Protein AF-A0A5P6NZ83-F1 (afdb_monomer)

Radius of gyration: 39.48 Å; Cα contacts (8 Å, |Δi|>4): 361; chains: 1; bounding box: 102×58×104 Å

Structure (mmCIF, N/CA/C/O backbone):
data_AF-A0A5P6NZ83-F1
#
_entry.id   AF-A0A5P6NZ83-F1
#
loop_
_atom_site.group_PDB
_atom_site.id
_atom_site.type_symbol
_atom_site.label_atom_id
_atom_site.label_alt_id
_atom_site.label_comp_id
_atom_site.label_asym_id
_atom_site.label_entity_id
_atom_site.label_seq_id
_atom_site.pdbx_PDB_ins_code
_atom_site.Cartn_x
_atom_site.Cartn_y
_atom_site.Cartn_z
_atom_site.occupancy
_atom_site.B_iso_or_equiv
_atom_site.auth_seq_id
_atom_site.auth_comp_id
_atom_site.auth_asym_id
_atom_site.auth_atom_id
_atom_site.pdbx_PDB_model_num
ATOM 1 N N . MET A 1 1 ? 33.108 -21.639 -34.984 1.00 59.12 1 MET A N 1
ATOM 2 C CA . MET A 1 1 ? 32.052 -22.674 -35.086 1.00 59.12 1 MET A CA 1
ATOM 3 C C . MET A 1 1 ? 30.982 -22.371 -34.048 1.00 59.12 1 MET A C 1
ATOM 5 O O . MET A 1 1 ? 31.330 -22.245 -32.884 1.00 59.12 1 MET A O 1
ATOM 9 N N . ILE A 1 2 ? 29.719 -22.214 -34.451 1.00 73.56 2 ILE A N 1
ATOM 10 C CA . ILE A 1 2 ? 28.593 -21.985 -33.529 1.00 73.56 2 ILE A CA 1
ATOM 11 C C . ILE A 1 2 ? 27.704 -23.229 -33.575 1.00 73.56 2 ILE A C 1
ATOM 13 O O . ILE A 1 2 ? 27.152 -23.544 -34.625 1.00 73.56 2 ILE A O 1
ATOM 17 N N . ILE A 1 3 ? 27.565 -23.937 -32.452 1.00 80.31 3 ILE A N 1
ATOM 18 C CA . ILE A 1 3 ? 26.651 -25.081 -32.328 1.00 80.31 3 ILE A CA 1
ATOM 19 C C . ILE A 1 3 ? 25.362 -24.577 -31.678 1.00 80.31 3 ILE A C 1
ATOM 21 O O . ILE A 1 3 ? 25.360 -24.198 -30.508 1.00 80.31 3 ILE A O 1
ATOM 25 N N . ARG A 1 4 ? 24.258 -24.564 -32.433 1.00 77.06 4 ARG A N 1
ATOM 26 C CA . ARG A 1 4 ? 22.938 -24.144 -31.937 1.00 77.06 4 ARG A CA 1
ATOM 27 C C . ARG A 1 4 ? 22.105 -25.371 -31.570 1.00 77.06 4 ARG A C 1
ATOM 29 O O . ARG A 1 4 ? 21.969 -26.288 -32.375 1.00 77.06 4 ARG A O 1
ATOM 36 N N . ARG A 1 5 ? 21.525 -25.387 -30.367 1.00 79.62 5 ARG A N 1
ATOM 37 C CA . ARG A 1 5 ? 20.509 -26.379 -29.978 1.00 79.62 5 ARG A CA 1
ATOM 38 C C . ARG A 1 5 ? 19.123 -25.834 -30.317 1.00 79.62 5 ARG A C 1
ATOM 40 O O . ARG A 1 5 ? 18.867 -24.649 -30.131 1.00 79.62 5 ARG A O 1
ATOM 47 N N . ARG A 1 6 ? 18.231 -26.688 -30.823 1.00 81.94 6 ARG A N 1
ATOM 48 C CA . ARG A 1 6 ? 16.856 -26.291 -31.152 1.00 81.94 6 ARG A CA 1
ATOM 49 C C . ARG A 1 6 ? 16.087 -25.970 -29.866 1.00 81.94 6 ARG A C 1
ATOM 51 O O . ARG A 1 6 ? 15.961 -26.835 -29.004 1.00 81.94 6 ARG A O 1
ATOM 58 N N . HIS A 1 7 ? 15.546 -24.759 -29.762 1.00 76.69 7 HIS A N 1
ATOM 59 C CA . HIS A 1 7 ? 14.584 -24.411 -28.716 1.00 76.69 7 HIS A CA 1
ATOM 60 C C . HIS A 1 7 ? 13.211 -25.006 -29.064 1.00 76.69 7 HIS A C 1
ATOM 62 O O . HIS A 1 7 ? 12.770 -24.919 -30.210 1.00 76.69 7 HIS A O 1
ATOM 68 N N . THR A 1 8 ? 12.552 -25.645 -28.096 1.00 76.12 8 THR A N 1
ATOM 69 C CA . THR A 1 8 ? 11.263 -26.339 -28.294 1.00 76.12 8 THR A CA 1
ATOM 70 C C . THR A 1 8 ? 10.085 -25.649 -27.604 1.00 76.12 8 THR A C 1
ATOM 72 O O . THR A 1 8 ? 8.943 -25.923 -27.957 1.00 76.12 8 THR A O 1
ATOM 75 N N . ALA A 1 9 ? 10.342 -24.736 -26.662 1.00 75.69 9 ALA A N 1
ATOM 76 C CA . ALA A 1 9 ? 9.337 -23.941 -25.956 1.00 75.69 9 ALA A CA 1
ATOM 77 C C . ALA A 1 9 ? 9.952 -22.630 -25.428 1.00 75.69 9 ALA A C 1
ATOM 79 O O . ALA A 1 9 ? 11.175 -22.530 -25.319 1.00 75.69 9 ALA A O 1
ATOM 80 N N . ASN A 1 10 ? 9.105 -21.650 -25.084 1.00 80.69 10 ASN A N 1
ATOM 81 C CA . ASN A 1 10 ? 9.481 -20.374 -24.449 1.00 80.69 10 ASN A CA 1
ATOM 82 C C . ASN A 1 10 ? 10.584 -19.593 -25.183 1.00 80.69 10 ASN A C 1
ATOM 84 O O . ASN A 1 10 ? 11.540 -19.124 -24.567 1.00 80.69 10 ASN A O 1
ATOM 88 N N . TYR A 1 11 ? 10.456 -19.464 -26.500 1.00 85.44 11 TYR A N 1
ATOM 89 C CA . TYR A 1 11 ? 11.368 -18.679 -27.326 1.00 85.44 11 TYR A CA 1
ATOM 90 C C . TYR A 1 11 ? 10.592 -17.635 -28.128 1.00 85.44 11 TYR A C 1
ATOM 92 O O . TYR A 1 11 ? 9.406 -17.808 -28.406 1.00 85.44 11 TYR A O 1
ATOM 100 N N . THR A 1 12 ? 11.284 -16.567 -28.511 1.00 86.31 12 THR A N 1
ATOM 101 C CA . THR A 1 12 ? 10.773 -15.537 -29.415 1.00 86.31 12 THR A CA 1
ATOM 102 C C . THR A 1 12 ? 11.553 -15.618 -30.716 1.00 86.31 12 THR A C 1
ATOM 104 O O . THR A 1 12 ? 12.781 -15.715 -30.706 1.00 86.31 12 THR A O 1
ATOM 107 N N . THR A 1 13 ? 10.844 -15.598 -31.838 1.00 89.06 13 THR A N 1
ATOM 108 C CA . THR A 1 13 ? 11.446 -15.450 -33.163 1.00 89.06 13 THR A CA 1
ATOM 109 C C . THR A 1 13 ? 11.638 -13.972 -33.454 1.00 89.06 13 THR A C 1
ATOM 111 O O . THR A 1 13 ? 10.666 -13.225 -33.468 1.00 89.06 13 THR A O 1
ATOM 114 N N . ILE A 1 14 ? 12.881 -13.563 -33.684 1.00 90.06 14 ILE A N 1
ATOM 115 C CA . ILE A 1 14 ? 13.243 -12.181 -34.000 1.00 90.06 14 ILE A CA 1
ATOM 116 C C . ILE A 1 14 ? 13.997 -12.198 -35.327 1.00 90.06 14 ILE A C 1
ATOM 118 O O . ILE A 1 14 ? 14.830 -13.080 -35.547 1.00 90.06 14 ILE A O 1
ATOM 122 N N . GLY A 1 15 ? 13.683 -11.261 -36.222 1.00 89.56 15 GLY A N 1
ATOM 123 C CA . GLY A 1 15 ? 14.370 -11.138 -37.505 1.00 89.56 15 GLY A CA 1
ATOM 124 C C . GLY A 1 15 ? 15.854 -10.815 -37.321 1.00 89.56 15 GLY A C 1
ATOM 125 O O . GLY A 1 15 ? 16.210 -9.986 -36.484 1.00 89.56 15 GLY A O 1
ATOM 126 N N . ASN A 1 16 ? 16.723 -11.435 -38.126 1.00 90.94 16 ASN A N 1
ATOM 127 C CA . ASN A 1 16 ? 18.169 -11.186 -38.050 1.00 90.94 16 ASN A CA 1
ATOM 128 C C . ASN A 1 16 ? 18.538 -9.726 -38.334 1.00 90.94 16 ASN A C 1
ATOM 130 O O . ASN A 1 16 ? 19.537 -9.255 -37.807 1.00 90.94 16 ASN A O 1
ATOM 134 N N . VAL A 1 17 ? 17.685 -9.006 -39.071 1.00 92.69 17 VAL A N 1
ATOM 135 C CA . VAL A 1 17 ? 17.831 -7.576 -39.378 1.00 92.69 17 VAL A CA 1
ATOM 136 C C . VAL A 1 17 ? 18.072 -6.737 -38.118 1.00 92.69 17 VAL A C 1
ATOM 138 O O . VAL A 1 17 ? 18.829 -5.779 -38.168 1.00 92.69 17 VAL A O 1
ATOM 141 N N . LEU A 1 18 ? 17.494 -7.119 -36.970 1.00 93.19 18 LEU A N 1
ATOM 142 C CA . LEU A 1 18 ? 17.767 -6.458 -35.690 1.00 93.19 18 LEU A CA 1
ATOM 143 C C . LEU A 1 18 ? 19.242 -6.560 -35.277 1.00 93.19 18 LEU A C 1
ATOM 145 O O . LEU A 1 18 ? 19.818 -5.603 -34.774 1.00 93.19 18 LEU A O 1
ATOM 149 N N . PHE A 1 19 ? 19.826 -7.746 -35.425 1.00 92.31 19 PHE A N 1
ATOM 150 C CA . PHE A 1 19 ? 21.192 -8.043 -34.992 1.00 92.31 19 PHE A CA 1
ATOM 151 C C . PHE A 1 19 ? 22.240 -7.628 -36.031 1.00 92.31 19 PHE A C 1
ATOM 153 O O . PHE A 1 19 ? 23.422 -7.576 -35.708 1.00 92.31 19 PHE A O 1
ATOM 160 N N . GLU A 1 20 ? 21.804 -7.369 -37.263 1.00 92.50 20 GLU A N 1
ATOM 161 C CA . GLU A 1 20 ? 22.622 -6.892 -38.381 1.00 92.50 20 GLU A CA 1
ATOM 162 C C . GLU A 1 20 ? 22.655 -5.353 -38.465 1.00 92.50 20 GLU A C 1
ATOM 164 O O . GLU A 1 20 ? 23.460 -4.803 -39.212 1.00 92.50 20 GLU A O 1
ATOM 169 N N . ASP A 1 21 ? 21.810 -4.644 -37.707 1.00 92.44 21 ASP A N 1
ATOM 170 C CA . ASP A 1 21 ? 21.782 -3.179 -37.697 1.00 92.44 21 ASP A CA 1
ATOM 171 C C . ASP A 1 21 ? 22.933 -2.595 -36.859 1.00 92.44 21 ASP A C 1
ATOM 173 O O . ASP A 1 21 ? 22.822 -2.414 -35.645 1.00 92.44 21 ASP A O 1
ATOM 177 N N . GLU A 1 22 ? 24.039 -2.259 -37.528 1.00 92.81 22 GLU A N 1
ATOM 178 C CA . GLU A 1 22 ? 25.241 -1.664 -36.918 1.00 92.81 22 GLU A CA 1
ATOM 179 C C . GLU A 1 22 ? 25.011 -0.264 -36.319 1.00 92.81 22 GLU A C 1
ATOM 181 O O . GLU A 1 22 ? 25.870 0.250 -35.600 1.00 92.81 22 GLU A O 1
ATOM 186 N N . ARG A 1 23 ? 23.855 0.364 -36.581 1.00 93.75 23 ARG A N 1
ATOM 187 C CA . ARG A 1 23 ? 23.501 1.671 -36.005 1.00 93.75 23 ARG A CA 1
ATOM 188 C C . ARG A 1 23 ? 23.101 1.567 -34.532 1.00 93.75 23 ARG A C 1
ATOM 190 O O . ARG A 1 23 ? 23.123 2.576 -33.829 1.00 93.75 23 ARG A O 1
ATOM 197 N N . LEU A 1 24 ? 22.731 0.371 -34.063 1.00 93.62 24 LEU A N 1
ATOM 198 C CA . LEU A 1 24 ? 22.303 0.130 -32.687 1.00 93.62 24 LEU A CA 1
ATOM 199 C C . LEU A 1 24 ? 23.461 -0.307 -31.787 1.00 93.62 24 LEU A C 1
ATOM 201 O O . LEU A 1 24 ? 24.243 -1.200 -32.112 1.00 93.62 24 LEU A O 1
ATOM 205 N N . ALA A 1 25 ? 23.510 0.258 -30.584 1.00 94.75 25 ALA A N 1
ATOM 206 C CA . ALA A 1 25 ? 24.386 -0.234 -29.528 1.00 94.75 25 ALA A CA 1
ATOM 207 C C . ALA A 1 25 ? 23.871 -1.560 -28.931 1.00 94.75 25 ALA A C 1
ATOM 209 O O . ALA A 1 25 ? 22.689 -1.899 -29.007 1.00 94.75 25 ALA A O 1
ATOM 210 N N . ALA A 1 26 ? 24.754 -2.319 -28.273 1.00 92.75 26 ALA A N 1
ATOM 211 C CA . ALA A 1 26 ? 24.417 -3.640 -27.729 1.00 92.75 26 ALA A CA 1
ATOM 212 C C . ALA A 1 26 ? 23.256 -3.618 -26.713 1.00 92.75 26 ALA A C 1
ATOM 214 O O . ALA A 1 26 ? 22.458 -4.557 -26.643 1.00 92.75 26 AL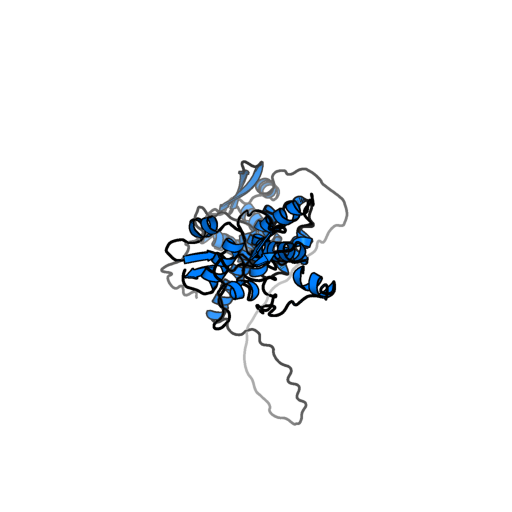A A O 1
ATOM 215 N N . ASP A 1 27 ? 23.140 -2.548 -25.927 1.00 93.12 27 ASP A N 1
ATOM 216 C CA . ASP A 1 27 ? 22.040 -2.360 -24.984 1.00 93.12 27 ASP A CA 1
ATOM 217 C C . ASP A 1 27 ? 20.718 -2.000 -25.674 1.00 93.12 27 ASP A C 1
ATOM 219 O O . ASP A 1 27 ? 19.654 -2.439 -25.236 1.00 93.12 27 ASP A O 1
ATOM 223 N N . GLU A 1 28 ? 20.780 -1.267 -26.781 1.00 95.12 28 GLU A N 1
ATOM 224 C CA . GLU A 1 28 ? 19.632 -0.932 -27.622 1.00 95.12 28 GLU A CA 1
ATOM 225 C C . GLU A 1 28 ? 19.079 -2.180 -28.315 1.00 95.12 28 GLU A C 1
ATOM 227 O O . GLU A 1 28 ? 17.875 -2.432 -28.231 1.00 95.12 28 GLU A O 1
ATOM 232 N N . VAL A 1 29 ? 19.957 -3.016 -28.886 1.00 95.31 29 VAL A N 1
ATOM 233 C CA . VAL A 1 29 ? 19.602 -4.335 -29.441 1.00 95.31 29 VAL A CA 1
ATOM 234 C C . VAL A 1 29 ? 18.959 -5.213 -28.368 1.00 95.31 29 VAL A C 1
ATOM 236 O O . VAL A 1 29 ? 17.904 -5.807 -28.594 1.00 95.31 29 VAL A O 1
ATOM 239 N N . GLY A 1 30 ? 19.558 -5.274 -27.176 1.00 92.81 30 GLY A N 1
ATOM 240 C CA . GLY A 1 30 ? 19.040 -6.073 -26.069 1.00 92.81 30 GLY A CA 1
ATOM 241 C C . GLY A 1 30 ? 17.652 -5.624 -25.606 1.00 92.81 30 GLY A C 1
ATOM 242 O O . GLY A 1 30 ? 16.758 -6.455 -25.408 1.00 92.81 30 GLY A O 1
ATOM 243 N N . ILE A 1 31 ? 17.449 -4.314 -25.447 1.00 93.19 31 ILE A N 1
ATOM 244 C CA . ILE A 1 31 ? 16.161 -3.754 -25.028 1.00 93.19 31 ILE A CA 1
ATOM 245 C C . ILE A 1 31 ? 15.109 -3.962 -26.115 1.00 93.19 31 ILE A C 1
ATOM 247 O O . ILE A 1 31 ? 14.007 -4.398 -25.788 1.00 93.19 31 ILE A O 1
ATOM 251 N N . LEU A 1 32 ? 15.436 -3.732 -27.385 1.00 92.81 32 LEU A N 1
ATOM 252 C CA . LEU A 1 32 ? 14.514 -3.949 -28.498 1.00 92.81 32 LEU A CA 1
ATOM 253 C C . LEU A 1 32 ? 14.120 -5.426 -28.642 1.00 92.81 32 LEU A C 1
ATOM 255 O O . LEU A 1 32 ? 12.931 -5.735 -28.705 1.00 92.81 32 LEU A O 1
ATOM 259 N N . ALA A 1 33 ? 15.082 -6.350 -28.570 1.00 93.00 33 ALA A N 1
ATOM 260 C CA . ALA A 1 33 ? 14.803 -7.786 -28.573 1.00 93.00 33 ALA A CA 1
ATOM 261 C C . ALA A 1 33 ? 13.884 -8.198 -27.413 1.00 93.00 33 ALA A C 1
ATOM 263 O O . ALA A 1 33 ? 12.986 -9.027 -27.572 1.00 93.00 33 ALA A O 1
ATOM 264 N N . TYR A 1 34 ? 14.072 -7.593 -26.237 1.00 91.38 34 TYR A N 1
ATOM 265 C CA . TYR A 1 34 ? 13.171 -7.817 -25.115 1.00 91.38 34 TYR A CA 1
ATOM 266 C C . TYR A 1 34 ? 11.766 -7.281 -25.381 1.00 91.38 34 TYR A C 1
ATOM 268 O O . TYR A 1 34 ? 10.800 -7.972 -25.062 1.00 91.38 34 TYR A O 1
ATOM 276 N N . LEU A 1 35 ? 11.633 -6.087 -25.957 1.00 89.75 35 LEU A N 1
ATOM 277 C CA . LEU A 1 35 ? 10.328 -5.518 -26.281 1.00 89.75 35 LEU A CA 1
ATOM 278 C C . LEU A 1 35 ? 9.570 -6.388 -27.295 1.00 89.75 35 LEU A C 1
ATOM 280 O O . LEU A 1 35 ? 8.404 -6.686 -27.059 1.00 89.75 35 LEU A O 1
ATOM 284 N N . LEU A 1 36 ? 10.253 -6.899 -28.324 1.00 90.19 36 LEU A N 1
ATOM 285 C CA . LEU A 1 36 ? 9.694 -7.842 -29.307 1.00 90.19 36 LEU A CA 1
ATOM 286 C C . LEU A 1 36 ? 9.311 -9.206 -28.706 1.00 90.19 36 LEU A C 1
ATOM 288 O O . LEU A 1 36 ? 8.483 -9.923 -29.257 1.00 90.19 36 LEU A O 1
ATOM 292 N N . SER A 1 37 ? 9.881 -9.577 -27.555 1.00 88.94 37 SER A N 1
ATOM 293 C CA . SER A 1 37 ? 9.500 -10.804 -26.838 1.00 88.94 37 SER A CA 1
ATOM 294 C C . SER A 1 37 ? 8.210 -10.683 -26.018 1.00 88.94 37 SER A C 1
ATOM 296 O O . SER A 1 37 ? 7.756 -11.673 -25.436 1.00 88.94 37 SER A O 1
ATOM 298 N N . ARG A 1 38 ? 7.628 -9.480 -25.911 1.00 87.88 38 ARG A N 1
ATOM 299 C CA . ARG A 1 38 ? 6.398 -9.231 -25.145 1.00 87.88 38 ARG A CA 1
ATOM 300 C C . ARG A 1 38 ? 5.139 -9.423 -26.007 1.00 87.88 38 ARG A C 1
ATOM 302 O O . ARG A 1 38 ? 5.212 -9.305 -27.224 1.00 87.88 38 ARG A O 1
ATOM 309 N N . PRO A 1 39 ? 3.977 -9.707 -25.385 1.00 78.50 39 PRO A N 1
ATOM 310 C CA . PRO A 1 39 ? 2.684 -9.687 -26.071 1.00 78.50 39 PRO A CA 1
ATOM 311 C C . PRO A 1 39 ? 2.388 -8.339 -26.748 1.00 78.50 39 PRO A C 1
ATOM 313 O O . PRO A 1 39 ? 2.898 -7.304 -26.325 1.00 78.50 39 PRO A O 1
ATOM 316 N N . HIS A 1 40 ? 1.535 -8.357 -27.772 1.00 69.00 40 HIS A N 1
ATOM 317 C CA . HIS A 1 40 ? 1.199 -7.198 -28.611 1.00 69.00 40 HIS A CA 1
ATOM 318 C C . HIS A 1 40 ? 0.512 -6.042 -27.860 1.00 69.00 40 HIS A C 1
ATOM 320 O O . HIS A 1 40 ? 0.573 -4.902 -28.305 1.00 69.00 40 HIS A O 1
ATOM 326 N N . ASP A 1 41 ? -0.132 -6.322 -26.729 1.00 70.31 41 ASP A N 1
ATOM 327 C CA . ASP A 1 41 ? -0.831 -5.363 -25.867 1.00 70.31 41 ASP A CA 1
ATOM 328 C C . ASP A 1 41 ? 0.057 -4.818 -24.732 1.00 70.31 41 ASP A C 1
ATOM 330 O O . ASP A 1 41 ? -0.415 -4.157 -23.804 1.00 70.31 41 ASP A O 1
ATOM 334 N N . TRP A 1 42 ? 1.362 -5.098 -24.775 1.00 72.62 42 TRP A N 1
ATOM 335 C CA . TRP A 1 42 ? 2.275 -4.714 -23.710 1.00 72.62 42 TRP A CA 1
ATOM 336 C C . TRP A 1 42 ? 2.616 -3.217 -23.722 1.00 72.62 42 TRP A C 1
ATOM 338 O O . TRP A 1 42 ? 3.283 -2.706 -24.620 1.00 72.62 42 TRP A O 1
ATOM 348 N N . GLU A 1 43 ? 2.268 -2.520 -22.638 1.00 68.56 43 GLU A N 1
ATOM 349 C CA . GLU A 1 43 ? 2.634 -1.117 -22.436 1.00 68.56 43 GLU A CA 1
ATOM 350 C C . GLU A 1 43 ? 4.086 -0.944 -21.957 1.00 68.56 43 GLU A C 1
ATOM 352 O O . GLU A 1 43 ? 4.494 -1.408 -20.882 1.00 68.56 43 GLU A O 1
ATOM 357 N N . VAL A 1 44 ? 4.877 -0.169 -22.702 1.00 69.31 44 VAL A N 1
ATOM 358 C CA . VAL A 1 44 ? 6.249 0.170 -22.305 1.00 69.31 44 VAL A CA 1
ATOM 359 C C . VAL A 1 44 ? 6.259 1.280 -21.251 1.00 69.31 44 VAL A C 1
ATOM 361 O O . VAL A 1 44 ? 6.095 2.462 -21.549 1.00 69.31 44 VAL A O 1
ATOM 364 N N . ARG A 1 45 ? 6.537 0.918 -19.992 1.00 73.56 45 ARG A N 1
ATOM 365 C CA . ARG A 1 45 ? 6.731 1.876 -18.886 1.00 73.56 45 ARG A CA 1
ATOM 366 C C . ARG A 1 45 ? 8.215 2.062 -18.573 1.00 73.56 45 ARG A C 1
ATOM 368 O O . ARG A 1 45 ? 8.880 1.125 -18.132 1.00 73.56 45 ARG A O 1
ATOM 375 N N . ARG A 1 46 ? 8.734 3.291 -18.716 1.00 76.06 46 ARG A N 1
ATOM 376 C CA . ARG A 1 46 ? 10.159 3.614 -18.465 1.00 76.06 46 ARG A CA 1
ATOM 377 C C . ARG A 1 46 ? 10.674 3.129 -17.093 1.00 76.06 46 ARG A C 1
ATOM 379 O O . ARG A 1 46 ? 11.727 2.496 -17.080 1.00 76.06 46 ARG A O 1
ATOM 386 N N . PRO A 1 47 ? 9.949 3.295 -15.964 1.00 75.25 47 PRO A N 1
ATOM 387 C CA . PRO A 1 47 ? 10.408 2.778 -14.669 1.00 75.25 47 PRO A CA 1
ATOM 388 C C . PRO A 1 47 ? 10.535 1.247 -14.613 1.00 75.25 47 PRO A C 1
ATOM 390 O O . PRO A 1 47 ? 11.358 0.723 -13.867 1.00 75.25 47 PRO A O 1
ATOM 393 N N . ALA A 1 48 ? 9.735 0.513 -15.395 1.00 78.88 48 ALA A N 1
ATOM 394 C CA . ALA A 1 48 ? 9.826 -0.944 -15.469 1.00 78.88 48 ALA A CA 1
ATOM 395 C C . ALA A 1 48 ? 11.072 -1.390 -16.251 1.00 78.88 48 ALA A C 1
ATOM 397 O O . ALA A 1 48 ? 11.749 -2.328 -15.833 1.00 78.88 48 ALA A O 1
ATOM 398 N N . LEU A 1 49 ? 11.419 -0.683 -17.334 1.00 80.44 49 LEU A N 1
ATOM 399 C CA . LEU A 1 49 ? 12.662 -0.927 -18.073 1.00 80.44 49 LEU A CA 1
ATOM 400 C C . LEU A 1 49 ? 13.900 -0.629 -17.221 1.00 80.44 49 LEU A C 1
ATOM 402 O O . LEU A 1 49 ? 14.814 -1.448 -17.186 1.00 80.44 49 LEU A O 1
ATOM 406 N N . MET A 1 50 ? 13.890 0.485 -16.480 1.00 84.25 50 MET A N 1
ATOM 407 C CA . MET A 1 50 ? 14.979 0.864 -15.571 1.00 84.25 50 MET A CA 1
ATOM 408 C C . MET A 1 50 ? 15.266 -0.228 -14.533 1.00 84.25 50 MET A C 1
ATOM 410 O O . MET A 1 50 ? 16.410 -0.644 -14.382 1.00 84.25 50 MET A O 1
ATOM 414 N N . ARG A 1 51 ? 14.220 -0.737 -13.861 1.00 83.88 51 ARG A N 1
ATOM 415 C CA . ARG A 1 51 ? 14.355 -1.820 -12.870 1.00 83.88 51 ARG A CA 1
ATOM 416 C C . ARG A 1 51 ? 14.876 -3.115 -13.487 1.00 83.88 51 ARG A C 1
ATOM 418 O O . ARG A 1 51 ? 15.705 -3.777 -12.882 1.00 83.88 51 ARG A O 1
ATOM 425 N N . ARG A 1 52 ? 14.388 -3.481 -14.677 1.00 83.12 52 ARG A N 1
ATOM 426 C CA . ARG A 1 52 ? 14.735 -4.757 -15.318 1.00 83.12 52 ARG A CA 1
ATOM 427 C C . ARG A 1 52 ? 16.170 -4.800 -15.832 1.00 83.12 52 ARG A C 1
ATOM 429 O O . ARG A 1 52 ? 16.808 -5.841 -15.750 1.00 83.12 52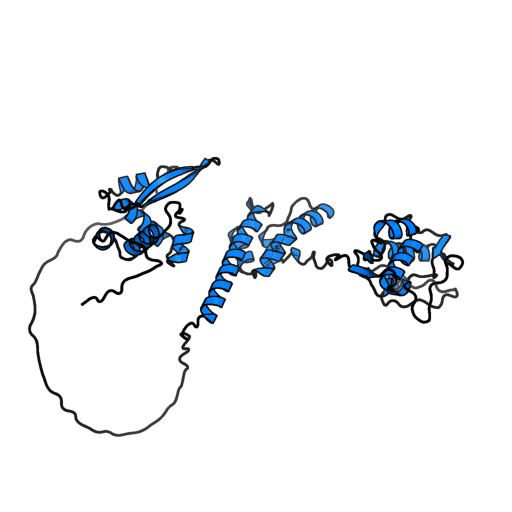 ARG A O 1
ATOM 436 N N . TRP A 1 53 ? 16.637 -3.696 -16.399 1.00 82.62 53 TRP A N 1
ATOM 437 C CA . TRP A 1 53 ? 17.961 -3.608 -17.013 1.00 82.62 53 TRP A CA 1
ATOM 438 C C . TRP A 1 53 ? 19.015 -3.023 -16.071 1.00 82.62 53 TRP A C 1
ATOM 440 O O . TRP A 1 53 ? 20.160 -2.859 -16.477 1.00 82.62 53 TRP A O 1
ATOM 450 N N . SER A 1 54 ? 18.640 -2.699 -14.825 1.00 86.56 54 SER A N 1
ATOM 451 C CA . SER A 1 54 ? 19.491 -1.986 -13.862 1.00 86.56 54 SER A CA 1
ATOM 452 C C . SER A 1 54 ? 20.100 -0.712 -14.457 1.00 86.56 54 SER A C 1
ATOM 454 O O . SER A 1 54 ? 21.237 -0.346 -14.170 1.00 86.56 54 SER A O 1
ATOM 456 N N . MET A 1 55 ? 19.334 -0.040 -15.318 1.00 84.75 55 MET A N 1
ATOM 457 C CA . MET A 1 55 ? 19.764 1.147 -16.047 1.00 84.75 55 MET A CA 1
ATOM 458 C C . MET A 1 55 ? 19.149 2.404 -15.444 1.00 84.75 55 MET A C 1
ATOM 460 O O . MET A 1 55 ? 17.965 2.447 -15.095 1.00 84.75 55 MET A O 1
ATOM 464 N N . GLY A 1 56 ? 19.963 3.457 -15.367 1.00 86.75 56 GLY A N 1
ATOM 465 C CA . GLY A 1 56 ? 19.520 4.784 -14.962 1.00 86.75 56 GLY A CA 1
ATOM 466 C C . GLY A 1 56 ? 18.512 5.394 -15.940 1.00 86.75 56 GLY A C 1
ATOM 467 O O . GLY A 1 56 ? 18.352 4.953 -17.081 1.00 86.75 56 GLY A O 1
ATOM 468 N N . ARG A 1 57 ? 17.839 6.458 -15.492 1.00 84.50 57 ARG A N 1
ATOM 469 C CA . ARG A 1 57 ? 16.826 7.173 -16.285 1.00 84.50 57 ARG A CA 1
ATOM 470 C C . ARG A 1 57 ? 17.388 7.652 -17.625 1.00 84.50 57 ARG A C 1
ATOM 472 O O . ARG A 1 57 ? 16.723 7.499 -18.648 1.00 84.50 57 ARG A O 1
ATOM 479 N N . ASP A 1 58 ? 18.597 8.201 -17.612 1.00 86.44 58 ASP A N 1
ATOM 480 C CA . ASP A 1 58 ? 19.223 8.788 -18.798 1.00 86.44 58 ASP A CA 1
ATOM 481 C C . ASP A 1 58 ? 19.678 7.726 -19.798 1.00 86.44 58 ASP A C 1
ATOM 483 O O . ASP A 1 58 ? 19.513 7.914 -21.001 1.00 86.44 58 ASP A O 1
ATOM 487 N N . ALA A 1 59 ? 20.130 6.564 -19.314 1.00 89.62 59 ALA A N 1
ATOM 488 C CA . ALA A 1 59 ? 20.448 5.420 -20.165 1.00 89.62 59 ALA A CA 1
ATOM 489 C C . ALA A 1 59 ? 19.200 4.920 -20.913 1.00 89.62 59 ALA A C 1
ATOM 491 O O . ALA A 1 59 ? 19.219 4.806 -22.135 1.00 89.62 59 ALA A O 1
ATOM 492 N N . ILE A 1 60 ? 18.072 4.732 -20.213 1.00 91.38 60 ILE A N 1
ATOM 493 C CA . ILE A 1 60 ? 16.804 4.350 -20.859 1.00 91.38 60 ILE A CA 1
ATOM 494 C C . ILE A 1 60 ? 16.306 5.441 -21.815 1.00 91.38 60 ILE A C 1
ATOM 496 O O . ILE A 1 60 ? 15.790 5.133 -22.889 1.00 91.38 60 ILE A O 1
ATOM 500 N N . LYS A 1 61 ? 16.464 6.722 -21.458 1.00 89.50 61 LYS A N 1
ATOM 501 C CA . LYS A 1 61 ? 16.104 7.839 -22.341 1.00 89.50 61 LYS A CA 1
ATOM 502 C C . LYS A 1 61 ? 16.925 7.807 -23.631 1.00 89.50 61 LYS A C 1
ATOM 504 O O . LYS A 1 61 ? 16.328 7.953 -24.698 1.00 89.50 61 LYS A O 1
ATOM 509 N N . ARG A 1 62 ? 18.242 7.584 -23.549 1.00 93.62 62 ARG A N 1
ATOM 510 C CA . ARG A 1 62 ? 19.113 7.427 -24.724 1.00 93.62 62 ARG A CA 1
ATOM 511 C C . ARG A 1 62 ? 18.636 6.277 -25.602 1.00 93.62 62 ARG A C 1
ATOM 513 O O . ARG A 1 62 ? 18.394 6.504 -26.781 1.00 93.62 62 ARG A O 1
ATOM 520 N N . VAL A 1 63 ? 18.423 5.097 -25.016 1.00 93.81 63 VAL A N 1
ATOM 521 C CA . VAL A 1 63 ? 17.991 3.907 -25.763 1.00 93.81 63 VAL A CA 1
ATOM 522 C C . VAL A 1 63 ? 16.708 4.186 -26.539 1.00 93.81 63 VAL A C 1
ATOM 524 O O . VAL A 1 63 ? 16.682 4.034 -27.752 1.00 93.81 63 VAL A O 1
ATOM 527 N N . ILE A 1 64 ? 15.656 4.674 -25.874 1.00 91.06 64 ILE A N 1
ATOM 528 C CA . ILE A 1 64 ? 14.381 4.972 -26.546 1.00 91.06 64 ILE A CA 1
ATOM 529 C C . ILE A 1 64 ? 14.558 6.028 -27.645 1.00 91.06 64 ILE A C 1
ATOM 531 O O . ILE A 1 64 ? 13.954 5.908 -28.704 1.00 91.06 64 ILE A O 1
ATOM 535 N N . THR A 1 65 ? 15.399 7.039 -27.419 1.00 92.56 65 THR A N 1
ATOM 536 C CA . THR A 1 65 ? 15.687 8.077 -28.423 1.00 92.56 65 THR A CA 1
ATOM 537 C C . THR A 1 65 ? 16.333 7.479 -29.672 1.00 92.56 65 THR A C 1
ATOM 539 O O . THR A 1 65 ? 15.919 7.807 -30.780 1.00 92.56 65 THR A O 1
ATOM 542 N N . ASN A 1 66 ? 17.289 6.565 -29.504 1.00 94.38 66 ASN A N 1
ATOM 543 C CA . ASN A 1 66 ? 17.980 5.911 -30.613 1.00 94.38 66 ASN A CA 1
ATOM 544 C C . ASN A 1 66 ? 17.084 4.902 -31.343 1.00 94.38 66 ASN A C 1
ATOM 546 O O . ASN A 1 66 ? 17.076 4.870 -32.570 1.00 94.38 66 ASN A O 1
ATOM 550 N N . LEU A 1 67 ? 16.227 4.168 -30.625 1.00 94.12 67 LEU A N 1
ATOM 551 C CA . LEU A 1 67 ? 15.222 3.311 -31.264 1.00 94.12 67 LEU A CA 1
ATOM 552 C C . LEU A 1 67 ? 14.243 4.115 -32.132 1.00 94.12 67 LEU A C 1
ATOM 554 O O . LEU A 1 67 ? 13.845 3.649 -33.197 1.00 94.12 67 LEU A O 1
ATOM 558 N N . VAL A 1 68 ? 13.863 5.323 -31.704 1.00 93.56 68 VAL A N 1
ATOM 559 C CA . VAL A 1 68 ? 13.047 6.228 -32.528 1.00 93.56 68 VAL A CA 1
ATOM 560 C C . VAL A 1 68 ? 13.849 6.767 -33.709 1.00 93.56 68 VAL A C 1
ATOM 562 O O . VAL A 1 68 ? 13.361 6.724 -34.834 1.00 93.56 68 VAL A O 1
ATOM 565 N N . ARG A 1 69 ? 15.089 7.215 -33.472 1.00 94.56 69 ARG A N 1
ATOM 566 C CA . ARG A 1 69 ? 16.004 7.727 -34.505 1.00 94.56 69 ARG A CA 1
ATOM 567 C C . ARG A 1 69 ? 16.169 6.750 -35.661 1.00 94.56 69 ARG A C 1
ATOM 569 O O . ARG A 1 69 ? 16.010 7.148 -36.803 1.00 94.56 69 ARG A O 1
ATOM 576 N N . PHE A 1 70 ? 16.429 5.479 -35.380 1.00 94.75 70 PHE A N 1
ATOM 577 C CA . PHE A 1 70 ? 16.648 4.463 -36.415 1.00 94.75 70 PHE A CA 1
ATOM 578 C C . PHE A 1 70 ? 15.350 3.798 -36.904 1.00 94.75 70 PHE A C 1
ATOM 580 O O . PHE A 1 70 ? 15.378 2.823 -37.655 1.00 94.75 70 PHE A O 1
ATOM 587 N N . GLY A 1 71 ? 14.194 4.323 -36.485 1.00 92.31 71 GLY A N 1
ATOM 588 C CA . GLY A 1 71 ? 12.886 3.907 -36.978 1.00 92.31 71 GLY A CA 1
ATOM 589 C C . GLY A 1 71 ? 12.406 2.545 -36.475 1.00 92.31 71 GLY A C 1
ATOM 590 O O . GLY A 1 71 ? 11.467 2.003 -37.052 1.00 92.31 71 GLY A O 1
ATOM 591 N N . TRP A 1 72 ? 13.009 2.008 -35.413 1.00 93.75 72 TRP A N 1
ATOM 592 C CA . TRP A 1 72 ? 12.586 0.774 -34.737 1.00 93.75 72 TRP A CA 1
ATOM 593 C C . TRP A 1 72 ? 11.403 0.979 -33.786 1.00 93.75 72 TRP A C 1
ATOM 595 O O . TRP A 1 72 ? 10.707 0.032 -33.420 1.00 93.75 72 TRP A O 1
ATOM 605 N N . CYS A 1 73 ? 11.180 2.221 -33.368 1.00 91.44 73 CYS A N 1
ATOM 606 C CA . CYS A 1 73 ? 10.129 2.598 -32.440 1.00 91.44 73 CYS A CA 1
ATOM 607 C C . CYS A 1 73 ? 9.407 3.847 -32.945 1.00 91.44 73 CYS A C 1
ATOM 609 O O . CYS A 1 73 ? 10.042 4.835 -33.314 1.00 91.44 73 CYS A O 1
ATOM 611 N N . ARG A 1 74 ? 8.074 3.831 -32.926 1.00 87.88 74 ARG A N 1
ATOM 612 C CA . ARG A 1 74 ? 7.244 4.998 -33.215 1.00 87.88 74 ARG A CA 1
ATOM 613 C C . ARG A 1 74 ? 6.497 5.422 -31.946 1.00 87.88 74 ARG A C 1
ATOM 615 O O . ARG A 1 74 ? 5.671 4.662 -31.446 1.00 87.88 74 ARG A O 1
ATOM 622 N N . PRO A 1 75 ? 6.760 6.624 -31.411 1.00 86.88 75 PRO A N 1
ATOM 623 C CA . PRO A 1 75 ? 6.000 7.147 -30.288 1.00 86.88 75 PRO A CA 1
ATOM 624 C C . PRO A 1 75 ? 4.666 7.733 -30.774 1.00 86.88 75 PRO A C 1
ATOM 626 O O . PRO A 1 75 ? 4.626 8.551 -31.693 1.00 86.88 75 PRO A O 1
ATOM 629 N N . GLU A 1 76 ? 3.578 7.357 -30.114 1.00 82.94 76 GLU A N 1
ATOM 630 C CA . GLU A 1 76 ? 2.250 7.941 -30.265 1.00 82.94 76 GLU A CA 1
ATOM 631 C C . GLU A 1 76 ? 1.854 8.640 -28.961 1.00 82.94 76 GLU A C 1
ATOM 633 O O . GLU A 1 76 ? 1.936 8.070 -27.873 1.00 82.94 76 GLU A O 1
ATOM 638 N N . LYS A 1 77 ? 1.451 9.910 -29.055 1.00 81.38 77 LYS A N 1
ATOM 639 C CA . LYS A 1 77 ? 1.042 10.717 -27.902 1.00 81.38 77 LYS A CA 1
ATOM 640 C C . LYS A 1 77 ? -0.468 10.604 -27.722 1.00 81.38 77 LYS A C 1
ATOM 642 O O . LYS A 1 77 ? -1.229 11.155 -28.513 1.00 81.38 77 LYS A O 1
ATOM 647 N N . THR A 1 78 ? -0.901 9.971 -26.641 1.00 77.44 78 THR A N 1
ATOM 648 C CA . THR A 1 78 ? -2.320 9.817 -26.311 1.00 77.44 78 THR A CA 1
ATOM 649 C C . THR A 1 78 ? -2.701 10.758 -25.172 1.00 77.44 78 THR A C 1
ATOM 651 O O . THR A 1 78 ? -1.975 10.905 -24.185 1.00 77.44 78 THR A O 1
ATOM 654 N N . ARG A 1 79 ? -3.852 11.423 -25.306 1.00 79.00 79 ARG A N 1
ATOM 655 C CA . ARG A 1 79 ? -4.419 12.289 -24.267 1.00 79.00 79 ARG A CA 1
ATOM 656 C C . ARG A 1 79 ? -5.395 11.493 -23.409 1.00 79.00 79 ARG A C 1
ATOM 658 O O . ARG A 1 79 ? -6.351 10.921 -23.922 1.00 79.00 79 ARG A O 1
ATOM 665 N N . LEU A 1 80 ? -5.171 11.488 -22.102 1.00 74.44 80 LEU A N 1
ATOM 666 C CA . LEU A 1 80 ? -6.080 10.893 -21.129 1.00 74.44 80 LEU A CA 1
ATOM 667 C C . LEU A 1 80 ? -7.273 11.821 -20.847 1.00 74.44 80 LEU A C 1
ATOM 669 O O . LEU A 1 80 ? -7.156 13.044 -20.994 1.00 74.44 80 LEU A O 1
ATOM 673 N N . PRO A 1 81 ? -8.398 11.272 -20.349 1.00 63.47 81 PRO A N 1
ATOM 674 C CA . PRO A 1 81 ? -9.569 12.061 -19.954 1.00 63.47 81 PRO A CA 1
ATOM 675 C C . PRO A 1 81 ? -9.265 13.147 -18.912 1.00 63.47 81 PRO A C 1
ATOM 677 O O . PRO A 1 81 ? -9.920 14.181 -18.876 1.00 63.47 81 PRO A O 1
ATOM 680 N N . ASN A 1 82 ? -8.234 12.941 -18.088 1.00 64.50 82 ASN A N 1
ATOM 681 C CA . ASN A 1 82 ? -7.768 13.888 -17.074 1.00 64.50 82 ASN A CA 1
ATOM 682 C C . ASN A 1 82 ? -6.860 15.007 -17.633 1.00 64.50 82 ASN A C 1
ATOM 684 O O . ASN A 1 82 ? -6.250 15.742 -16.862 1.00 64.50 82 ASN A O 1
ATOM 688 N N . GLY A 1 83 ? -6.708 15.112 -18.958 1.00 72.12 83 GLY A N 1
ATOM 689 C CA . GLY A 1 83 ? -5.873 16.123 -19.611 1.00 72.12 83 GLY A CA 1
ATOM 690 C C . GLY A 1 83 ? -4.371 15.826 -19.619 1.00 72.12 83 GLY A C 1
ATOM 691 O O . GLY A 1 83 ? -3.619 16.592 -20.218 1.00 72.12 83 GLY A O 1
ATOM 692 N N . THR A 1 84 ? -3.926 14.719 -19.016 1.00 70.81 84 THR A N 1
ATOM 693 C CA . THR A 1 84 ? -2.519 14.291 -19.044 1.00 70.81 84 THR A CA 1
ATOM 694 C C . THR A 1 84 ? -2.199 13.590 -20.363 1.00 70.81 84 THR A C 1
ATOM 696 O O . THR A 1 84 ? -3.039 12.886 -20.920 1.00 70.81 84 THR A O 1
ATOM 699 N N . TYR A 1 85 ? -0.974 13.746 -20.860 1.00 70.19 85 TYR A N 1
ATOM 700 C CA . TYR A 1 85 ? -0.488 13.008 -22.025 1.00 70.19 85 TYR A CA 1
ATOM 701 C C . TYR A 1 85 ? 0.380 11.827 -21.593 1.00 70.19 85 TYR A C 1
ATOM 703 O O . TYR A 1 85 ? 1.199 11.957 -20.683 1.00 70.19 85 TYR A O 1
ATOM 711 N N . PHE A 1 86 ? 0.243 10.697 -22.276 1.00 74.00 86 PHE A N 1
ATOM 712 C CA . PHE A 1 86 ? 1.170 9.574 -22.173 1.00 74.00 86 PHE A CA 1
ATOM 713 C C . PHE A 1 86 ? 1.620 9.138 -23.564 1.00 74.00 86 PHE A C 1
ATOM 715 O O . PHE A 1 86 ? 0.994 9.482 -24.565 1.00 74.00 86 PHE A O 1
ATOM 722 N N . PHE A 1 87 ? 2.738 8.420 -23.613 1.00 75.25 87 PHE A N 1
ATOM 723 C CA . PHE A 1 87 ? 3.282 7.887 -24.853 1.00 75.25 87 PHE A CA 1
ATOM 724 C C . PHE A 1 87 ? 3.030 6.388 -24.928 1.00 75.25 87 PHE A C 1
ATOM 726 O 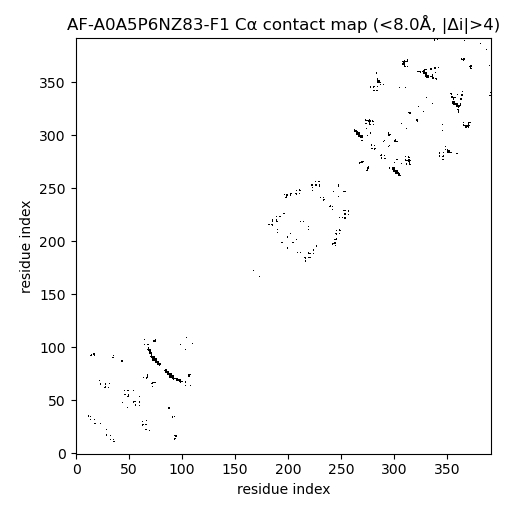O . PHE A 1 87 ? 3.412 5.654 -24.013 1.00 75.25 87 PHE A O 1
ATOM 733 N N . ILE A 1 88 ? 2.431 5.960 -26.032 1.00 79.38 88 ILE A N 1
ATOM 734 C CA . ILE A 1 88 ? 2.391 4.572 -26.480 1.00 79.38 88 ILE A CA 1
ATOM 735 C C . ILE A 1 88 ? 3.545 4.406 -27.468 1.00 79.38 88 ILE A C 1
ATOM 737 O O . ILE A 1 88 ? 3.771 5.272 -28.307 1.00 79.38 88 ILE A O 1
ATOM 741 N N . TYR A 1 89 ? 4.328 3.340 -27.332 1.00 83.06 89 TYR A N 1
ATOM 742 C CA . TYR A 1 89 ? 5.457 3.070 -28.221 1.00 83.06 89 TYR A CA 1
ATOM 743 C C . TYR A 1 89 ? 5.112 1.870 -29.094 1.00 83.06 89 TYR A C 1
ATOM 745 O O . TYR A 1 89 ? 4.995 0.757 -28.589 1.00 83.06 89 TYR A O 1
ATOM 753 N N . GLU A 1 90 ? 4.954 2.106 -30.390 1.00 85.81 90 GLU A N 1
ATOM 754 C CA . GLU A 1 90 ? 4.779 1.063 -31.396 1.00 85.81 90 GLU A CA 1
ATOM 755 C C . GLU A 1 90 ? 6.164 0.555 -31.813 1.00 85.81 90 GLU A C 1
ATOM 757 O O . GLU A 1 90 ? 6.982 1.306 -32.351 1.00 85.81 90 GLU A O 1
ATOM 762 N N . ILE A 1 91 ? 6.446 -0.716 -31.534 1.00 89.50 91 ILE A N 1
ATOM 763 C CA . ILE A 1 91 ? 7.710 -1.363 -31.893 1.00 89.50 91 ILE A CA 1
ATOM 764 C C . ILE A 1 91 ? 7.555 -2.034 -33.254 1.00 89.50 91 ILE A C 1
ATOM 766 O O . ILE A 1 91 ? 6.556 -2.704 -33.506 1.00 89.50 91 ILE A O 1
ATOM 770 N N . ARG A 1 92 ? 8.545 -1.851 -34.128 1.00 87.50 92 ARG A N 1
ATOM 771 C CA . ARG A 1 92 ? 8.557 -2.415 -35.480 1.00 87.50 92 ARG A CA 1
ATOM 772 C C . ARG A 1 92 ? 9.500 -3.608 -35.565 1.00 87.50 92 ARG A C 1
ATOM 774 O O . ARG A 1 92 ? 10.548 -3.622 -34.929 1.00 87.50 92 ARG A O 1
ATOM 781 N N . ASP A 1 93 ? 9.153 -4.562 -36.423 1.00 85.19 93 ASP A N 1
ATOM 782 C CA . ASP A 1 93 ? 9.989 -5.734 -36.718 1.00 85.19 93 ASP A CA 1
ATOM 783 C C . ASP A 1 93 ? 11.121 -5.438 -37.716 1.00 85.19 93 ASP A C 1
ATOM 785 O O . ASP A 1 93 ? 12.020 -6.258 -37.907 1.00 85.19 93 ASP A O 1
ATOM 789 N N . GLN A 1 94 ? 11.076 -4.277 -38.372 1.00 87.62 94 GLN A N 1
ATOM 790 C CA . GLN A 1 94 ? 12.062 -3.826 -39.351 1.00 87.62 94 GLN A CA 1
ATOM 791 C C . GLN A 1 94 ? 12.435 -2.361 -39.102 1.00 87.62 94 GLN A C 1
ATOM 793 O O . GLN A 1 94 ? 11.584 -1.587 -38.642 1.00 87.62 94 GLN A O 1
ATOM 798 N N . PRO A 1 95 ? 13.676 -1.966 -39.434 1.00 90.00 95 PRO A N 1
ATOM 799 C CA . PRO A 1 95 ? 14.112 -0.592 -39.276 1.00 90.00 95 PRO A CA 1
ATOM 800 C C . PRO A 1 95 ? 13.350 0.330 -40.228 1.00 90.00 95 PRO A C 1
ATOM 802 O O . PRO A 1 95 ? 13.024 -0.028 -41.362 1.00 90.00 95 PRO A O 1
ATOM 805 N N . GLY A 1 96 ? 13.093 1.547 -39.763 1.00 87.94 96 GLY A N 1
ATOM 806 C CA . GLY A 1 96 ? 12.587 2.627 -40.600 1.00 87.94 96 GLY A CA 1
ATOM 807 C C . GLY A 1 96 ? 13.717 3.462 -41.212 1.00 87.94 96 GLY A C 1
ATOM 808 O O . GLY A 1 96 ? 14.899 3.191 -40.975 1.00 87.94 96 GLY A O 1
ATOM 809 N N . PRO A 1 97 ? 13.364 4.509 -41.980 1.00 88.75 97 PRO A N 1
ATOM 810 C CA . PRO A 1 97 ? 14.330 5.535 -42.345 1.00 88.75 97 PRO A CA 1
ATOM 811 C C . PRO A 1 97 ? 14.900 6.182 -41.080 1.00 88.75 97 PRO A C 1
ATOM 813 O O . PRO A 1 97 ? 14.194 6.341 -40.081 1.00 88.75 97 PRO A O 1
ATOM 816 N N . GLU A 1 98 ? 16.178 6.547 -41.133 1.00 92.31 98 GLU A N 1
ATOM 817 C CA . GLU A 1 98 ? 16.803 7.292 -40.049 1.00 92.31 98 GLU A CA 1
ATOM 818 C C . GLU A 1 98 ? 16.227 8.710 -39.989 1.00 92.31 98 GLU A C 1
ATOM 820 O O . GLU A 1 98 ? 16.144 9.408 -40.999 1.00 92.31 98 GLU A O 1
ATOM 825 N N . LEU A 1 99 ? 15.804 9.109 -38.795 1.00 91.62 99 LEU A N 1
ATOM 826 C CA . LEU A 1 99 ? 15.248 10.420 -38.504 1.00 91.62 99 LEU A CA 1
ATOM 827 C C . LEU A 1 99 ? 16.357 11.375 -38.060 1.00 91.62 99 LEU A C 1
ATOM 829 O O . LEU A 1 99 ? 17.238 11.017 -37.274 1.00 91.62 99 LEU A O 1
ATOM 833 N N . SER A 1 100 ? 16.262 12.626 -38.497 1.00 92.88 100 SER A N 1
ATOM 834 C CA . SER A 1 100 ? 17.099 13.714 -37.992 1.00 92.88 100 SER A CA 1
ATOM 835 C C . SER A 1 100 ? 16.816 14.004 -36.513 1.00 92.88 100 SER A C 1
ATOM 837 O O . SER A 1 100 ? 15.724 13.747 -36.001 1.00 92.88 100 SER A O 1
ATOM 839 N N . ASP A 1 101 ? 17.777 14.615 -35.816 1.00 88.50 101 ASP A N 1
ATOM 840 C CA . ASP A 1 101 ? 17.619 15.053 -34.420 1.00 88.50 101 ASP A CA 1
ATOM 841 C C . ASP A 1 101 ? 16.341 15.870 -34.190 1.00 88.50 101 ASP A C 1
ATOM 843 O O . ASP A 1 101 ? 15.687 15.746 -33.154 1.00 88.50 101 ASP A O 1
ATOM 847 N N . GLU A 1 102 ? 15.987 16.711 -35.157 1.00 88.00 102 GLU A N 1
ATOM 848 C CA . GLU A 1 102 ? 14.807 17.564 -35.107 1.00 88.00 102 GLU A CA 1
ATOM 849 C C . GLU A 1 102 ? 13.509 16.753 -35.236 1.00 88.00 102 GLU A C 1
ATOM 851 O O . GLU A 1 102 ? 12.559 16.966 -34.483 1.00 88.00 102 GLU A O 1
ATOM 856 N N . GLU A 1 103 ? 13.472 15.762 -36.124 1.00 88.56 103 GLU A N 1
ATOM 857 C CA . GLU A 1 103 ? 12.330 14.852 -36.258 1.00 88.56 103 GLU A CA 1
ATOM 858 C C . GLU A 1 103 ? 12.162 13.972 -35.020 1.00 88.56 103 GLU A C 1
ATOM 860 O O . GLU A 1 103 ? 11.042 13.798 -34.539 1.00 88.56 103 GLU A O 1
ATOM 865 N N . VAL A 1 104 ? 13.265 13.486 -34.442 1.00 88.50 104 VAL A N 1
ATOM 866 C CA . VAL A 1 104 ? 13.252 12.729 -33.182 1.00 88.50 104 VAL A CA 1
ATOM 867 C C . VAL A 1 104 ? 12.739 13.598 -32.031 1.00 88.50 104 VAL A C 1
ATOM 869 O O . VAL A 1 104 ? 11.903 13.147 -31.241 1.00 88.50 104 VAL A O 1
ATOM 872 N N . ARG A 1 105 ? 13.177 14.862 -31.941 1.00 85.19 105 ARG A N 1
ATOM 873 C CA . ARG A 1 105 ? 12.670 15.825 -30.946 1.00 85.19 105 ARG A CA 1
ATOM 874 C C . ARG A 1 105 ? 11.178 16.082 -31.122 1.00 85.19 105 ARG A C 1
ATOM 876 O O . ARG A 1 105 ? 10.446 16.027 -30.132 1.00 85.19 105 ARG A O 1
ATOM 883 N N . ARG A 1 106 ? 10.701 16.299 -32.351 1.00 85.81 106 ARG A N 1
ATOM 884 C CA . ARG A 1 106 ? 9.262 16.448 -32.630 1.00 85.81 106 ARG A CA 1
ATOM 885 C C . ARG A 1 106 ? 8.480 15.189 -32.264 1.00 85.81 106 ARG A C 1
ATOM 887 O O . ARG A 1 106 ? 7.428 15.296 -31.641 1.00 85.81 106 ARG A O 1
ATOM 894 N N . ALA A 1 107 ? 9.007 14.008 -32.576 1.00 83.31 107 ALA A N 1
ATOM 895 C CA . ALA A 1 107 ? 8.362 12.738 -32.259 1.00 83.31 107 ALA A CA 1
ATOM 896 C C . ALA A 1 107 ? 8.252 12.482 -30.740 1.00 83.31 107 ALA A C 1
ATOM 898 O O . ALA A 1 107 ? 7.236 11.965 -30.280 1.00 83.31 107 ALA A O 1
ATOM 899 N N . LEU A 1 108 ? 9.260 12.861 -29.940 1.00 81.12 108 LEU A N 1
ATOM 900 C CA . LEU A 1 108 ? 9.333 12.539 -28.502 1.00 81.12 108 LEU A CA 1
ATOM 901 C C . LEU A 1 108 ? 9.014 13.695 -27.532 1.00 81.12 108 LEU A C 1
ATOM 903 O O . LEU A 1 108 ? 8.912 13.442 -26.330 1.00 81.12 108 LEU A O 1
ATOM 907 N N . SER A 1 109 ? 8.888 14.945 -27.996 1.00 74.69 109 SER A N 1
ATOM 908 C CA . SER A 1 109 ? 8.924 16.127 -27.111 1.00 74.69 109 SER A CA 1
ATOM 909 C C . SER A 1 109 ? 8.034 17.310 -27.542 1.00 74.69 109 SER A C 1
ATOM 911 O O . SER A 1 109 ? 8.337 18.457 -27.212 1.00 74.69 109 SER A O 1
ATOM 913 N N . LEU A 1 110 ? 6.927 17.062 -28.257 1.00 50.66 110 LEU A N 1
ATOM 914 C CA . LEU A 1 110 ? 6.025 18.110 -28.774 1.00 50.66 110 LEU A CA 1
ATOM 915 C C . LEU A 1 110 ? 5.344 18.973 -27.674 1.00 50.66 110 LEU A C 1
ATOM 917 O O . LEU A 1 110 ? 4.328 18.573 -27.087 1.00 50.66 110 LEU A O 1
ATOM 921 N N . VAL A 1 111 ? 5.953 20.152 -27.474 1.00 39.12 111 VAL A N 1
ATOM 922 C CA . VAL A 1 111 ? 5.587 21.424 -26.806 1.00 39.12 111 VAL A CA 1
ATOM 923 C C . VAL A 1 111 ? 4.880 21.322 -25.447 1.00 39.12 111 VAL A C 1
ATOM 925 O O . VAL A 1 111 ? 3.656 21.402 -25.332 1.00 39.12 111 VAL A O 1
ATOM 928 N N . SER A 1 112 ? 5.707 21.210 -24.403 1.00 37.12 112 SER A N 1
ATOM 929 C CA . SER A 1 112 ? 5.517 21.958 -23.147 1.00 37.12 112 SER A CA 1
ATOM 930 C C . SER A 1 112 ? 5.832 23.451 -23.362 1.00 37.12 112 SER A C 1
ATOM 932 O O . SER A 1 112 ? 6.360 23.820 -24.407 1.00 37.12 112 SER A O 1
ATOM 934 N N . SER A 1 113 ? 5.549 24.305 -22.374 1.00 25.92 113 SER A N 1
ATOM 935 C CA . SER A 1 113 ? 5.880 25.738 -22.404 1.00 25.92 113 SER A CA 1
ATOM 936 C C . SER A 1 113 ? 7.368 26.031 -22.642 1.00 25.92 113 SER A C 1
ATOM 938 O O . SER A 1 113 ? 8.241 25.321 -22.141 1.00 25.92 113 SER A O 1
ATOM 940 N N . GLU A 1 114 ? 7.629 27.127 -23.350 1.00 35.44 114 GLU A N 1
ATOM 941 C CA . GLU A 1 114 ? 8.933 27.764 -23.523 1.00 35.44 114 GLU A CA 1
ATOM 942 C C . GLU A 1 114 ? 9.579 28.176 -22.189 1.00 35.44 114 GLU A C 1
ATOM 944 O O . GLU A 1 114 ? 8.911 28.727 -21.316 1.00 35.44 114 GLU A O 1
ATOM 949 N N . ALA A 1 115 ? 10.892 27.958 -22.080 1.00 27.69 115 ALA A N 1
ATOM 950 C CA . ALA A 1 115 ? 11.850 28.864 -21.440 1.00 27.69 115 ALA A CA 1
ATOM 951 C C . ALA A 1 115 ? 13.279 28.380 -21.761 1.00 27.69 115 ALA A C 1
ATOM 953 O O . ALA A 1 115 ? 13.777 2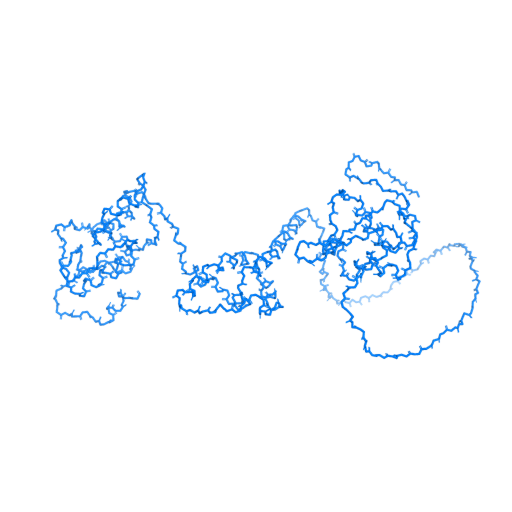7.415 -21.184 1.00 27.69 115 ALA A O 1
ATOM 954 N N . ALA A 1 116 ? 13.921 29.054 -22.708 1.00 27.02 116 ALA A N 1
ATOM 955 C CA . ALA A 1 116 ? 15.376 29.168 -22.819 1.00 27.02 116 ALA A CA 1
ATOM 956 C C . ALA A 1 116 ? 15.764 30.578 -22.315 1.00 27.02 116 ALA A C 1
ATOM 958 O O . ALA A 1 116 ? 14.868 31.421 -22.219 1.00 27.02 116 ALA A O 1
ATOM 959 N N . PRO A 1 117 ? 17.050 30.947 -22.188 1.00 52.22 117 PRO A N 1
ATOM 960 C CA . PRO A 1 117 ? 18.247 30.221 -21.731 1.00 52.22 117 PRO A CA 1
ATOM 961 C C . PRO A 1 117 ? 19.025 31.050 -20.664 1.00 52.22 117 PRO A C 1
ATOM 963 O O . PRO A 1 117 ? 18.650 32.181 -20.372 1.00 52.22 117 PRO A O 1
ATOM 966 N N . ASP A 1 118 ? 20.140 30.541 -20.123 1.00 26.34 118 ASP A N 1
ATOM 967 C CA . ASP A 1 118 ? 21.244 31.410 -19.664 1.00 26.34 118 ASP A CA 1
ATOM 968 C C . ASP A 1 118 ? 22.617 30.738 -19.882 1.00 26.34 118 ASP A C 1
ATOM 970 O O . ASP A 1 118 ? 22.715 29.509 -19.912 1.00 26.34 118 ASP A O 1
ATOM 974 N N . ALA A 1 119 ? 23.608 31.595 -20.127 1.00 32.31 119 ALA A N 1
ATOM 975 C CA . ALA A 1 119 ? 24.942 31.453 -20.725 1.00 32.31 119 ALA A CA 1
ATOM 976 C C . ALA A 1 119 ? 25.911 30.496 -19.975 1.00 32.31 119 ALA A C 1
ATOM 978 O O . ALA A 1 119 ? 25.615 30.058 -18.870 1.00 32.31 119 ALA A O 1
ATOM 979 N N . SER A 1 120 ? 27.080 30.089 -20.490 1.00 31.23 120 SER A N 1
ATOM 980 C CA . SER A 1 120 ? 28.082 30.816 -21.291 1.00 31.23 120 SER A CA 1
ATOM 981 C C . SER A 1 120 ? 29.146 29.868 -21.898 1.00 31.23 120 SER A C 1
ATOM 983 O O . SER A 1 120 ? 29.433 28.834 -21.305 1.00 31.23 120 SER A O 1
ATOM 985 N N . GLU A 1 121 ? 29.666 30.267 -23.077 1.00 32.28 121 GLU A N 1
ATOM 986 C CA . GLU A 1 121 ? 31.081 30.314 -23.556 1.00 32.28 121 GLU A CA 1
ATOM 987 C C . GLU A 1 121 ? 32.010 29.077 -23.325 1.00 32.28 121 GLU A C 1
ATOM 989 O O . GLU A 1 121 ? 31.988 28.448 -22.281 1.00 32.28 121 GLU A O 1
ATOM 994 N N . ASP A 1 122 ? 32.925 28.633 -24.197 1.00 28.55 122 ASP A N 1
ATOM 995 C CA . ASP A 1 122 ? 33.634 29.256 -25.316 1.00 28.55 122 ASP A CA 1
ATOM 996 C C . ASP A 1 122 ? 34.518 28.210 -26.068 1.00 28.55 122 ASP A C 1
ATOM 998 O O . ASP A 1 122 ? 34.819 27.136 -25.547 1.00 28.55 122 ASP A O 1
ATOM 1002 N N . VAL A 1 123 ? 35.017 28.624 -27.238 1.00 28.23 123 VAL A N 1
ATOM 1003 C CA . VAL A 1 123 ? 36.230 28.223 -27.994 1.00 28.23 123 VAL A CA 1
ATOM 1004 C C . VAL A 1 123 ? 36.320 26.922 -28.835 1.00 28.23 123 VAL A C 1
ATOM 1006 O O . VAL A 1 123 ? 36.324 25.777 -28.395 1.00 28.23 123 VAL A O 1
ATOM 1009 N N . LEU A 1 124 ? 36.568 27.233 -30.112 1.00 28.28 124 LEU A N 1
ATOM 1010 C CA . LEU A 1 124 ? 37.097 26.541 -31.288 1.00 28.28 124 LEU A CA 1
ATOM 1011 C C . LEU A 1 124 ? 38.283 25.541 -31.146 1.00 28.28 124 LEU A C 1
ATOM 1013 O O . LEU A 1 124 ? 39.339 25.875 -30.622 1.00 28.28 124 LEU A O 1
ATOM 1017 N N . ARG A 1 125 ? 38.147 24.459 -31.942 1.00 27.12 125 ARG A N 1
ATOM 1018 C CA . ARG A 1 125 ? 39.063 23.951 -33.007 1.00 27.12 125 ARG A CA 1
ATOM 1019 C C . ARG A 1 125 ? 40.267 23.064 -32.625 1.00 27.12 125 ARG A C 1
ATOM 1021 O O . ARG A 1 125 ? 41.249 23.520 -32.057 1.00 27.12 125 ARG A O 1
ATOM 1028 N N . SER A 1 126 ? 40.261 21.830 -33.146 1.00 26.38 126 SER A N 1
ATOM 1029 C CA . SER A 1 126 ? 41.470 21.059 -33.465 1.00 26.38 126 SER A CA 1
ATOM 1030 C C . SER A 1 126 ? 41.344 20.435 -34.863 1.00 26.38 126 SER A C 1
ATOM 1032 O O . SER A 1 126 ? 40.333 19.826 -35.197 1.00 26.38 126 SER A O 1
ATOM 1034 N N . GLU A 1 127 ? 42.366 20.617 -35.698 1.00 31.22 127 GLU A N 1
ATOM 1035 C CA . GLU A 1 127 ? 42.586 19.851 -36.930 1.00 31.22 127 GLU A CA 1
ATOM 1036 C C . GLU A 1 127 ? 44.040 19.374 -36.946 1.00 31.22 127 GLU A C 1
ATOM 1038 O O . GLU A 1 127 ? 44.940 20.136 -36.588 1.00 31.22 127 GLU A O 1
ATOM 1043 N N . GLY A 1 128 ? 44.254 18.135 -37.403 1.00 26.84 128 GLY A N 1
ATOM 1044 C CA . GLY A 1 128 ? 45.562 17.643 -37.841 1.00 26.84 128 GLY A CA 1
ATOM 1045 C C . GLY A 1 128 ? 45.872 16.191 -37.464 1.00 26.84 128 GLY A C 1
ATOM 1046 O O . GLY A 1 128 ? 46.456 15.939 -36.416 1.00 26.84 128 GLY A O 1
ATOM 1047 N N . ALA A 1 129 ? 45.535 15.249 -38.351 1.00 28.28 129 ALA A N 1
ATOM 1048 C CA . ALA A 1 129 ? 46.244 13.965 -38.518 1.00 28.28 129 ALA A CA 1
ATOM 1049 C C . ALA A 1 129 ? 47.537 14.201 -39.358 1.00 28.28 129 ALA A C 1
ATOM 1051 O O . ALA A 1 129 ? 47.639 15.309 -39.901 1.00 28.28 129 ALA A O 1
ATOM 1052 N N . PRO A 1 130 ? 48.510 13.258 -39.525 1.00 40.56 130 PRO A N 1
ATOM 1053 C CA . PRO A 1 130 ? 48.285 12.015 -40.300 1.00 40.56 130 PRO A CA 1
ATOM 1054 C C . PRO A 1 130 ? 49.165 10.753 -39.998 1.00 40.56 130 PRO A C 1
ATOM 1056 O O . PRO A 1 130 ? 50.211 10.821 -39.366 1.00 40.56 130 PRO A O 1
ATOM 1059 N N . GLU A 1 131 ? 48.672 9.616 -40.527 1.00 28.36 131 GLU A N 1
ATOM 1060 C CA . GLU A 1 131 ? 49.308 8.452 -41.217 1.00 28.36 131 GLU A CA 1
ATOM 1061 C C . GLU A 1 131 ? 50.479 7.591 -40.662 1.00 28.36 131 GLU A C 1
ATOM 1063 O O . GLU A 1 131 ? 51.532 8.092 -40.285 1.00 28.36 131 GLU A O 1
ATOM 1068 N N . GLY A 1 132 ? 50.359 6.251 -40.849 1.00 28.77 132 GLY A N 1
ATOM 1069 C CA . GLY A 1 132 ? 51.499 5.383 -41.236 1.00 28.77 132 GLY A CA 1
ATOM 1070 C C . GLY A 1 132 ? 51.523 3.876 -40.848 1.00 28.77 132 GLY A C 1
ATOM 1071 O O . GLY A 1 132 ? 52.073 3.547 -39.809 1.00 28.77 132 GLY A O 1
ATOM 1072 N N . GLN A 1 133 ? 51.072 2.985 -41.761 1.00 31.58 133 GLN A N 1
ATOM 1073 C CA . GLN A 1 133 ? 51.619 1.641 -42.155 1.00 31.58 133 GLN A CA 1
ATOM 1074 C C . GLN A 1 133 ? 51.765 0.450 -41.143 1.00 31.58 133 GLN A C 1
ATOM 1076 O O . GLN A 1 133 ? 51.553 0.595 -39.951 1.00 31.58 133 GLN A O 1
ATOM 1081 N N . LEU A 1 134 ? 52.022 -0.790 -41.632 1.00 27.08 134 LEU A N 1
ATOM 1082 C CA . LEU A 1 134 ? 51.491 -2.058 -41.050 1.00 27.08 134 LEU A CA 1
ATOM 1083 C C . LEU A 1 134 ? 52.503 -3.201 -40.665 1.00 27.08 134 LEU A C 1
ATOM 1085 O O . LEU A 1 134 ? 53.572 -3.293 -41.266 1.00 27.08 134 LEU A O 1
ATOM 1089 N N . PRO A 1 135 ? 52.133 -4.122 -39.727 1.00 48.66 135 PRO A N 1
ATOM 1090 C CA . PRO A 1 135 ? 52.798 -5.422 -39.385 1.00 48.66 135 PRO A CA 1
ATOM 1091 C C . PRO A 1 135 ? 52.464 -6.567 -40.400 1.00 48.66 135 PRO A C 1
ATOM 1093 O O . PRO A 1 135 ? 51.737 -6.252 -41.346 1.00 48.66 135 PRO A O 1
ATOM 1096 N N . PRO A 1 136 ? 52.873 -7.877 -40.274 1.00 50.22 136 PRO A N 1
ATOM 1097 C CA . PRO A 1 136 ? 53.427 -8.666 -39.133 1.00 50.22 136 PRO A CA 1
ATOM 1098 C C . PRO A 1 136 ? 54.610 -9.636 -39.496 1.00 50.22 136 PRO A C 1
ATOM 1100 O O . PRO A 1 136 ? 55.234 -9.432 -40.528 1.00 50.22 136 PRO A O 1
ATOM 1103 N N . GLN A 1 137 ? 54.907 -10.676 -38.669 1.00 28.89 137 GLN A N 1
ATOM 1104 C CA . GLN A 1 137 ? 55.204 -12.119 -38.981 1.00 28.89 137 GLN A CA 1
ATOM 1105 C C . GLN A 1 137 ? 55.489 -12.935 -37.668 1.00 28.89 137 GLN A C 1
ATOM 1107 O O . GLN A 1 137 ? 55.976 -12.374 -36.691 1.00 28.89 137 GLN A O 1
ATOM 1112 N N . HIS A 1 138 ? 55.134 -14.236 -37.627 1.00 28.42 138 HIS A N 1
ATOM 1113 C CA . HIS A 1 138 ? 55.127 -15.191 -36.473 1.00 28.42 138 HIS A CA 1
ATOM 1114 C C . HIS A 1 138 ? 56.417 -16.103 -36.392 1.00 28.42 138 HIS A C 1
ATOM 1116 O O . HIS A 1 138 ? 57.352 -15.827 -37.132 1.00 28.42 138 HIS A O 1
ATOM 1122 N N . PRO A 1 139 ? 56.503 -17.185 -35.555 1.00 49.41 139 PRO A N 1
ATOM 1123 C CA . PRO A 1 139 ? 57.345 -17.453 -34.353 1.00 49.41 139 PRO A CA 1
ATOM 1124 C C . PRO A 1 139 ? 58.485 -18.494 -34.686 1.00 49.41 139 PRO A C 1
ATOM 1126 O O . PRO A 1 139 ? 58.882 -18.463 -35.849 1.00 49.41 139 PRO A O 1
ATOM 1129 N N . PRO A 1 140 ? 59.009 -19.465 -33.866 1.00 45.28 140 PRO A N 1
ATOM 1130 C CA . PRO A 1 140 ? 58.808 -19.874 -32.451 1.00 45.28 140 PRO A CA 1
ATOM 1131 C C . PRO A 1 140 ? 60.095 -20.312 -31.661 1.00 45.28 140 PRO A C 1
ATOM 1133 O O . PRO A 1 140 ? 61.209 -20.274 -32.172 1.00 45.28 140 PRO A O 1
ATOM 1136 N N . THR A 1 141 ? 59.885 -20.896 -30.462 1.00 28.91 141 THR A N 1
ATOM 1137 C CA . THR A 1 141 ? 60.621 -22.040 -29.830 1.00 28.91 141 THR A CA 1
ATOM 1138 C C . THR A 1 141 ? 61.592 -21.777 -28.656 1.00 28.91 141 THR A C 1
ATOM 1140 O O . THR A 1 141 ? 62.571 -21.060 -28.798 1.00 28.91 141 THR A O 1
ATOM 1143 N N . GLY A 1 142 ? 61.388 -22.524 -27.552 1.00 27.28 142 GLY A N 1
ATOM 1144 C CA . GLY A 1 142 ? 62.467 -23.210 -26.809 1.00 27.28 142 GLY A CA 1
ATOM 1145 C C . GLY A 1 142 ? 62.880 -22.671 -25.426 1.00 27.28 142 GLY A C 1
ATOM 1146 O O . GLY A 1 142 ? 63.657 -21.732 -25.339 1.00 27.28 142 GLY A O 1
ATOM 1147 N N . TYR A 1 143 ? 62.444 -23.335 -24.345 1.00 32.97 143 TYR A N 1
ATOM 1148 C CA . TYR A 1 143 ? 63.006 -23.216 -22.979 1.00 32.97 143 TYR A CA 1
ATOM 1149 C C . TYR A 1 143 ? 64.443 -23.792 -22.902 1.00 32.97 143 TYR A C 1
ATOM 1151 O O . TYR A 1 143 ? 64.775 -24.648 -23.727 1.00 32.97 143 TYR A O 1
ATOM 1159 N N . PRO A 1 144 ? 65.283 -23.415 -21.908 1.00 41.19 144 PRO A N 1
ATOM 1160 C CA . PRO A 1 144 ? 65.327 -24.195 -20.659 1.00 41.19 144 PRO A CA 1
ATOM 1161 C C . PRO A 1 144 ? 65.599 -23.402 -19.356 1.00 41.19 144 PRO A C 1
ATOM 1163 O O . PRO A 1 144 ? 66.010 -22.247 -19.347 1.00 41.19 144 PRO A O 1
ATOM 1166 N N . SER A 1 145 ? 65.329 -24.110 -18.258 1.00 33.97 145 SER A N 1
ATOM 1167 C CA . SER A 1 145 ? 65.381 -23.764 -16.830 1.00 33.97 145 SER A CA 1
ATOM 1168 C C . SER A 1 145 ? 66.801 -23.686 -16.237 1.00 33.97 145 SER A C 1
ATOM 1170 O O . SER A 1 145 ? 67.686 -24.408 -16.695 1.00 33.97 145 SER A O 1
ATOM 1172 N N . LEU A 1 146 ? 66.981 -22.925 -15.147 1.00 35.84 146 LEU A N 1
ATOM 1173 C CA . LEU A 1 146 ? 68.046 -23.149 -14.158 1.00 35.84 146 LEU A CA 1
ATOM 1174 C C . LEU A 1 146 ? 67.487 -23.009 -12.725 1.00 35.84 146 LEU A C 1
ATOM 1176 O O . LEU A 1 146 ? 66.971 -21.960 -12.347 1.00 35.84 146 LEU A O 1
ATOM 1180 N N . ALA A 1 147 ? 67.599 -24.099 -11.965 1.00 30.27 147 ALA A N 1
ATOM 1181 C CA . ALA A 1 147 ? 67.510 -24.208 -10.503 1.00 30.27 147 ALA A CA 1
ATOM 1182 C C . ALA A 1 147 ? 68.764 -23.544 -9.856 1.00 30.27 147 ALA A C 1
ATOM 1184 O O . ALA A 1 147 ? 69.757 -23.376 -10.560 1.00 30.27 147 ALA A O 1
ATOM 1185 N N . ASP A 1 148 ? 68.897 -23.157 -8.579 1.00 32.44 148 ASP A N 1
ATOM 1186 C CA . ASP A 1 148 ? 68.148 -23.335 -7.319 1.00 32.44 148 ASP A CA 1
ATOM 1187 C C . ASP A 1 148 ? 68.744 -22.334 -6.244 1.00 32.44 148 ASP A C 1
ATOM 1189 O O . ASP A 1 148 ? 69.600 -21.529 -6.619 1.00 32.44 148 ASP A O 1
ATOM 1193 N N . PRO A 1 149 ? 68.334 -22.317 -4.946 1.00 58.44 149 PRO A N 1
ATOM 1194 C CA . PRO A 1 149 ? 68.058 -21.138 -4.077 1.00 58.44 149 PRO A CA 1
ATOM 1195 C C . PRO A 1 149 ? 69.209 -20.740 -3.102 1.00 58.44 149 PRO A C 1
ATOM 1197 O O . PRO A 1 149 ? 70.305 -21.280 -3.259 1.00 58.44 149 PRO A O 1
ATOM 1200 N N . PRO A 1 150 ? 69.050 -19.808 -2.105 1.00 39.72 150 PRO A N 1
ATOM 1201 C CA . PRO A 1 150 ? 68.551 -20.141 -0.733 1.00 39.72 150 PRO A CA 1
ATOM 1202 C C . PRO A 1 150 ? 67.949 -18.907 0.066 1.00 39.72 150 PRO A C 1
ATOM 1204 O O . PRO A 1 150 ? 67.557 -17.940 -0.579 1.00 39.72 150 PRO A O 1
ATOM 1207 N N . PRO A 1 151 ? 67.829 -18.863 1.426 1.00 43.22 151 PRO A N 1
ATOM 1208 C CA . PRO A 1 151 ? 66.658 -19.308 2.215 1.00 43.22 151 PRO A CA 1
ATOM 1209 C C . PRO A 1 151 ? 66.118 -18.314 3.304 1.00 43.22 151 PRO A C 1
ATOM 1211 O O . PRO A 1 151 ? 66.818 -17.391 3.701 1.00 43.22 151 PRO A O 1
ATOM 1214 N N . ALA A 1 152 ? 64.928 -18.631 3.862 1.00 31.84 152 ALA A N 1
ATOM 1215 C CA . ALA A 1 152 ? 64.406 -18.346 5.230 1.00 31.84 152 ALA A CA 1
ATOM 1216 C C . ALA A 1 152 ? 64.161 -16.879 5.693 1.00 31.84 152 ALA A C 1
ATOM 1218 O O . ALA A 1 152 ? 65.007 -16.021 5.500 1.00 31.84 152 ALA A O 1
ATOM 1219 N N . ASP A 1 153 ? 63.131 -16.473 6.454 1.00 36.50 153 ASP A N 1
ATOM 1220 C CA . ASP A 1 153 ? 61.800 -16.943 6.916 1.00 36.50 153 ASP A CA 1
ATOM 1221 C C . ASP A 1 153 ? 61.220 -15.744 7.768 1.00 36.50 153 ASP A C 1
ATOM 1223 O O . ASP A 1 153 ? 61.843 -14.680 7.794 1.00 36.50 153 ASP A O 1
ATOM 1227 N N . PRO A 1 154 ? 60.157 -15.836 8.593 1.00 44.78 154 PRO A N 1
ATOM 1228 C CA . PRO A 1 154 ? 58.723 -15.754 8.302 1.00 44.78 154 PRO A CA 1
ATOM 1229 C C . PRO A 1 154 ? 58.016 -14.546 8.978 1.00 44.78 154 PRO A C 1
ATOM 1231 O O . PRO A 1 154 ? 58.275 -14.252 10.141 1.00 44.78 154 PRO A O 1
ATOM 1234 N N . GLN A 1 155 ? 56.997 -13.932 8.358 1.00 33.06 155 GLN A N 1
ATOM 1235 C CA . GLN A 1 155 ? 55.888 -13.333 9.128 1.00 33.06 155 GLN A CA 1
ATOM 1236 C C . GLN A 1 155 ? 54.539 -13.496 8.425 1.00 33.06 155 GLN A C 1
ATOM 1238 O O . GLN A 1 155 ? 54.284 -13.002 7.331 1.00 33.06 155 GLN A O 1
ATOM 1243 N N . VAL A 1 156 ? 53.676 -14.216 9.132 1.00 37.75 156 VAL A N 1
ATOM 1244 C CA . VAL A 1 156 ? 52.268 -14.460 8.855 1.00 37.75 156 VAL A CA 1
ATOM 1245 C C . VAL A 1 156 ? 51.463 -13.175 9.046 1.00 37.75 156 VAL A C 1
ATOM 1247 O O . VAL A 1 156 ? 51.502 -12.571 10.115 1.00 37.75 156 VAL A O 1
ATOM 1250 N N . ALA A 1 157 ? 50.642 -12.828 8.058 1.00 28.89 157 ALA A N 1
ATOM 1251 C CA . ALA A 1 157 ? 49.429 -12.047 8.270 1.00 28.89 157 ALA A CA 1
ATOM 1252 C C . ALA A 1 157 ? 48.346 -12.546 7.306 1.00 28.89 157 ALA A C 1
ATOM 1254 O O . ALA A 1 157 ? 48.197 -12.049 6.191 1.00 28.89 157 ALA A O 1
ATOM 1255 N N . TYR A 1 158 ? 47.586 -13.549 7.745 1.00 34.81 158 TYR A N 1
ATOM 1256 C CA . TYR A 1 158 ? 46.280 -13.829 7.161 1.00 34.81 158 TYR A CA 1
ATOM 1257 C C . TYR A 1 158 ? 45.392 -12.605 7.417 1.00 34.81 158 TYR A C 1
ATOM 1259 O O . TYR A 1 158 ? 45.127 -12.260 8.569 1.00 34.81 158 TYR A O 1
ATOM 1267 N N . LYS A 1 159 ? 44.953 -11.932 6.353 1.00 36.47 159 LYS A N 1
ATOM 1268 C CA . LYS A 1 159 ? 43.763 -11.084 6.393 1.00 36.47 159 LYS A CA 1
ATOM 1269 C C . LYS A 1 159 ? 42.788 -11.590 5.350 1.00 36.47 159 LYS A C 1
ATOM 1271 O O . LYS A 1 159 ? 43.118 -11.721 4.174 1.00 36.47 159 LYS A O 1
ATOM 1276 N N . ASP A 1 160 ? 41.625 -11.927 5.875 1.00 34.84 160 ASP A N 1
ATOM 1277 C CA . ASP A 1 160 ? 40.513 -12.612 5.255 1.00 34.84 160 ASP A CA 1
ATOM 1278 C C . ASP A 1 160 ? 40.166 -12.077 3.867 1.00 34.84 160 ASP A C 1
ATOM 1280 O O . ASP A 1 160 ? 39.828 -10.906 3.679 1.00 34.84 160 ASP A O 1
ATOM 1284 N N . ILE A 1 161 ? 40.156 -12.986 2.897 1.00 35.56 161 ILE A N 1
ATOM 1285 C CA . ILE A 1 161 ? 39.319 -12.834 1.718 1.00 35.56 161 ILE A CA 1
ATOM 1286 C C . ILE A 1 161 ? 37.881 -12.959 2.230 1.00 35.56 161 ILE A C 1
ATOM 1288 O O . ILE A 1 161 ? 37.410 -14.063 2.496 1.00 35.56 161 ILE A O 1
ATOM 1292 N N . GLN A 1 162 ? 37.162 -11.843 2.372 1.00 37.38 162 GLN A N 1
ATOM 1293 C CA . GLN A 1 162 ? 35.702 -11.905 2.404 1.00 37.38 162 GLN A CA 1
ATOM 1294 C C . GLN A 1 162 ? 35.206 -12.214 0.988 1.00 37.38 162 GLN A C 1
ATOM 1296 O O . GLN A 1 162 ? 34.805 -11.336 0.228 1.00 37.38 162 GLN A O 1
ATOM 1301 N N . THR A 1 163 ? 35.259 -13.493 0.624 1.00 35.06 163 THR A N 1
ATOM 1302 C CA . THR A 1 163 ? 34.474 -14.053 -0.473 1.00 35.06 163 THR A CA 1
ATOM 1303 C C . THR A 1 163 ? 32.998 -13.920 -0.108 1.00 35.06 163 THR A C 1
ATOM 1305 O O . THR A 1 163 ? 32.495 -14.701 0.697 1.00 35.06 163 THR A O 1
ATOM 1308 N N . ASN A 1 164 ? 32.305 -12.938 -0.687 1.00 39.59 164 ASN A N 1
ATOM 1309 C CA . ASN A 1 164 ? 30.841 -12.857 -0.619 1.00 39.59 164 ASN A CA 1
ATOM 1310 C C . ASN A 1 164 ? 30.147 -13.470 -1.850 1.00 39.59 164 ASN A C 1
ATOM 1312 O O . ASN A 1 164 ? 28.922 -13.482 -1.923 1.00 39.59 164 ASN A O 1
ATOM 1316 N N . ASP A 1 165 ? 30.911 -14.046 -2.781 1.00 48.66 165 ASP A N 1
ATOM 1317 C CA . ASP A 1 165 ? 30.381 -14.828 -3.900 1.00 48.66 165 ASP A CA 1
ATOM 1318 C C . ASP A 1 165 ? 30.270 -16.306 -3.515 1.00 48.66 165 ASP A C 1
ATOM 1320 O O . ASP A 1 165 ? 31.005 -17.175 -3.987 1.00 48.66 165 ASP A O 1
ATOM 1324 N N . LEU A 1 166 ? 29.320 -16.604 -2.630 1.00 41.12 166 LEU A N 1
ATOM 1325 C CA . LEU A 1 166 ? 28.763 -17.951 -2.562 1.00 41.12 166 LEU A CA 1
ATOM 1326 C C . LEU A 1 166 ? 27.854 -18.153 -3.788 1.00 41.12 166 LEU A C 1
ATOM 1328 O O . LEU A 1 166 ? 27.079 -17.253 -4.125 1.00 41.12 166 LEU A O 1
ATOM 1332 N N . PRO A 1 167 ? 27.879 -19.319 -4.459 1.00 42.66 167 PRO A N 1
ATOM 1333 C CA . PRO A 1 167 ? 26.944 -19.602 -5.541 1.00 42.66 167 PRO A CA 1
ATOM 1334 C C . PRO A 1 167 ? 25.502 -19.499 -5.021 1.00 42.66 167 PRO A C 1
ATOM 1336 O O . PRO A 1 167 ? 25.092 -20.248 -4.131 1.00 42.66 167 PRO A O 1
ATOM 1339 N N . ARG A 1 168 ? 24.732 -18.551 -5.577 1.00 42.03 168 ARG A N 1
ATOM 1340 C CA . ARG A 1 168 ? 23.301 -18.338 -5.295 1.00 42.03 168 ARG A CA 1
ATOM 1341 C C . ARG A 1 168 ? 22.518 -19.630 -5.555 1.00 42.03 168 ARG A C 1
ATOM 1343 O O . ARG A 1 168 ? 22.144 -19.926 -6.689 1.00 42.03 168 ARG A O 1
ATOM 1350 N N . THR A 1 169 ? 22.244 -20.394 -4.502 1.00 44.41 169 THR A N 1
ATOM 1351 C CA . THR A 1 169 ? 21.346 -21.558 -4.548 1.00 44.41 169 THR A CA 1
ATOM 1352 C C . THR A 1 169 ? 19.913 -21.105 -4.864 1.00 44.41 169 THR A C 1
ATOM 1354 O O . THR A 1 169 ? 19.538 -19.976 -4.539 1.00 44.41 169 THR A O 1
ATOM 1357 N N . GLU A 1 170 ? 19.072 -21.950 -5.472 1.00 44.16 170 GLU A N 1
ATOM 1358 C CA . GLU A 1 170 ? 17.661 -21.619 -5.775 1.00 44.16 170 GLU A CA 1
ATOM 1359 C C . GLU A 1 170 ? 16.888 -21.079 -4.552 1.00 44.16 170 GLU A C 1
ATOM 1361 O O . GLU A 1 170 ? 16.014 -20.221 -4.688 1.00 44.16 170 GLU A O 1
ATOM 1366 N N . SER A 1 171 ? 17.270 -21.504 -3.343 1.00 41.25 171 SER A N 1
ATOM 1367 C CA . SER A 1 171 ? 16.754 -21.000 -2.064 1.00 41.25 171 SER A CA 1
ATOM 1368 C C . SER A 1 171 ? 17.075 -19.520 -1.816 1.00 41.25 171 SER A C 1
ATOM 1370 O O . SER A 1 171 ? 16.206 -18.776 -1.360 1.00 41.25 171 SER A O 1
ATOM 1372 N N . THR A 1 172 ? 18.283 -19.061 -2.163 1.00 49.19 172 THR A N 1
ATOM 1373 C CA . THR A 1 172 ? 18.658 -17.634 -2.080 1.00 49.19 172 THR A CA 1
ATOM 1374 C C . THR A 1 172 ? 17.914 -16.796 -3.117 1.00 49.19 172 THR A C 1
ATOM 1376 O O . THR A 1 172 ? 17.424 -15.721 -2.783 1.00 49.19 172 THR A O 1
ATOM 1379 N N . GLN A 1 173 ? 17.700 -17.327 -4.328 1.00 54.84 173 GLN A N 1
ATOM 1380 C CA . GLN A 1 173 ? 16.894 -16.657 -5.355 1.00 54.84 173 GLN A CA 1
ATOM 1381 C C . GLN A 1 173 ? 15.420 -16.548 -4.948 1.00 54.84 173 GLN A C 1
ATOM 1383 O O . GLN A 1 173 ? 14.779 -15.531 -5.203 1.00 54.84 173 GLN A O 1
ATOM 1388 N N . LYS A 1 174 ? 14.856 -17.583 -4.313 1.00 51.97 174 LYS A N 1
ATOM 1389 C CA . LYS A 1 174 ? 13.477 -17.557 -3.807 1.00 51.97 174 LYS A CA 1
ATOM 1390 C C . LYS A 1 174 ? 13.308 -16.500 -2.712 1.00 51.97 174 LYS A C 1
ATOM 1392 O O . LYS A 1 174 ? 12.363 -15.718 -2.784 1.00 51.97 174 LYS A O 1
ATOM 1397 N N . LEU A 1 175 ? 14.246 -16.434 -1.766 1.00 52.75 175 LEU A N 1
ATOM 1398 C CA . LEU A 1 175 ? 14.250 -15.435 -0.695 1.00 52.75 175 LEU A CA 1
ATOM 1399 C C . LEU A 1 175 ? 14.424 -14.007 -1.235 1.00 52.75 175 LEU A C 1
ATOM 1401 O O . LEU A 1 175 ? 13.773 -13.080 -0.762 1.00 52.75 175 LEU A O 1
ATOM 1405 N N . GLU A 1 176 ? 15.272 -13.811 -2.242 1.00 58.91 176 GLU A N 1
ATOM 1406 C CA . GLU A 1 176 ? 15.445 -12.511 -2.899 1.00 58.91 176 GLU A CA 1
ATOM 1407 C C . GLU A 1 176 ? 14.201 -12.077 -3.667 1.00 58.91 176 GLU A C 1
ATOM 1409 O O . GLU A 1 176 ? 13.766 -10.943 -3.503 1.00 58.91 176 GLU A O 1
ATOM 1414 N N . ARG A 1 177 ? 13.563 -12.983 -4.415 1.00 64.75 177 ARG A N 1
ATOM 1415 C CA . ARG A 1 177 ? 12.280 -12.712 -5.086 1.00 64.75 177 ARG A CA 1
ATOM 1416 C C . ARG A 1 177 ? 11.184 -12.353 -4.084 1.00 64.75 177 ARG A C 1
ATOM 1418 O O . ARG A 1 177 ? 10.338 -11.513 -4.372 1.00 64.75 177 ARG A O 1
ATOM 1425 N N . GLU A 1 178 ? 11.166 -12.995 -2.919 1.00 61.25 178 GLU A N 1
ATOM 1426 C CA . GLU A 1 178 ? 10.220 -12.680 -1.845 1.00 61.25 178 GLU A CA 1
ATOM 1427 C C . GLU A 1 178 ? 10.512 -11.305 -1.228 1.00 61.25 178 GLU A C 1
ATOM 1429 O O . GLU A 1 178 ? 9.601 -10.494 -1.073 1.00 61.25 178 GLU A O 1
ATOM 1434 N N . ARG A 1 179 ? 11.790 -10.985 -0.997 1.00 64.19 179 ARG A N 1
ATOM 1435 C CA . ARG A 1 179 ? 12.250 -9.652 -0.568 1.00 64.19 179 ARG A CA 1
ATOM 1436 C C . ARG A 1 179 ? 11.962 -8.554 -1.593 1.00 64.19 179 ARG A C 1
ATOM 1438 O O . ARG A 1 179 ? 11.680 -7.419 -1.225 1.00 64.19 179 ARG A O 1
ATOM 1445 N N . GLU A 1 180 ? 12.038 -8.859 -2.881 1.00 66.44 180 GLU A N 1
ATOM 1446 C CA . GLU A 1 180 ? 11.682 -7.926 -3.951 1.00 66.44 180 GLU A CA 1
ATOM 1447 C C . GLU A 1 180 ? 10.179 -7.656 -3.969 1.00 66.44 180 GLU A C 1
ATOM 1449 O O . GLU A 1 180 ? 9.773 -6.497 -4.050 1.00 66.44 180 GLU A O 1
ATOM 1454 N N . ARG A 1 181 ? 9.351 -8.695 -3.799 1.00 69.88 181 ARG A N 1
ATOM 1455 C CA . ARG A 1 181 ? 7.892 -8.546 -3.680 1.00 69.88 181 ARG A CA 1
ATOM 1456 C C . ARG A 1 181 ? 7.506 -7.715 -2.464 1.00 69.88 181 ARG A C 1
ATOM 1458 O O . ARG A 1 181 ? 6.620 -6.873 -2.576 1.00 69.88 181 ARG A O 1
ATOM 1465 N N . THR A 1 182 ? 8.158 -7.914 -1.318 1.00 69.19 182 THR A N 1
ATOM 1466 C CA . THR A 1 182 ? 7.877 -7.104 -0.123 1.00 69.19 182 THR A CA 1
ATOM 1467 C C . THR A 1 182 ? 8.305 -5.652 -0.311 1.00 69.19 182 THR A C 1
ATOM 1469 O O . THR A 1 182 ? 7.554 -4.761 0.070 1.00 69.19 182 THR A O 1
ATOM 1472 N N . ARG A 1 183 ? 9.438 -5.384 -0.976 1.00 72.44 183 ARG A N 1
ATOM 1473 C CA . ARG A 1 183 ? 9.865 -4.017 -1.343 1.00 72.44 183 ARG A CA 1
ATOM 1474 C C . ARG A 1 183 ? 8.913 -3.348 -2.332 1.00 72.44 183 ARG A C 1
ATOM 1476 O O . ARG A 1 183 ? 8.601 -2.172 -2.173 1.00 72.44 183 ARG A O 1
ATOM 1483 N N . GLU A 1 184 ? 8.439 -4.081 -3.336 1.00 71.94 184 GLU A N 1
ATOM 1484 C CA . GLU A 1 184 ? 7.470 -3.568 -4.309 1.00 71.94 184 GLU A CA 1
ATOM 1485 C C . GLU A 1 184 ? 6.121 -3.275 -3.644 1.00 71.94 184 GLU A C 1
ATOM 1487 O O . GLU A 1 184 ? 5.563 -2.197 -3.840 1.00 71.94 184 GLU A O 1
ATOM 1492 N N . LYS A 1 185 ? 5.644 -4.175 -2.775 1.00 74.88 185 LYS A N 1
ATOM 1493 C CA . LYS A 1 185 ? 4.455 -3.945 -1.947 1.00 74.88 185 LYS A CA 1
ATOM 1494 C C . LYS A 1 185 ? 4.635 -2.720 -1.047 1.00 74.88 185 LYS A C 1
ATOM 1496 O O . LYS A 1 185 ? 3.745 -1.878 -0.993 1.00 74.88 185 LYS A O 1
ATOM 1501 N N . HIS A 1 186 ? 5.800 -2.565 -0.414 1.00 77.12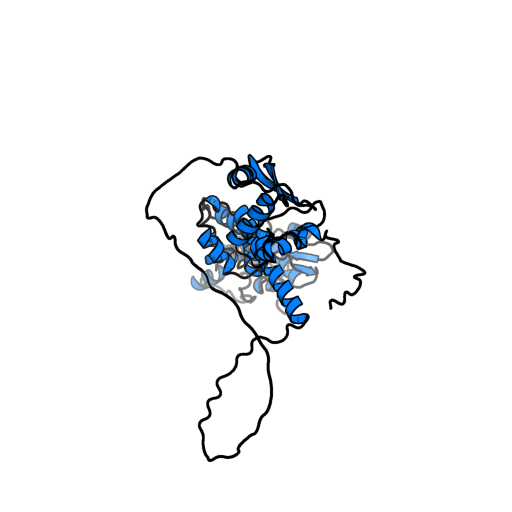 186 HIS A N 1
ATOM 1502 C CA . HIS A 1 186 ? 6.116 -1.405 0.428 1.00 77.12 186 HIS A CA 1
ATOM 1503 C C . HIS A 1 186 ? 6.090 -0.088 -0.357 1.00 77.12 186 HIS A C 1
ATOM 1505 O O . HIS A 1 186 ? 5.572 0.914 0.131 1.00 77.12 186 HIS A O 1
ATOM 1511 N N . ALA A 1 187 ? 6.573 -0.088 -1.602 1.00 77.38 187 ALA A N 1
ATOM 1512 C CA . ALA A 1 187 ? 6.520 1.078 -2.484 1.00 77.38 187 ALA A CA 1
ATOM 1513 C C . ALA A 1 187 ? 5.094 1.394 -2.981 1.00 77.38 187 ALA A C 1
ATOM 1515 O O . ALA A 1 187 ? 4.724 2.562 -3.097 1.00 77.38 187 ALA A O 1
ATOM 1516 N N . LEU A 1 188 ? 4.271 0.375 -3.249 1.00 79.94 188 LEU A N 1
ATOM 1517 C CA . LEU A 1 188 ? 2.852 0.567 -3.576 1.00 79.94 188 LEU A CA 1
ATOM 1518 C C . LEU A 1 188 ? 2.075 1.123 -2.377 1.00 79.94 188 LEU A C 1
ATOM 1520 O O . LEU A 1 188 ? 1.253 2.026 -2.533 1.00 79.94 188 LEU A O 1
ATOM 1524 N N . ASN A 1 189 ? 2.387 0.635 -1.178 1.00 81.81 189 ASN A N 1
ATOM 1525 C CA . ASN A 1 189 ? 1.794 1.113 0.062 1.00 81.81 189 ASN A CA 1
ATOM 1526 C C . ASN A 1 189 ? 2.128 2.596 0.327 1.00 81.81 189 ASN A C 1
ATOM 1528 O O . ASN A 1 189 ? 1.261 3.334 0.786 1.00 81.81 189 ASN A O 1
ATOM 1532 N N . LEU A 1 190 ? 3.323 3.072 -0.046 1.00 86.00 190 LEU A N 1
ATOM 1533 C CA . LEU A 1 190 ? 3.662 4.503 -0.007 1.00 86.00 190 LEU A CA 1
ATOM 1534 C C . LEU A 1 190 ? 2.742 5.337 -0.909 1.00 86.00 190 LEU A C 1
ATOM 1536 O O . LEU A 1 190 ? 2.239 6.382 -0.496 1.00 86.00 190 LEU A O 1
ATOM 1540 N N . ALA A 1 191 ? 2.497 4.881 -2.140 1.00 83.56 191 ALA A N 1
ATOM 1541 C CA . ALA A 1 191 ? 1.599 5.579 -3.060 1.00 83.56 191 ALA A CA 1
ATOM 1542 C C . ALA A 1 191 ? 0.160 5.628 -2.517 1.00 83.56 191 ALA A C 1
ATOM 1544 O O . ALA A 1 191 ? -0.514 6.656 -2.604 1.00 83.56 191 ALA A O 1
ATOM 1545 N N . GLU A 1 192 ? -0.288 4.537 -1.898 1.00 84.25 192 GLU A N 1
ATOM 1546 C CA . GLU A 1 192 ? -1.583 4.457 -1.225 1.00 84.25 192 GLU A CA 1
ATOM 1547 C C . GLU A 1 192 ? -1.663 5.402 -0.013 1.00 84.25 192 GLU A C 1
ATOM 1549 O O . GLU A 1 192 ? -2.676 6.079 0.182 1.00 84.25 192 GLU A O 1
ATOM 1554 N N . PHE A 1 193 ? -0.582 5.514 0.765 1.00 88.81 193 PHE A N 1
ATOM 1555 C CA . PHE A 1 193 ? -0.493 6.412 1.919 1.00 88.81 193 PHE A CA 1
ATOM 1556 C C . PHE A 1 193 ? -0.631 7.867 1.475 1.00 88.81 193 PHE A C 1
ATOM 1558 O O . PHE A 1 193 ? -1.486 8.596 1.980 1.00 88.81 193 PHE A O 1
ATOM 1565 N N . LYS A 1 194 ? 0.136 8.255 0.451 1.00 86.31 194 LYS A N 1
ATOM 1566 C CA . LYS A 1 194 ? 0.086 9.587 -0.162 1.00 86.31 194 LYS A CA 1
ATOM 1567 C C . LYS A 1 194 ? -1.303 9.941 -0.694 1.00 86.31 194 LYS A C 1
ATOM 1569 O O . LYS A 1 194 ? -1.723 11.090 -0.592 1.00 86.31 194 LYS A O 1
ATOM 1574 N N . ARG A 1 195 ? -2.041 8.963 -1.232 1.00 86.88 195 ARG A N 1
ATOM 1575 C CA . ARG A 1 195 ? -3.419 9.166 -1.707 1.00 86.88 195 ARG A CA 1
ATOM 1576 C C . ARG A 1 195 ? -4.410 9.390 -0.564 1.00 86.88 195 ARG A C 1
ATOM 1578 O O . ARG A 1 195 ? -5.344 10.170 -0.714 1.00 86.88 195 ARG A O 1
ATOM 1585 N N . ARG A 1 196 ? -4.252 8.669 0.548 1.00 85.00 196 ARG A N 1
ATOM 1586 C CA . ARG A 1 196 ? -5.199 8.685 1.678 1.00 85.00 196 ARG A CA 1
ATOM 1587 C C . ARG A 1 196 ? -4.922 9.789 2.698 1.00 85.00 196 ARG A C 1
ATOM 1589 O O . ARG A 1 196 ? -5.817 10.106 3.481 1.00 85.00 196 ARG A O 1
ATOM 1596 N N . TRP A 1 197 ? -3.713 10.349 2.727 1.00 87.19 197 TRP A N 1
ATOM 1597 C CA . TRP A 1 197 ? -3.325 11.332 3.734 1.00 87.19 197 TRP A CA 1
ATOM 1598 C C . TRP A 1 197 ? -3.780 12.765 3.374 1.00 87.19 197 TRP A C 1
ATOM 1600 O O . TRP A 1 197 ? -3.380 13.278 2.329 1.00 87.19 197 TRP A O 1
ATOM 1610 N N . PRO A 1 198 ? -4.575 13.452 4.226 1.00 82.00 198 PRO A N 1
ATOM 1611 C CA . PRO A 1 198 ? -5.216 14.721 3.858 1.00 82.00 198 PRO A CA 1
ATOM 1612 C C . PRO A 1 198 ? -4.271 15.901 3.588 1.00 82.00 198 PRO A C 1
ATOM 1614 O O . PRO A 1 198 ? -4.594 16.735 2.752 1.00 82.00 198 PRO A O 1
ATOM 1617 N N . THR A 1 199 ? -3.131 15.997 4.284 1.00 83.00 199 THR A N 1
ATOM 1618 C CA . THR A 1 199 ? -2.161 17.104 4.115 1.00 83.00 199 THR A CA 1
ATOM 1619 C C . THR A 1 199 ? -1.033 16.765 3.153 1.00 83.00 199 THR A C 1
ATOM 1621 O O . THR A 1 199 ? -0.099 17.543 3.020 1.00 83.00 199 THR A O 1
ATOM 1624 N N . ASN A 1 200 ? -1.097 15.619 2.467 1.00 79.56 200 ASN A N 1
ATOM 1625 C CA . ASN A 1 200 ? 0.034 15.138 1.678 1.00 79.56 200 ASN A CA 1
ATOM 1626 C C . ASN A 1 200 ? 0.461 16.121 0.577 1.00 79.56 200 ASN A C 1
ATOM 1628 O O . ASN A 1 200 ? 1.638 16.183 0.251 1.00 79.56 200 ASN A O 1
ATOM 1632 N N . ALA A 1 201 ? -0.468 16.899 0.019 1.00 72.94 201 ALA A N 1
ATOM 1633 C CA . ALA A 1 201 ? -0.148 17.904 -0.993 1.00 72.94 201 ALA A CA 1
ATOM 1634 C C . ALA A 1 201 ? 0.762 19.033 -0.468 1.00 72.94 201 ALA A C 1
ATOM 1636 O O . ALA A 1 201 ? 1.551 19.569 -1.241 1.00 72.94 201 ALA A O 1
ATOM 1637 N N . ASP A 1 202 ? 0.683 19.342 0.830 1.00 73.19 202 ASP A N 1
ATOM 1638 C CA . ASP A 1 202 ? 1.443 20.413 1.489 1.00 73.19 202 ASP A CA 1
ATOM 1639 C C . ASP A 1 202 ? 2.677 19.883 2.251 1.00 73.19 202 ASP A C 1
ATOM 1641 O O . ASP A 1 202 ? 3.447 20.653 2.826 1.00 73.19 202 ASP A O 1
ATOM 1645 N N . ASP A 1 203 ? 2.870 18.560 2.277 1.00 80.50 203 ASP A N 1
ATOM 1646 C CA . ASP A 1 203 ? 3.935 17.896 3.027 1.00 80.50 203 ASP A CA 1
ATOM 1647 C C . ASP A 1 203 ? 5.250 17.804 2.228 1.00 80.50 203 ASP A C 1
ATOM 1649 O O . ASP A 1 203 ? 5.256 17.609 1.008 1.00 80.50 203 ASP A O 1
ATOM 1653 N N . ASP A 1 204 ? 6.387 17.838 2.936 1.00 83.81 204 ASP A N 1
ATOM 1654 C CA . ASP A 1 204 ? 7.709 17.561 2.358 1.00 83.81 204 ASP A CA 1
ATOM 1655 C C . ASP A 1 204 ? 7.799 16.099 1.893 1.00 83.81 204 ASP A C 1
ATOM 1657 O O . ASP A 1 204 ? 8.021 15.173 2.681 1.00 83.81 204 ASP A O 1
ATOM 1661 N N . GLN A 1 205 ? 7.649 15.904 0.583 1.00 82.44 205 GLN A N 1
ATOM 1662 C CA . GLN A 1 205 ? 7.646 14.593 -0.061 1.00 82.44 205 GLN A CA 1
ATOM 1663 C C . GLN A 1 205 ? 8.947 13.819 0.154 1.00 82.44 205 GLN A C 1
ATOM 1665 O O . GLN A 1 205 ? 8.909 12.602 0.318 1.00 82.44 205 GLN A O 1
ATOM 1670 N N . THR A 1 206 ? 10.088 14.510 0.210 1.00 82.06 206 THR A N 1
ATOM 1671 C CA . THR A 1 206 ? 11.398 13.874 0.411 1.00 82.06 206 THR A CA 1
ATOM 1672 C C . THR A 1 206 ? 11.495 13.303 1.819 1.00 82.06 206 THR A C 1
ATOM 1674 O O . THR A 1 206 ? 12.000 12.197 2.029 1.00 82.06 206 THR A O 1
ATOM 1677 N N . ARG A 1 207 ? 10.971 14.043 2.800 1.00 82.88 207 ARG A N 1
ATOM 1678 C CA . ARG A 1 207 ? 10.939 13.607 4.195 1.00 82.88 207 ARG A CA 1
ATOM 1679 C C . ARG A 1 207 ? 9.913 12.501 4.431 1.00 82.88 207 ARG A C 1
ATOM 1681 O O . ARG A 1 207 ? 10.213 11.566 5.169 1.00 82.88 207 ARG A O 1
ATOM 1688 N N . VAL A 1 208 ? 8.754 12.561 3.772 1.00 83.31 208 VAL A N 1
ATOM 1689 C CA . VAL A 1 208 ? 7.752 11.479 3.775 1.00 83.31 208 VAL A CA 1
ATOM 1690 C C . VAL A 1 208 ? 8.346 10.191 3.203 1.00 83.31 208 VAL A C 1
ATOM 1692 O O . VAL A 1 208 ? 8.246 9.146 3.843 1.00 83.31 208 VAL A O 1
ATOM 1695 N N . ASP A 1 209 ? 9.020 10.265 2.053 1.00 82.00 209 ASP A N 1
ATOM 1696 C CA . ASP A 1 209 ? 9.639 9.100 1.411 1.00 82.00 209 ASP A CA 1
ATOM 1697 C C . ASP A 1 209 ? 10.740 8.507 2.294 1.00 82.00 209 ASP A C 1
ATOM 1699 O O . ASP A 1 209 ? 10.778 7.298 2.519 1.00 82.00 209 ASP A O 1
ATOM 1703 N N . ARG A 1 210 ? 11.601 9.355 2.869 1.00 84.88 210 ARG A N 1
ATOM 1704 C CA . ARG A 1 210 ? 12.648 8.914 3.799 1.00 84.88 210 ARG A CA 1
ATOM 1705 C C . ARG A 1 210 ? 12.065 8.243 5.042 1.00 84.88 210 ARG A C 1
ATOM 1707 O O . ARG A 1 210 ? 12.569 7.196 5.440 1.00 84.88 210 ARG A O 1
ATOM 1714 N N . ALA A 1 211 ? 11.030 8.828 5.645 1.00 85.25 211 ALA A N 1
ATOM 1715 C CA . ALA A 1 211 ? 10.364 8.254 6.811 1.00 85.25 211 ALA A CA 1
ATOM 1716 C C . ALA A 1 211 ? 9.722 6.899 6.477 1.00 85.25 211 ALA A C 1
ATOM 1718 O O . ALA A 1 211 ? 9.843 5.959 7.254 1.00 85.25 211 ALA A O 1
ATOM 1719 N N . TRP A 1 212 ? 9.114 6.770 5.295 1.00 86.81 212 TRP A N 1
ATOM 1720 C CA . TRP A 1 212 ? 8.493 5.529 4.837 1.00 86.81 212 TRP A CA 1
ATOM 1721 C C . TRP A 1 212 ? 9.506 4.412 4.558 1.00 86.81 212 TRP A C 1
ATOM 1723 O O . TRP A 1 212 ? 9.327 3.276 4.995 1.00 86.81 212 TRP A O 1
ATOM 1733 N N . PHE A 1 213 ? 10.594 4.717 3.845 1.00 85.81 213 PHE A N 1
ATOM 1734 C CA . PHE A 1 213 ? 11.635 3.731 3.531 1.00 85.81 213 PHE A CA 1
ATOM 1735 C C . PHE A 1 213 ? 12.528 3.380 4.728 1.00 85.81 213 PHE A C 1
ATOM 1737 O O . PHE A 1 213 ? 13.215 2.363 4.681 1.00 85.81 213 PHE A O 1
ATOM 1744 N N . ALA A 1 214 ? 12.517 4.184 5.796 1.00 86.81 214 ALA A N 1
ATOM 1745 C CA . ALA A 1 214 ? 13.151 3.834 7.065 1.00 86.81 214 ALA A CA 1
ATOM 1746 C C . ALA A 1 214 ? 12.373 2.761 7.853 1.00 86.81 214 ALA A C 1
ATOM 1748 O O . ALA A 1 214 ? 12.942 2.141 8.749 1.00 86.81 214 ALA A O 1
ATOM 1749 N N . MET A 1 215 ? 11.095 2.544 7.527 1.00 83.44 215 MET A N 1
ATOM 1750 C CA . MET A 1 215 ? 10.220 1.558 8.164 1.00 83.44 215 MET A CA 1
ATOM 1751 C C . MET A 1 215 ? 10.180 0.238 7.385 1.00 83.44 215 MET A C 1
ATOM 1753 O O . MET A 1 215 ? 10.440 0.206 6.177 1.00 83.44 215 MET A O 1
ATOM 1757 N N . ASP A 1 216 ? 9.808 -0.851 8.062 1.00 84.81 216 ASP A N 1
ATOM 1758 C CA . ASP A 1 216 ? 9.592 -2.146 7.410 1.00 84.81 216 ASP A CA 1
ATOM 1759 C C . ASP A 1 216 ? 8.216 -2.253 6.715 1.00 84.81 216 ASP A C 1
ATOM 1761 O O . ASP A 1 216 ? 7.327 -1.414 6.884 1.00 84.81 216 ASP A O 1
ATOM 1765 N N . ALA A 1 217 ? 8.041 -3.301 5.900 1.00 77.38 217 ALA A N 1
ATOM 1766 C CA . ALA A 1 217 ? 6.818 -3.515 5.125 1.00 77.38 217 ALA A CA 1
ATOM 1767 C C . ALA A 1 217 ? 5.566 -3.746 5.993 1.00 77.38 217 ALA A C 1
ATOM 1769 O O . ALA A 1 217 ? 4.472 -3.329 5.611 1.00 77.38 217 ALA A O 1
ATOM 1770 N N . GLY A 1 218 ? 5.716 -4.384 7.156 1.00 81.31 218 GLY A N 1
ATOM 1771 C CA . GLY A 1 218 ? 4.626 -4.603 8.107 1.00 81.31 218 GLY A CA 1
ATOM 1772 C C . GLY A 1 218 ? 4.243 -3.320 8.844 1.00 81.31 218 GLY A C 1
ATOM 1773 O O . GLY A 1 218 ? 3.058 -3.021 8.994 1.00 81.31 218 GLY A O 1
ATOM 1774 N N . GLU A 1 219 ? 5.227 -2.511 9.231 1.00 83.50 219 GLU A N 1
ATOM 1775 C CA . GLU A 1 219 ? 5.008 -1.194 9.829 1.00 83.50 219 GLU A CA 1
ATOM 1776 C C . GLU A 1 219 ? 4.307 -0.234 8.857 1.00 83.50 219 GLU A C 1
ATOM 1778 O O . GLU A 1 219 ? 3.412 0.505 9.268 1.00 83.50 219 GLU A O 1
ATOM 1783 N N . GLY A 1 220 ? 4.652 -0.277 7.565 1.00 84.31 220 GLY A N 1
ATOM 1784 C CA . GLY A 1 220 ? 3.961 0.489 6.522 1.00 84.31 220 GLY A CA 1
ATOM 1785 C C . GLY A 1 220 ? 2.490 0.083 6.353 1.00 84.31 220 GLY A C 1
ATOM 1786 O O . GLY A 1 220 ? 1.612 0.938 6.221 1.00 84.31 220 GLY A O 1
ATOM 1787 N N . GLU A 1 221 ? 2.186 -1.217 6.413 1.00 84.44 221 GLU A N 1
ATOM 1788 C CA . GLU A 1 221 ? 0.801 -1.716 6.382 1.00 84.44 221 GLU A CA 1
ATOM 1789 C C . GLU A 1 221 ? 0.003 -1.285 7.618 1.00 84.44 221 GLU A C 1
ATOM 1791 O O . GLU A 1 221 ? -1.140 -0.833 7.492 1.00 84.44 221 GLU A O 1
ATOM 1796 N N . ALA A 1 222 ? 0.614 -1.352 8.802 1.00 85.00 222 ALA A N 1
ATOM 1797 C CA . ALA A 1 222 ? 0.005 -0.876 10.040 1.00 85.00 222 ALA A CA 1
ATOM 1798 C C . ALA A 1 222 ? -0.263 0.639 10.000 1.00 85.00 222 ALA A C 1
ATOM 1800 O O . ALA A 1 222 ? -1.351 1.084 10.376 1.00 85.00 222 ALA A O 1
ATOM 1801 N N . ALA A 1 223 ? 0.679 1.426 9.471 1.00 87.94 223 ALA A N 1
ATOM 1802 C CA . ALA A 1 223 ? 0.511 2.864 9.278 1.00 87.94 223 ALA A CA 1
ATOM 1803 C C . ALA A 1 223 ? -0.653 3.183 8.327 1.00 87.94 223 ALA A C 1
ATOM 1805 O O . ALA A 1 223 ? -1.470 4.050 8.627 1.00 87.94 223 ALA A O 1
ATOM 1806 N N . LEU A 1 224 ? -0.797 2.450 7.216 1.00 87.44 224 LEU A N 1
ATOM 1807 C CA . LEU A 1 224 ? -1.932 2.594 6.293 1.00 87.44 224 LEU A CA 1
ATOM 1808 C C . LEU A 1 224 ? -3.280 2.258 6.933 1.00 87.44 224 LEU A C 1
ATOM 1810 O O . LEU A 1 224 ? -4.280 2.944 6.683 1.00 87.44 224 LEU A O 1
ATOM 1814 N N . ALA A 1 225 ? -3.334 1.187 7.723 1.00 86.44 225 ALA A N 1
ATOM 1815 C CA . ALA A 1 225 ? -4.543 0.793 8.438 1.00 86.44 225 ALA A CA 1
ATOM 1816 C C . ALA A 1 225 ? -4.926 1.841 9.500 1.00 86.44 225 ALA A C 1
ATOM 1818 O O . ALA A 1 225 ? -6.105 2.159 9.664 1.00 86.44 225 ALA A O 1
ATOM 1819 N N . GLY A 1 226 ? -3.926 2.438 10.154 1.00 86.06 226 GLY A N 1
ATOM 1820 C CA . GLY A 1 226 ? -4.091 3.423 11.220 1.00 86.06 226 GLY A CA 1
ATOM 1821 C C . GLY A 1 226 ? -4.498 4.832 10.781 1.00 86.06 226 GLY A C 1
ATOM 1822 O O . GLY A 1 226 ? -4.802 5.649 11.652 1.00 86.06 226 GLY A O 1
ATOM 1823 N N . ILE A 1 227 ? -4.529 5.153 9.478 1.00 87.50 227 ILE A N 1
ATOM 1824 C CA . ILE A 1 227 ? -4.876 6.508 8.998 1.00 87.50 227 ILE A CA 1
ATOM 1825 C C . ILE A 1 227 ? -6.293 6.893 9.435 1.00 87.50 227 ILE A C 1
ATOM 1827 O O . ILE A 1 227 ? -6.492 7.920 10.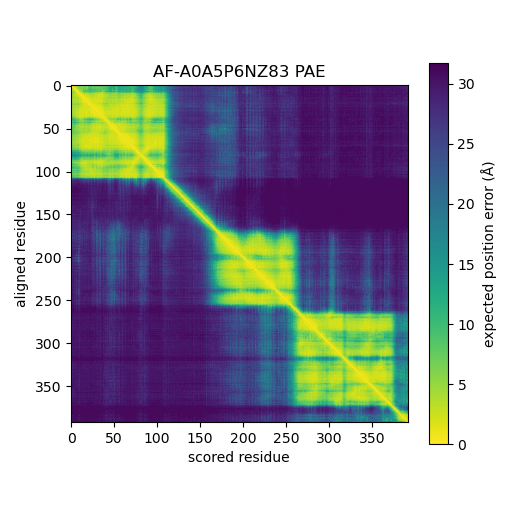083 1.00 87.50 227 ILE A O 1
ATOM 1831 N N . THR A 1 228 ? -7.288 6.072 9.088 1.00 85.50 228 THR A N 1
ATOM 1832 C CA . THR A 1 228 ? -8.702 6.380 9.353 1.00 85.50 228 THR A CA 1
ATOM 1833 C C . THR A 1 228 ? -8.993 6.491 10.858 1.00 85.50 228 THR A C 1
ATOM 1835 O O . THR A 1 228 ? -9.512 7.533 11.268 1.00 85.50 228 THR A O 1
ATOM 1838 N N . PRO A 1 229 ? -8.586 5.521 11.708 1.00 86.44 229 PRO A N 1
ATOM 1839 C CA . PRO A 1 229 ? -8.770 5.626 13.159 1.00 86.44 229 PRO A CA 1
ATOM 1840 C C . PRO A 1 229 ? -8.125 6.879 13.770 1.00 86.44 229 PRO A C 1
ATOM 1842 O O . PRO A 1 229 ? -8.702 7.526 14.645 1.00 86.44 229 PRO A O 1
ATOM 1845 N N . PHE A 1 230 ? -6.941 7.267 13.288 1.00 86.19 230 PHE A N 1
ATOM 1846 C CA . PHE A 1 230 ? -6.226 8.440 13.791 1.00 86.19 230 PHE A CA 1
ATOM 1847 C C . PHE A 1 230 ? -6.937 9.755 13.478 1.00 86.19 230 PHE A C 1
ATOM 1849 O O . PHE A 1 230 ? -7.036 10.638 14.341 1.00 86.19 230 PHE A O 1
ATOM 1856 N N . LEU A 1 231 ? -7.457 9.888 12.258 1.00 87.12 231 LEU A N 1
ATOM 1857 C CA . LEU A 1 231 ? -8.216 11.068 11.852 1.00 87.12 231 LEU A CA 1
ATOM 1858 C C . LEU A 1 231 ? -9.523 11.190 12.648 1.00 87.12 231 LEU A C 1
ATOM 1860 O O . LEU A 1 231 ? -9.854 12.281 13.119 1.00 87.12 231 LEU A O 1
ATOM 1864 N N . GLU A 1 232 ? -10.223 10.078 12.882 1.00 84.12 232 GLU A N 1
ATOM 1865 C CA . GLU A 1 232 ? -11.434 10.045 13.711 1.00 84.12 232 GLU A CA 1
ATOM 1866 C C . GLU A 1 232 ? -11.156 10.414 15.171 1.00 84.12 232 GLU A C 1
ATOM 1868 O O . GLU A 1 232 ? -11.878 11.227 15.756 1.00 84.12 232 GLU A O 1
ATOM 1873 N N . HIS A 1 233 ? -10.083 9.878 15.759 1.00 83.00 233 HIS A N 1
ATOM 1874 C CA . HIS A 1 233 ? -9.690 10.199 17.130 1.00 83.00 233 HIS A CA 1
ATOM 1875 C C . HIS A 1 233 ? -9.370 11.694 17.298 1.00 83.00 233 HIS A C 1
ATOM 1877 O O . HIS A 1 233 ? -9.848 12.340 18.232 1.00 83.00 233 HIS A O 1
ATOM 1883 N N . ARG A 1 234 ? -8.635 12.305 16.360 1.00 84.88 234 ARG A N 1
ATOM 1884 C CA . ARG A 1 234 ? -8.345 13.749 16.438 1.00 84.88 234 ARG A CA 1
ATOM 1885 C C . ARG A 1 234 ? -9.563 14.630 16.151 1.00 84.88 234 ARG A C 1
ATOM 1887 O O . ARG A 1 234 ? -9.631 15.727 16.708 1.00 84.88 234 ARG A O 1
ATOM 1894 N N . LYS A 1 235 ? -10.542 14.143 15.378 1.00 83.94 235 LYS A N 1
ATOM 1895 C CA . LYS A 1 235 ? -11.855 14.793 15.234 1.00 83.94 235 LYS A CA 1
ATOM 1896 C C . LYS A 1 235 ? -12.623 14.795 16.562 1.00 83.94 235 LYS A C 1
ATOM 1898 O O . LYS A 1 235 ? -13.171 15.833 16.920 1.00 83.94 235 LYS A O 1
ATOM 1903 N N . LYS A 1 236 ? -12.600 13.691 17.326 1.00 82.44 236 LYS A N 1
ATOM 1904 C CA . LYS A 1 236 ? -13.189 13.619 18.684 1.00 82.44 236 LYS A CA 1
ATOM 1905 C C . LYS A 1 236 ? -12.518 14.586 19.666 1.00 82.44 236 LYS A C 1
ATOM 1907 O O . LYS A 1 236 ? -13.204 15.207 20.465 1.00 82.44 236 LYS A O 1
ATOM 1912 N N . LEU A 1 237 ? -11.201 14.770 19.558 1.00 81.81 237 LEU A N 1
ATOM 1913 C CA . LEU A 1 237 ? -10.437 15.743 20.354 1.00 81.81 237 LEU A CA 1
ATOM 1914 C C . LEU A 1 237 ? -10.631 17.211 19.915 1.00 81.81 237 LEU A C 1
ATOM 1916 O O . LEU A 1 237 ? -9.987 18.100 20.469 1.00 81.81 237 LEU A O 1
ATOM 1920 N N . GLY A 1 238 ? -11.455 17.485 18.897 1.00 77.50 238 GLY A N 1
ATOM 1921 C CA . GLY A 1 238 ? -11.729 18.845 18.418 1.00 77.50 238 GLY A CA 1
ATOM 1922 C C . GLY A 1 238 ? -10.569 19.514 17.664 1.00 77.50 238 GLY A C 1
ATOM 1923 O O . GLY A 1 238 ? -10.594 20.725 17.438 1.00 77.50 238 GLY A O 1
ATOM 1924 N N . ARG A 1 239 ? -9.539 18.761 17.254 1.00 76.75 239 ARG A N 1
ATOM 1925 C CA . ARG A 1 239 ? -8.379 19.295 16.516 1.00 76.75 239 ARG A CA 1
ATOM 1926 C C . ARG A 1 239 ? -8.705 19.354 15.015 1.00 76.75 239 ARG A C 1
ATOM 1928 O O . ARG A 1 239 ? -8.811 18.315 14.373 1.00 76.75 239 ARG A O 1
ATOM 1935 N N . LYS A 1 240 ? -8.827 20.565 14.452 1.00 68.12 240 LYS A N 1
ATOM 1936 C CA . LYS A 1 240 ? -9.294 20.802 13.065 1.00 68.12 240 LYS A CA 1
ATOM 1937 C C . LYS A 1 240 ? -8.333 20.364 11.951 1.00 68.12 240 LYS A C 1
ATOM 1939 O O . LYS A 1 240 ? -8.802 19.963 10.896 1.00 68.12 240 LYS A O 1
ATOM 1944 N N . PHE A 1 241 ? -7.020 20.410 12.174 1.00 75.81 241 PHE A N 1
ATOM 1945 C CA . PHE A 1 241 ? -6.019 20.070 11.152 1.00 75.81 241 PHE A CA 1
ATOM 1946 C C . PHE A 1 241 ? -5.225 18.817 11.560 1.00 75.81 241 PHE A C 1
ATOM 1948 O O . PHE A 1 241 ? -4.837 18.727 12.735 1.00 75.81 241 PHE A O 1
ATOM 1955 N N . PRO A 1 242 ? -4.996 17.831 10.671 1.00 79.88 242 PRO A N 1
ATOM 1956 C CA . PRO A 1 242 ? -4.067 16.723 10.905 1.00 79.88 242 PRO A CA 1
ATOM 1957 C C . PRO A 1 242 ? -2.600 17.198 10.871 1.00 79.88 242 PRO A C 1
ATOM 1959 O O . PRO A 1 242 ? -2.320 18.265 10.330 1.00 79.88 242 PRO A O 1
ATOM 1962 N N . PRO A 1 243 ? -1.667 16.475 11.522 1.00 84.19 243 PRO A N 1
ATOM 1963 C CA . PRO A 1 243 ? -0.244 16.787 11.433 1.00 84.19 243 PRO A CA 1
ATOM 1964 C C . PRO A 1 243 ? 0.291 16.436 10.040 1.00 84.19 243 PRO A C 1
ATOM 1966 O O . PRO A 1 243 ? -0.333 15.654 9.323 1.00 84.19 243 PRO A O 1
ATOM 1969 N N . ALA A 1 244 ? 1.483 16.932 9.716 1.00 86.75 244 ALA A N 1
ATOM 1970 C CA . ALA A 1 244 ? 2.172 16.551 8.491 1.00 86.75 244 ALA A CA 1
ATOM 1971 C C . ALA A 1 244 ? 2.380 15.028 8.396 1.00 86.75 244 ALA A C 1
ATOM 1973 O O . ALA A 1 244 ? 2.648 14.361 9.405 1.00 86.75 244 ALA A O 1
ATOM 1974 N N . GLY A 1 245 ? 2.294 14.475 7.187 1.00 84.38 245 GLY A N 1
ATOM 1975 C CA . GLY A 1 245 ? 2.384 13.038 6.923 1.00 84.38 245 GLY A CA 1
ATOM 1976 C C . GLY A 1 245 ? 3.691 12.421 7.417 1.00 84.38 245 GLY A C 1
ATOM 1977 O O . GLY A 1 245 ? 3.677 11.364 8.042 1.00 84.38 245 GLY A O 1
ATOM 1978 N N . PHE A 1 246 ? 4.820 13.121 7.271 1.00 84.31 246 PHE A N 1
ATOM 1979 C CA . PHE A 1 246 ? 6.101 12.649 7.812 1.00 84.31 246 PHE A CA 1
ATOM 1980 C C . PHE A 1 246 ? 6.104 12.609 9.346 1.00 84.31 246 PHE A C 1
ATOM 1982 O O . PHE A 1 246 ? 6.710 11.722 9.929 1.00 84.31 246 PHE A O 1
ATOM 1989 N N . THR A 1 247 ? 5.393 13.522 10.019 1.00 86.06 247 THR A N 1
ATOM 1990 C CA . THR A 1 247 ? 5.284 13.526 11.489 1.00 86.06 247 THR A CA 1
ATOM 1991 C C . THR A 1 247 ? 4.449 12.344 11.973 1.00 86.06 247 THR A C 1
ATOM 1993 O O . THR A 1 247 ? 4.719 11.780 13.031 1.00 86.06 247 THR A O 1
ATOM 1996 N N . TYR A 1 248 ? 3.429 11.957 11.205 1.00 88.62 248 TYR A N 1
ATOM 1997 C CA . TYR A 1 248 ? 2.657 10.748 11.469 1.00 88.62 248 TYR A CA 1
ATOM 1998 C C . TYR A 1 248 ? 3.523 9.483 11.371 1.00 88.62 248 TYR A C 1
ATOM 2000 O O . TYR A 1 248 ? 3.444 8.644 12.269 1.00 88.62 248 TYR A O 1
ATOM 2008 N N . LEU A 1 249 ? 4.374 9.404 10.339 1.00 89.50 249 LEU A N 1
ATOM 2009 C CA . LEU A 1 249 ? 5.318 8.308 10.083 1.00 89.50 249 LEU A CA 1
ATOM 2010 C C . LEU A 1 249 ? 6.462 8.243 11.107 1.00 89.50 249 LEU A C 1
ATOM 2012 O O . LEU A 1 249 ? 6.613 7.229 11.783 1.00 89.50 249 LEU A O 1
ATOM 2016 N N . GLU A 1 250 ? 7.214 9.332 11.292 1.00 87.25 250 GLU A N 1
ATOM 2017 C CA . GLU A 1 250 ? 8.370 9.401 12.206 1.00 87.25 250 GLU A CA 1
ATOM 2018 C C . GLU A 1 250 ? 7.981 9.102 13.661 1.00 87.25 250 GLU A C 1
ATOM 2020 O O . GLU A 1 250 ? 8.707 8.413 14.373 1.00 87.25 250 GLU A O 1
ATOM 2025 N N . GLN A 1 251 ? 6.823 9.597 14.109 1.00 88.00 251 GLN A N 1
ATOM 2026 C CA . GLN A 1 251 ? 6.351 9.406 15.486 1.00 88.00 251 GLN A CA 1
ATOM 2027 C C . GLN A 1 251 ? 5.487 8.151 15.659 1.00 88.00 251 GLN A C 1
ATOM 2029 O O . GLN A 1 251 ? 4.874 7.982 16.712 1.00 88.00 251 GLN A O 1
ATOM 2034 N N . LYS A 1 252 ? 5.377 7.313 14.621 1.00 88.31 252 LYS A N 1
ATOM 2035 C CA . LYS A 1 252 ? 4.577 6.083 14.608 1.00 88.31 252 LYS A CA 1
ATOM 2036 C C . LYS A 1 252 ? 3.166 6.246 15.180 1.00 88.31 252 LYS A C 1
ATOM 2038 O O . LYS A 1 252 ? 2.686 5.416 15.938 1.00 88.31 252 LYS A O 1
ATOM 2043 N N . ARG A 1 253 ? 2.454 7.325 14.839 1.00 83.81 253 ARG A N 1
ATOM 2044 C CA . ARG A 1 253 ? 1.254 7.754 15.597 1.00 83.81 253 ARG A CA 1
ATOM 2045 C C . ARG A 1 253 ? 0.045 6.811 15.499 1.00 83.81 253 ARG A C 1
ATOM 2047 O O . ARG A 1 253 ? -0.941 7.043 16.194 1.00 83.81 253 ARG A O 1
ATOM 2054 N N . TRP A 1 254 ? 0.099 5.778 14.656 1.00 84.19 254 TRP A N 1
ATOM 2055 C CA . TRP A 1 254 ? -0.877 4.682 14.653 1.00 84.19 254 TRP A CA 1
ATOM 2056 C C . TRP A 1 254 ? -0.713 3.733 15.846 1.00 84.19 254 TRP A C 1
ATOM 2058 O O . TRP A 1 254 ? -1.698 3.128 16.255 1.00 84.19 254 TRP A O 1
ATOM 2068 N N . THR A 1 255 ? 0.481 3.617 16.438 1.00 80.81 255 THR A N 1
ATOM 2069 C CA . THR A 1 255 ? 0.707 2.750 17.610 1.00 80.81 255 THR A CA 1
ATOM 2070 C C . THR A 1 255 ? 0.020 3.296 18.855 1.00 80.81 255 THR A C 1
ATOM 2072 O O . THR A 1 255 ? -0.564 2.527 19.610 1.00 80.81 255 THR A O 1
ATOM 2075 N N . LEU A 1 256 ? -0.056 4.626 18.980 1.00 70.44 256 LEU A N 1
ATOM 2076 C CA . LEU A 1 256 ? -0.817 5.335 20.018 1.00 70.44 256 LEU A CA 1
ATOM 2077 C C . LEU A 1 256 ? -2.322 4.976 20.036 1.00 70.44 256 LEU A C 1
ATOM 2079 O O . LEU A 1 256 ? -3.044 5.422 20.924 1.00 70.44 256 LEU A O 1
ATOM 2083 N N . LEU A 1 257 ? -2.820 4.224 19.044 1.00 60.00 257 LEU A N 1
ATOM 2084 C CA . LEU A 1 257 ? -4.229 3.848 18.881 1.00 60.00 257 LEU A CA 1
ATOM 2085 C C . LEU A 1 257 ? -4.496 2.344 18.962 1.00 60.00 257 LEU A C 1
ATOM 2087 O O . LEU A 1 257 ? -5.658 1.979 19.097 1.00 60.00 257 LEU A O 1
ATOM 2091 N N . GLU A 1 258 ? -3.472 1.489 18.896 1.00 50.53 258 GLU A N 1
ATOM 2092 C CA . GLU A 1 258 ? -3.603 0.059 19.233 1.00 50.53 258 GLU A CA 1
ATOM 2093 C C . GLU A 1 258 ? -2.908 -0.287 20.570 1.00 50.53 258 GLU A C 1
ATOM 2095 O O . GLU A 1 258 ? -3.075 -1.388 21.084 1.00 50.53 258 GLU A O 1
ATOM 2100 N N . GLU A 1 259 ? -2.297 0.713 21.234 1.00 47.94 259 GLU A N 1
ATOM 2101 C CA . GLU A 1 259 ? -2.313 0.808 22.707 1.00 47.94 259 GLU A CA 1
ATOM 2102 C C . GLU A 1 259 ? -3.744 0.942 23.261 1.00 47.94 259 GLU A C 1
ATOM 2104 O O . GLU A 1 259 ? -3.970 0.711 24.448 1.00 47.94 259 GLU A O 1
ATOM 2109 N N . GLN A 1 260 ? -4.741 1.239 22.415 1.00 47.62 260 GLN A N 1
ATOM 2110 C CA . GLN A 1 260 ? -6.114 0.864 22.734 1.00 47.62 260 GLN A CA 1
ATOM 2111 C C . GLN A 1 260 ? -6.368 -0.549 22.206 1.00 47.62 260 GLN A C 1
ATOM 2113 O O . GLN A 1 260 ? -6.359 -0.750 20.990 1.00 47.62 260 GLN A O 1
ATOM 2118 N N . PRO A 1 261 ? -6.582 -1.542 23.085 1.00 39.38 261 PRO A N 1
ATOM 2119 C CA . PRO A 1 261 ? -6.729 -2.923 22.661 1.00 39.38 261 PRO A CA 1
ATOM 2120 C C . PRO A 1 261 ? -7.877 -3.019 21.655 1.00 39.38 261 PRO A C 1
ATOM 2122 O O . PRO A 1 261 ? -9.007 -2.625 21.958 1.00 39.38 261 PRO A O 1
ATOM 2125 N N . LYS A 1 262 ? -7.589 -3.550 20.455 1.00 38.81 262 LYS A N 1
ATOM 2126 C CA . LYS A 1 262 ? -8.615 -4.017 19.515 1.00 38.81 262 LYS A CA 1
ATOM 2127 C C . LYS A 1 262 ? -9.628 -4.825 20.324 1.00 38.81 262 LYS A C 1
ATOM 2129 O O . LYS A 1 262 ? -9.286 -5.872 20.866 1.00 38.81 262 LYS A O 1
ATOM 2134 N N . ALA A 1 263 ? -10.866 -4.346 20.402 1.00 45.16 263 ALA A N 1
ATOM 2135 C CA . ALA A 1 263 ? -11.970 -5.079 20.999 1.00 45.16 263 ALA A CA 1
ATOM 2136 C C . ALA A 1 263 ? -12.330 -6.270 20.094 1.00 45.16 263 ALA A C 1
ATOM 2138 O O . ALA A 1 263 ? -13.338 -6.257 19.391 1.00 45.16 263 ALA A O 1
ATOM 2139 N N . SER A 1 264 ? -11.481 -7.299 20.064 1.00 46.88 264 SER A N 1
ATOM 2140 C CA . SER A 1 264 ? -11.871 -8.619 19.592 1.00 46.88 264 SER A CA 1
ATOM 2141 C C . SER A 1 264 ? -12.988 -9.084 20.516 1.00 46.88 264 SER A C 1
ATOM 2143 O O . SER A 1 264 ? -12.754 -9.287 21.708 1.00 46.88 264 SER A O 1
ATOM 2145 N N . SER A 1 265 ? -14.213 -9.184 20.000 1.00 58.28 265 SER A N 1
ATOM 2146 C CA . SER A 1 265 ? -15.309 -9.738 20.781 1.00 58.28 265 SER A CA 1
ATOM 2147 C C . SER A 1 265 ? -15.004 -11.207 21.049 1.00 58.28 265 SER A C 1
ATOM 2149 O O . SER A 1 265 ? -15.113 -12.038 20.145 1.00 58.28 265 SER A O 1
ATOM 2151 N N . SER A 1 266 ? -14.587 -11.524 22.264 1.00 70.50 266 SER A N 1
ATOM 2152 C CA . SER A 1 266 ? -14.350 -12.902 22.666 1.00 70.50 266 SER A CA 1
ATOM 2153 C C . SER A 1 266 ? -15.704 -13.575 22.882 1.00 70.50 266 SER A C 1
ATOM 2155 O O . SER A 1 266 ? -16.596 -13.016 23.526 1.00 70.50 266 SER A O 1
ATOM 2157 N N . GLY A 1 267 ? -15.888 -14.741 22.264 1.00 79.88 267 GLY A N 1
ATOM 2158 C CA . GLY A 1 267 ? -17.075 -15.569 22.449 1.00 79.88 267 GLY A CA 1
ATOM 2159 C C . GLY A 1 267 ? -16.893 -16.472 23.664 1.00 79.88 267 GLY A C 1
ATOM 2160 O O . GLY A 1 267 ? -15.970 -17.281 23.689 1.00 79.88 267 GLY A O 1
ATOM 2161 N N . TYR A 1 268 ? -17.775 -16.350 24.652 1.00 82.19 268 TYR A N 1
ATOM 2162 C CA . TYR A 1 268 ? -17.747 -17.135 25.886 1.00 82.19 268 TYR A CA 1
ATOM 2163 C C . TYR A 1 268 ? -18.961 -18.056 25.954 1.00 82.19 268 TYR A C 1
ATOM 2165 O O . TYR A 1 268 ? -20.071 -17.644 25.626 1.00 82.19 268 TYR A O 1
ATOM 2173 N N . ALA A 1 269 ? -18.787 -19.305 26.378 1.00 83.69 269 ALA A N 1
ATOM 2174 C CA . ALA A 1 269 ? -19.928 -20.193 26.590 1.00 83.69 269 ALA A CA 1
ATOM 2175 C C . ALA A 1 269 ? -20.837 -19.634 27.698 1.00 83.69 269 ALA A C 1
ATOM 2177 O O . ALA A 1 269 ? -20.343 -19.104 28.689 1.00 83.69 269 ALA A O 1
ATOM 2178 N N . ARG A 1 270 ? -22.161 -19.780 27.567 1.00 79.12 270 ARG A N 1
ATOM 2179 C CA . ARG A 1 270 ? -23.150 -19.267 28.538 1.00 79.12 270 ARG A CA 1
ATOM 2180 C C . ARG A 1 270 ? -22.848 -19.639 29.994 1.00 79.12 270 ARG A C 1
ATOM 2182 O O . ARG A 1 270 ? -23.110 -18.839 30.888 1.00 79.12 270 ARG A O 1
ATOM 2189 N N . ASP A 1 271 ? -22.316 -20.836 30.217 1.00 81.38 271 ASP A N 1
ATOM 2190 C CA . ASP A 1 271 ? -22.057 -21.365 31.557 1.00 81.38 271 ASP A CA 1
ATOM 2191 C C . ASP A 1 271 ? -20.656 -21.034 32.081 1.00 81.38 271 ASP A C 1
ATOM 2193 O O . ASP A 1 271 ? -20.342 -21.396 33.217 1.00 81.38 271 ASP A O 1
ATOM 2197 N N . SER A 1 272 ? -19.824 -20.351 31.293 1.00 86.00 272 SER A N 1
ATOM 2198 C CA . SER A 1 272 ? -18.470 -19.983 31.694 1.00 86.00 272 SER A CA 1
ATOM 2199 C C . SER A 1 272 ? -18.479 -18.886 32.767 1.00 86.00 272 SER A C 1
ATOM 2201 O O . SER A 1 272 ? -19.450 -18.136 32.917 1.00 86.00 272 SER A O 1
ATOM 2203 N N . ALA A 1 273 ? -17.396 -18.793 33.542 1.00 84.88 273 ALA A N 1
ATOM 2204 C CA . ALA A 1 273 ? -17.254 -17.777 34.587 1.00 84.88 273 ALA A CA 1
ATOM 2205 C C . ALA A 1 273 ? -17.323 -16.359 33.992 1.00 84.88 273 ALA A C 1
ATOM 2207 O O . ALA A 1 273 ? -17.995 -15.476 34.519 1.00 84.88 273 ALA A O 1
ATOM 2208 N N . GLU A 1 274 ? -16.710 -16.181 32.828 1.00 86.19 274 GLU A N 1
ATOM 2209 C CA . GLU A 1 274 ? -16.705 -14.965 32.021 1.00 86.19 274 GLU A CA 1
ATOM 2210 C C . GLU A 1 274 ? -18.117 -14.505 31.661 1.00 86.19 274 GLU A C 1
ATOM 2212 O O . GLU A 1 274 ? -18.468 -13.340 31.859 1.00 86.19 274 GLU A O 1
ATOM 2217 N N . ALA A 1 275 ? -18.951 -15.423 31.163 1.00 84.00 275 ALA A N 1
ATOM 2218 C CA . ALA A 1 275 ? -20.308 -15.086 30.767 1.00 84.00 275 ALA A CA 1
ATOM 2219 C C . ALA A 1 275 ? -21.172 -14.700 31.974 1.00 84.00 275 ALA A C 1
ATOM 2221 O O . ALA A 1 275 ? -21.939 -13.737 31.902 1.00 84.00 275 ALA A O 1
ATOM 2222 N N . ARG A 1 276 ? -21.012 -15.401 33.104 1.00 85.88 276 ARG A N 1
ATOM 2223 C CA . ARG A 1 276 ? -21.698 -15.065 34.362 1.00 85.88 276 ARG A CA 1
ATOM 2224 C C . ARG A 1 276 ? -21.286 -13.686 34.864 1.00 85.88 276 ARG A C 1
ATOM 2226 O O . ARG A 1 276 ? -22.160 -12.879 35.155 1.00 85.88 276 ARG A O 1
ATOM 2233 N N . ALA A 1 277 ? -19.989 -13.390 34.879 1.00 87.75 277 ALA A N 1
ATOM 2234 C CA . ALA A 1 277 ? -19.452 -12.094 35.280 1.00 87.75 277 ALA A CA 1
ATOM 2235 C C . ALA A 1 277 ? -20.041 -10.927 34.479 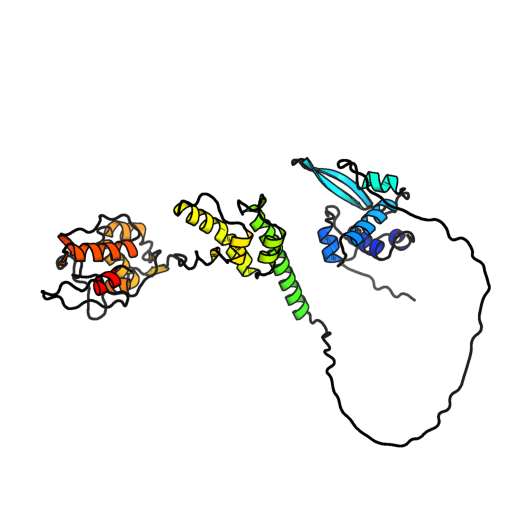1.00 87.75 277 ALA A C 1
ATOM 2237 O O . ALA A 1 277 ? -20.529 -9.952 35.057 1.00 87.75 277 ALA A O 1
ATOM 2238 N N . VAL A 1 278 ? -20.055 -11.048 33.149 1.00 87.38 278 VAL A N 1
ATOM 2239 C CA . VAL A 1 278 ? -20.627 -10.021 32.269 1.00 87.38 278 VAL A CA 1
ATOM 2240 C C . VAL A 1 278 ? -22.128 -9.862 32.520 1.00 87.38 278 VAL A C 1
ATOM 2242 O O . VAL A 1 278 ? -22.614 -8.735 32.620 1.00 87.38 278 VAL A O 1
ATOM 2245 N N . LEU A 1 279 ? -22.875 -10.962 32.654 1.00 85.94 279 LEU A N 1
ATOM 2246 C CA . LEU A 1 279 ? -24.317 -10.911 32.909 1.00 85.94 279 LEU A CA 1
ATOM 2247 C C . LEU A 1 279 ? -24.646 -10.274 34.265 1.00 85.94 279 LEU A C 1
ATOM 2249 O O . LEU A 1 279 ? -25.557 -9.448 34.325 1.00 85.94 279 LEU A O 1
ATOM 2253 N N . THR A 1 280 ? -23.889 -10.591 35.317 1.00 86.88 280 THR A N 1
ATOM 2254 C CA . THR A 1 280 ? -24.044 -9.968 36.639 1.00 86.88 280 THR A CA 1
ATOM 2255 C C . THR A 1 280 ? -23.764 -8.467 36.572 1.00 86.88 280 THR A C 1
ATOM 2257 O O . THR A 1 280 ? -24.537 -7.680 37.112 1.00 86.88 280 THR A O 1
ATOM 2260 N N . ALA A 1 281 ? -22.718 -8.034 35.860 1.00 87.69 281 ALA A N 1
ATOM 2261 C CA . ALA A 1 281 ? -22.424 -6.608 35.691 1.00 87.69 281 ALA A CA 1
ATOM 2262 C C . ALA A 1 281 ? -23.583 -5.851 35.011 1.00 87.69 281 ALA A C 1
ATOM 2264 O O . ALA A 1 281 ? -23.974 -4.772 35.454 1.00 87.69 281 ALA A O 1
ATOM 2265 N N . HIS A 1 282 ? -24.191 -6.447 33.982 1.00 87.56 282 HIS A N 1
ATOM 2266 C CA . HIS A 1 282 ? -25.363 -5.875 33.310 1.00 87.56 282 HIS A CA 1
ATOM 2267 C C . HIS A 1 282 ? -26.633 -5.924 34.174 1.00 87.56 282 HIS A C 1
ATOM 2269 O O . HIS A 1 282 ? -27.532 -5.103 33.995 1.00 87.56 282 HIS A O 1
ATOM 2275 N N . GLU A 1 283 ? -26.722 -6.863 35.117 1.00 87.19 283 GLU A N 1
ATOM 2276 C CA . GLU A 1 283 ? -27.803 -6.918 36.100 1.00 87.19 283 GLU A CA 1
ATOM 2277 C C . GLU A 1 283 ? -27.692 -5.801 37.141 1.00 87.19 283 GLU A C 1
ATOM 2279 O O . GLU A 1 283 ? -28.700 -5.158 37.433 1.00 87.19 283 GLU A O 1
ATOM 2284 N N . ILE A 1 284 ? -26.481 -5.509 37.625 1.00 86.25 284 ILE A N 1
ATOM 2285 C CA . ILE A 1 284 ? -26.206 -4.370 38.520 1.00 86.25 284 ILE A CA 1
ATOM 2286 C C . ILE A 1 284 ? -26.567 -3.053 37.830 1.00 86.25 284 ILE A C 1
ATOM 2288 O O . ILE A 1 284 ? -27.196 -2.183 38.423 1.00 86.25 284 ILE A O 1
ATOM 2292 N N . ALA A 1 285 ? -26.250 -2.944 36.541 1.00 84.94 285 ALA A N 1
ATOM 2293 C CA . ALA A 1 285 ? -26.608 -1.801 35.709 1.00 84.94 285 ALA A CA 1
ATOM 2294 C C . ALA A 1 285 ? -28.115 -1.700 35.385 1.00 84.94 285 ALA A C 1
ATOM 2296 O O . ALA A 1 285 ? -28.545 -0.752 34.732 1.00 84.94 285 ALA A O 1
ATOM 2297 N N . GLY A 1 286 ? -28.941 -2.676 35.780 1.00 82.19 286 GLY A N 1
ATOM 2298 C CA . GLY A 1 286 ? -30.378 -2.679 35.487 1.00 82.19 286 GLY A CA 1
ATOM 2299 C C . GLY A 1 286 ? -30.732 -2.963 34.021 1.00 82.19 286 GLY A C 1
ATOM 2300 O O . GLY A 1 286 ? -31.880 -2.791 33.623 1.00 82.19 286 GLY A O 1
ATOM 2301 N N . VAL A 1 287 ? -29.778 -3.438 33.216 1.00 80.62 287 VAL A N 1
ATOM 2302 C CA . VAL A 1 287 ? -29.929 -3.727 31.774 1.00 80.62 287 VAL A CA 1
ATOM 2303 C C . VAL A 1 287 ? -29.816 -5.227 31.474 1.00 80.62 287 VAL A C 1
ATOM 2305 O O . VAL A 1 287 ? -29.345 -5.647 30.413 1.00 80.62 287 VAL A O 1
ATOM 2308 N N . ARG A 1 288 ? -30.276 -6.066 32.410 1.00 75.19 288 ARG A N 1
ATOM 2309 C CA . ARG A 1 288 ? -30.177 -7.534 32.332 1.00 75.19 288 ARG A CA 1
ATOM 2310 C C . ARG A 1 288 ? -30.782 -8.108 31.049 1.00 75.19 288 ARG A C 1
ATOM 2312 O O . ARG A 1 288 ? -30.195 -8.999 30.433 1.00 75.19 288 ARG A O 1
ATOM 2319 N N . ASP A 1 289 ? -31.933 -7.590 30.634 1.00 73.50 289 ASP A N 1
ATOM 2320 C CA . ASP A 1 289 ? -32.631 -8.070 29.438 1.00 73.50 289 ASP A CA 1
ATOM 2321 C C . ASP A 1 289 ? -31.902 -7.667 28.156 1.00 73.50 289 ASP A C 1
ATOM 2323 O O . ASP A 1 289 ? -31.808 -8.464 27.223 1.00 73.50 289 ASP A O 1
ATOM 2327 N N . HIS A 1 290 ? -31.282 -6.484 28.137 1.00 73.06 290 HIS A N 1
ATOM 2328 C CA . HIS A 1 290 ? -30.460 -6.048 27.013 1.00 73.06 290 HIS A CA 1
ATOM 2329 C C . HIS A 1 290 ? -29.266 -6.985 26.794 1.00 73.06 290 HIS A C 1
ATOM 2331 O O . HIS A 1 290 ? -29.010 -7.393 25.660 1.00 73.06 290 HIS A O 1
ATOM 2337 N N . ALA A 1 291 ? -28.576 -7.383 27.866 1.00 70.25 291 ALA A N 1
ATOM 2338 C CA . ALA A 1 291 ? -27.456 -8.317 27.775 1.00 70.25 291 ALA A CA 1
ATOM 2339 C C . ALA A 1 291 ? -27.898 -9.688 27.240 1.00 70.25 291 ALA A C 1
ATOM 2341 O O . ALA A 1 291 ? -27.278 -10.234 26.327 1.00 70.25 291 ALA A O 1
ATOM 2342 N N . ARG A 1 292 ? -29.016 -10.223 27.747 1.00 69.06 292 ARG A N 1
ATOM 2343 C CA . ARG A 1 292 ? -29.546 -11.527 27.314 1.00 69.06 292 ARG A CA 1
ATOM 2344 C C . ARG A 1 292 ? -30.010 -11.539 25.863 1.00 69.06 292 ARG A C 1
ATOM 2346 O O . ARG A 1 292 ? -29.789 -12.533 25.184 1.00 69.06 292 ARG A O 1
ATOM 2353 N N . LEU A 1 293 ? -30.644 -10.465 25.400 1.00 67.25 293 LEU A N 1
ATOM 2354 C CA . LEU A 1 293 ? -31.187 -10.383 24.041 1.00 67.25 293 LEU A CA 1
ATOM 2355 C C . LEU A 1 293 ? -30.123 -10.026 22.999 1.00 67.25 293 LEU A C 1
ATOM 2357 O O . LEU A 1 293 ? -30.209 -10.465 21.855 1.00 67.25 293 LEU A O 1
ATOM 2361 N N . THR A 1 294 ? -29.123 -9.232 23.384 1.00 67.81 294 THR A N 1
ATOM 2362 C CA . THR A 1 294 ? -28.183 -8.636 22.422 1.00 67.81 294 THR A CA 1
ATOM 2363 C C . THR A 1 294 ? -26.850 -9.374 22.376 1.00 67.81 294 THR A C 1
ATOM 2365 O O . THR A 1 294 ? -26.282 -9.541 21.296 1.00 67.81 294 THR A O 1
ATOM 2368 N N . MET A 1 295 ? -26.352 -9.828 23.530 1.00 76.31 295 MET A N 1
ATOM 2369 C CA . MET A 1 295 ? -25.008 -10.404 23.649 1.00 76.31 295 MET A CA 1
ATOM 2370 C C . MET A 1 295 ? -25.011 -11.933 23.592 1.00 76.31 295 MET A C 1
ATOM 2372 O O . MET A 1 295 ? -24.005 -12.519 23.201 1.00 76.31 295 MET A O 1
ATOM 2376 N N . LEU A 1 296 ? -26.122 -12.587 23.950 1.00 79.31 296 LEU A N 1
ATOM 2377 C CA . LEU A 1 296 ? -26.237 -14.045 23.940 1.00 79.31 296 LEU A CA 1
ATOM 2378 C C . LEU A 1 296 ? -26.828 -14.530 22.604 1.00 79.31 296 LEU A C 1
ATOM 2380 O O . LEU A 1 296 ? -28.005 -14.316 22.322 1.00 79.31 296 LEU A O 1
ATOM 2384 N N . ARG A 1 297 ? -26.034 -15.222 21.781 1.00 76.44 297 ARG A N 1
ATOM 2385 C CA . ARG A 1 297 ? -26.493 -15.843 20.525 1.00 76.44 297 ARG A CA 1
ATOM 2386 C C . ARG A 1 297 ? -26.066 -17.302 20.480 1.00 76.44 297 ARG A C 1
ATOM 2388 O O . ARG A 1 297 ? -24.890 -17.607 20.622 1.00 76.44 297 ARG A O 1
ATOM 2395 N N . GLY A 1 298 ? -27.025 -18.213 20.307 1.00 75.00 298 GLY A N 1
ATOM 2396 C CA . GLY A 1 298 ? -26.733 -19.647 20.182 1.00 75.00 298 GLY A CA 1
ATOM 2397 C C . GLY A 1 298 ? -26.000 -20.256 21.387 1.00 75.00 298 GLY A C 1
ATOM 2398 O O . GLY A 1 298 ? -25.216 -21.178 21.212 1.00 75.00 298 GLY A O 1
ATOM 2399 N N . GLY A 1 299 ? -26.203 -19.722 22.599 1.00 78.44 299 GLY A N 1
ATOM 2400 C CA . GLY A 1 299 ? -25.501 -20.181 23.808 1.00 78.44 299 GLY A CA 1
ATOM 2401 C C . GLY A 1 299 ? -24.085 -19.619 23.989 1.00 78.44 299 GLY A C 1
ATOM 2402 O O . GLY A 1 299 ? -23.416 -19.985 24.953 1.00 78.44 299 GLY A O 1
ATOM 2403 N N . VAL A 1 300 ? -23.652 -18.706 23.115 1.00 82.50 300 VAL A N 1
ATOM 2404 C CA . VAL A 1 300 ? -22.376 -17.989 23.213 1.00 82.50 300 VAL A CA 1
ATOM 2405 C C . VAL A 1 300 ? -22.644 -16.515 23.522 1.00 82.50 300 VAL A C 1
ATOM 2407 O O . VAL A 1 300 ? -23.459 -15.869 22.862 1.00 82.50 300 VAL A O 1
ATOM 2410 N N . LEU A 1 301 ? -21.976 -15.990 24.546 1.00 82.94 301 LEU A N 1
ATOM 2411 C CA . LEU A 1 301 ? -21.953 -14.578 24.898 1.00 82.94 301 LEU A CA 1
ATOM 2412 C C . LEU A 1 301 ? -20.807 -13.886 24.153 1.00 82.94 301 LEU A C 1
ATOM 2414 O O . LEU A 1 301 ? -19.642 -14.211 24.371 1.00 82.94 301 LEU A O 1
ATOM 2418 N N . TYR A 1 302 ? -21.130 -12.912 23.306 1.00 82.62 302 TYR A N 1
ATOM 2419 C CA . TYR A 1 302 ? -20.139 -12.081 22.624 1.00 82.62 302 TYR A CA 1
ATOM 2420 C C . TYR A 1 302 ? -19.906 -10.798 23.416 1.00 82.62 302 TYR A C 1
ATOM 2422 O O . TYR A 1 302 ? -20.801 -9.956 23.519 1.00 82.62 302 TYR A O 1
ATOM 2430 N N . TYR A 1 303 ? -18.699 -10.636 23.959 1.00 81.62 303 TYR A N 1
ATOM 2431 C CA . TYR A 1 303 ? -18.342 -9.475 24.771 1.00 81.62 303 TYR A CA 1
ATOM 2432 C C . TYR A 1 303 ? -17.143 -8.738 24.175 1.00 81.62 303 TYR A C 1
ATOM 2434 O O . TYR A 1 303 ? -16.114 -9.340 23.886 1.00 81.62 303 TYR A O 1
ATOM 2442 N N . TYR A 1 304 ? -17.305 -7.430 23.965 1.00 73.38 304 TYR A N 1
ATOM 2443 C CA . TYR A 1 304 ? -16.376 -6.573 23.220 1.00 73.38 304 TYR A CA 1
ATOM 2444 C C . TYR A 1 304 ? -15.634 -5.568 24.119 1.00 73.38 304 TYR A C 1
ATOM 2446 O O . TYR A 1 304 ? -15.411 -4.414 23.756 1.00 73.38 304 TYR A O 1
ATOM 2454 N N . ARG A 1 305 ? -15.240 -6.030 25.308 1.00 80.56 305 ARG A N 1
ATOM 2455 C CA . ARG A 1 305 ? -14.276 -5.385 26.210 1.00 80.56 305 ARG A CA 1
ATOM 2456 C C . ARG A 1 305 ? -13.388 -6.459 26.853 1.00 80.56 305 ARG A C 1
ATOM 2458 O O . ARG A 1 305 ? -13.776 -7.628 26.865 1.00 80.56 305 ARG A O 1
ATOM 2465 N N . PRO A 1 306 ? -12.194 -6.107 27.359 1.00 78.75 306 PRO A N 1
ATOM 2466 C CA . PRO A 1 306 ? -11.346 -7.075 28.041 1.00 78.75 306 PRO A CA 1
ATOM 2467 C C . PRO A 1 306 ? -12.046 -7.614 29.290 1.00 78.75 306 PRO A C 1
ATOM 2469 O O . PRO A 1 306 ? -12.680 -6.868 30.041 1.00 78.75 306 PRO A O 1
ATOM 2472 N N . ILE A 1 307 ? -11.920 -8.918 29.520 1.00 83.56 307 ILE A N 1
ATOM 2473 C CA . ILE A 1 307 ? -12.331 -9.529 30.780 1.00 83.56 307 ILE A CA 1
ATOM 2474 C C . ILE A 1 307 ? -11.198 -9.347 31.779 1.00 83.56 307 ILE A C 1
ATOM 2476 O O . ILE A 1 307 ? -10.160 -9.998 31.696 1.00 83.56 307 ILE A O 1
ATOM 2480 N N . THR A 1 308 ? -11.393 -8.408 32.697 1.00 85.50 308 THR A N 1
ATOM 2481 C CA . THR A 1 308 ? -10.450 -8.101 33.771 1.00 85.50 308 THR A CA 1
ATOM 2482 C C . THR A 1 308 ? -10.656 -9.058 34.957 1.00 85.50 308 THR A C 1
ATOM 2484 O O . THR A 1 308 ? -11.769 -9.559 35.151 1.00 85.50 308 THR A O 1
ATOM 2487 N N . PRO A 1 309 ? -9.635 -9.288 35.807 1.00 81.19 309 PRO A N 1
ATOM 2488 C CA . PRO A 1 309 ? -9.804 -10.010 37.076 1.00 81.19 309 PRO A CA 1
ATOM 2489 C C . PRO A 1 309 ? -10.904 -9.398 37.958 1.00 81.19 309 PRO A C 1
ATOM 2491 O O . PRO A 1 309 ? -11.674 -10.110 38.601 1.00 81.19 309 PRO A O 1
ATOM 2494 N N . ARG A 1 310 ? -11.037 -8.066 37.901 1.00 85.38 310 ARG A N 1
ATOM 2495 C CA . ARG A 1 310 ? -12.103 -7.286 38.539 1.00 85.38 310 ARG A CA 1
ATOM 2496 C C . ARG A 1 310 ? -13.502 -7.695 38.073 1.00 85.38 310 ARG A C 1
ATOM 2498 O O . ARG A 1 310 ? -14.391 -7.871 38.900 1.00 85.38 310 ARG A O 1
ATOM 2505 N N . LEU A 1 311 ? -13.701 -7.864 36.764 1.00 85.81 311 LEU A N 1
ATOM 2506 C CA . LEU A 1 311 ? -14.965 -8.343 36.206 1.00 85.81 311 LEU A CA 1
ATOM 2507 C C . LEU A 1 311 ? -15.204 -9.810 36.576 1.00 85.81 311 LEU A C 1
ATOM 2509 O O . LEU A 1 311 ? -16.303 -10.154 36.996 1.00 85.81 311 LEU A O 1
ATOM 2513 N N . LEU A 1 312 ? -14.177 -10.660 36.488 1.00 86.19 312 LEU A N 1
ATOM 2514 C CA . LEU A 1 312 ? -14.268 -12.084 36.833 1.00 86.19 312 LEU A CA 1
ATOM 2515 C C . LEU A 1 312 ? -14.690 -12.348 38.280 1.00 86.19 312 LEU A C 1
ATOM 2517 O O . LEU A 1 312 ? -15.317 -13.371 38.540 1.00 86.19 312 LEU A O 1
ATOM 2521 N N . ALA A 1 313 ? -14.427 -11.432 39.213 1.00 84.38 313 ALA A N 1
ATOM 2522 C CA . ALA A 1 313 ? -14.933 -11.543 40.580 1.00 84.38 313 ALA A CA 1
ATOM 2523 C C . ALA A 1 313 ? -16.476 -11.618 40.635 1.00 84.38 313 ALA A C 1
ATOM 2525 O O . ALA A 1 313 ? -17.036 -12.285 41.505 1.00 84.38 313 ALA A O 1
ATOM 2526 N N . LEU A 1 314 ? -17.176 -11.031 39.652 1.00 84.06 314 LEU A N 1
ATOM 2527 C CA . LEU A 1 314 ? -18.631 -11.148 39.476 1.00 84.06 314 LEU A CA 1
ATOM 2528 C C . LEU A 1 314 ? -19.084 -12.477 38.844 1.00 84.06 314 LEU A C 1
ATOM 2530 O O . LEU A 1 314 ? -20.259 -12.635 38.511 1.00 84.06 314 LEU A O 1
ATOM 2534 N N . ALA A 1 315 ? -18.188 -13.441 38.649 1.00 81.25 315 ALA A N 1
ATOM 2535 C CA . ALA A 1 315 ? -18.565 -14.815 38.325 1.00 81.25 315 ALA A CA 1
ATOM 2536 C C . ALA A 1 315 ? -18.923 -15.634 39.578 1.00 81.25 315 ALA A C 1
ATOM 2538 O O . ALA A 1 315 ? -19.555 -16.684 39.457 1.00 81.25 315 ALA A O 1
ATOM 2539 N N . GLY A 1 316 ? -18.522 -15.150 40.763 1.00 71.94 316 GLY A N 1
ATOM 2540 C CA . GLY A 1 316 ? -18.534 -15.900 42.016 1.00 71.94 316 GLY A CA 1
ATOM 2541 C C . GLY A 1 316 ? -17.368 -16.890 42.073 1.00 71.94 316 GLY A C 1
ATOM 2542 O O . GLY A 1 316 ? -17.329 -17.866 41.327 1.00 71.94 316 GLY A O 1
ATOM 2543 N N . ALA A 1 317 ? -16.402 -16.646 42.961 1.00 58.41 317 ALA A N 1
ATOM 2544 C CA . ALA A 1 317 ? -15.289 -17.569 43.187 1.00 58.41 317 ALA A CA 1
ATOM 2545 C C . ALA A 1 317 ? -15.722 -18.763 44.074 1.00 58.41 317 ALA A C 1
ATOM 2547 O O . ALA A 1 317 ? -16.708 -18.632 44.810 1.00 58.41 317 ALA A O 1
ATOM 2548 N N . PRO A 1 318 ? -14.996 -19.904 44.075 1.00 47.56 318 PRO A N 1
ATOM 2549 C CA . PRO A 1 318 ? -15.297 -21.081 44.908 1.00 47.56 318 PRO A CA 1
ATOM 2550 C C . PRO A 1 318 ? -15.122 -20.836 46.425 1.00 47.56 318 PRO A C 1
ATOM 2552 O O . PRO A 1 318 ? -14.172 -21.301 47.046 1.00 47.56 318 PRO A O 1
ATOM 2555 N N . GLY A 1 319 ? -16.041 -20.072 47.018 1.00 53.38 319 GLY A N 1
ATOM 2556 C CA . GLY A 1 319 ? -16.001 -19.631 48.419 1.00 53.38 319 GLY A CA 1
ATOM 2557 C C . GLY A 1 319 ? -16.620 -18.249 48.668 1.00 53.38 319 GLY A C 1
ATOM 2558 O O . GLY A 1 319 ? -16.878 -17.905 49.815 1.00 53.38 319 GLY A O 1
ATOM 2559 N N . ALA A 1 320 ? -16.907 -17.478 47.613 1.00 61.56 320 ALA A N 1
ATOM 2560 C CA . ALA A 1 320 ? -17.595 -16.187 47.685 1.00 61.56 320 ALA A CA 1
ATOM 2561 C C . ALA A 1 320 ? -18.645 -16.087 46.559 1.00 61.56 320 ALA A C 1
ATOM 2563 O O . ALA A 1 320 ? -18.426 -15.389 45.562 1.00 61.56 320 ALA A O 1
ATOM 2564 N N . PRO A 1 321 ? -19.759 -16.841 46.656 1.00 68.56 321 PRO A N 1
ATOM 2565 C CA . PRO A 1 321 ? -20.846 -16.739 45.694 1.00 68.56 321 PRO A CA 1
ATOM 2566 C C . PRO A 1 321 ? -21.485 -15.352 45.772 1.00 68.56 321 PRO A C 1
ATOM 2568 O O . PRO A 1 321 ? -21.543 -14.725 46.830 1.00 68.56 321 PRO A O 1
ATOM 2571 N N . ILE A 1 322 ? -21.973 -14.871 44.634 1.00 76.00 322 ILE A N 1
ATOM 2572 C CA . ILE A 1 322 ? -22.683 -13.596 44.579 1.00 76.00 322 ILE A CA 1
ATOM 2573 C C . ILE A 1 322 ? -24.002 -13.755 45.338 1.00 76.00 322 ILE A C 1
ATOM 2575 O O . ILE A 1 322 ? -24.740 -14.703 45.046 1.00 76.00 322 ILE A O 1
ATOM 2579 N N . PRO A 1 323 ? -24.315 -12.860 46.290 1.00 79.12 323 PRO A N 1
ATOM 2580 C CA . PRO A 1 323 ? -25.596 -12.898 46.968 1.00 79.12 323 PRO A CA 1
ATOM 2581 C C . PRO A 1 323 ? -26.733 -12.733 45.949 1.00 79.12 323 PRO A C 1
ATOM 2583 O O . PRO A 1 323 ? -26.617 -11.934 45.006 1.00 79.12 323 PRO A O 1
ATOM 2586 N N . PRO A 1 324 ? -27.833 -13.484 46.108 1.00 80.50 324 PRO A N 1
ATOM 2587 C CA . PRO A 1 324 ? -28.992 -13.336 45.244 1.00 80.50 324 PRO A CA 1
ATOM 2588 C C . PRO A 1 324 ? -29.561 -11.911 45.368 1.00 80.50 324 PRO A C 1
ATOM 2590 O O . PRO A 1 324 ? -29.283 -11.187 46.323 1.00 80.50 324 PRO A O 1
ATOM 2593 N N . ARG A 1 325 ? -30.303 -11.466 44.347 1.00 78.19 325 ARG A N 1
ATOM 2594 C CA . ARG A 1 325 ? -30.693 -10.052 44.173 1.00 78.19 325 ARG A CA 1
ATOM 2595 C C . ARG A 1 325 ? -31.481 -9.465 45.350 1.00 78.19 325 ARG A C 1
ATOM 2597 O O . ARG A 1 325 ? -31.417 -8.268 45.602 1.00 78.19 325 ARG A O 1
ATOM 2604 N N . ASP A 1 326 ? -32.216 -10.306 46.056 1.00 83.00 326 ASP A N 1
ATOM 2605 C CA . ASP A 1 326 ? -32.962 -10.001 47.278 1.00 83.00 326 ASP A CA 1
ATOM 2606 C C . ASP A 1 326 ? -32.069 -9.664 48.483 1.00 83.00 326 ASP A C 1
ATOM 2608 O O . ASP A 1 326 ? -32.529 -9.023 49.422 1.00 83.00 326 ASP A O 1
ATOM 2612 N N . GLN A 1 327 ? -30.795 -10.053 48.446 1.00 85.31 327 GLN A N 1
ATOM 2613 C CA . GLN A 1 327 ? -29.806 -9.813 49.502 1.00 85.31 327 GLN A CA 1
ATOM 2614 C C . GLN A 1 327 ? -28.813 -8.700 49.141 1.00 85.31 327 GLN A C 1
ATOM 2616 O O . GLN A 1 327 ? -27.783 -8.542 49.796 1.00 85.31 327 GLN A O 1
ATOM 2621 N N . TRP A 1 328 ? -29.082 -7.940 48.078 1.00 87.62 328 TRP A N 1
ATOM 2622 C CA . TRP A 1 328 ? -28.217 -6.839 47.671 1.00 87.62 328 TRP A CA 1
ATOM 2623 C C . TRP A 1 328 ? -28.296 -5.675 48.653 1.00 87.62 328 TRP A C 1
ATOM 2625 O O . TRP A 1 328 ? -29.359 -5.325 49.163 1.00 87.62 328 TRP A O 1
ATOM 2635 N N . VAL A 1 329 ? -27.149 -5.046 48.887 1.00 86.88 329 VAL A N 1
ATOM 2636 C CA . VAL A 1 329 ? -27.023 -3.946 49.838 1.00 86.88 329 VAL A CA 1
ATOM 2637 C C . VAL A 1 329 ? -27.373 -2.631 49.148 1.00 86.88 329 VAL A C 1
ATOM 2639 O O . VAL A 1 329 ? -26.997 -2.401 47.996 1.00 86.88 329 VAL A O 1
ATOM 2642 N N . THR A 1 330 ? -28.093 -1.759 49.851 1.00 89.19 330 THR A N 1
ATOM 2643 C CA . THR A 1 330 ? -28.380 -0.391 49.404 1.00 89.19 330 THR A CA 1
ATOM 2644 C C . THR A 1 330 ? -27.134 0.479 49.512 1.00 89.19 330 THR A C 1
ATOM 2646 O O . THR A 1 330 ? -26.515 0.557 50.573 1.00 89.19 330 THR A O 1
ATOM 2649 N N . LEU A 1 331 ? -26.788 1.151 48.421 1.00 87.25 331 LEU A N 1
ATOM 2650 C CA . LEU A 1 331 ? -25.562 1.920 48.280 1.00 87.25 331 LEU A CA 1
ATOM 2651 C C . LEU A 1 331 ? -25.748 3.364 48.748 1.00 87.25 331 LEU A C 1
ATOM 2653 O O . LEU A 1 331 ? -26.688 4.051 48.339 1.00 87.25 331 LEU A O 1
ATOM 2657 N N . GLY A 1 332 ? -24.794 3.850 49.541 1.00 84.50 332 GLY A N 1
ATOM 2658 C CA . GLY A 1 332 ? -24.629 5.278 49.811 1.00 84.50 332 GLY A CA 1
ATOM 2659 C C . GLY A 1 332 ? -24.072 6.035 48.598 1.00 84.50 332 GLY A C 1
ATOM 2660 O O . GLY A 1 332 ? -23.656 5.439 47.604 1.00 84.50 332 GLY A O 1
ATOM 2661 N N . ARG A 1 333 ? -23.994 7.367 48.680 1.00 79.81 333 ARG A N 1
ATOM 2662 C CA . ARG A 1 333 ? -23.550 8.226 47.563 1.00 79.81 333 ARG A CA 1
ATOM 2663 C C . ARG A 1 333 ? -22.171 7.864 46.989 1.00 79.81 333 ARG A C 1
ATOM 2665 O O . ARG A 1 333 ? -22.015 7.797 45.772 1.00 79.81 333 ARG A O 1
ATOM 2672 N N . GLN A 1 334 ? -21.171 7.635 47.844 1.00 82.25 334 GLN A N 1
ATOM 2673 C CA . GLN A 1 334 ? -19.809 7.286 47.405 1.00 82.25 334 GLN A CA 1
ATOM 2674 C C . GLN A 1 334 ? -19.737 5.874 46.808 1.00 82.25 334 GLN A C 1
ATOM 2676 O O . GLN A 1 334 ? -19.069 5.655 45.802 1.00 82.25 334 GLN A O 1
ATOM 2681 N N . GLN A 1 335 ? -20.476 4.934 47.395 1.00 85.06 335 GLN A N 1
ATOM 2682 C CA . GLN A 1 335 ? -20.551 3.549 46.933 1.00 85.06 335 GLN A CA 1
ATOM 2683 C C . GLN A 1 335 ? -21.248 3.462 45.574 1.00 85.06 335 GLN A C 1
ATOM 2685 O O . GLN A 1 335 ? -20.746 2.808 44.664 1.00 85.06 335 GLN A O 1
ATOM 2690 N N . ALA A 1 336 ? -22.357 4.188 45.402 1.00 84.50 336 ALA A N 1
ATOM 2691 C CA . ALA A 1 336 ? -23.054 4.305 44.127 1.00 84.50 336 ALA A CA 1
ATOM 2692 C C . ALA A 1 336 ? -22.150 4.911 43.046 1.00 84.50 336 ALA A C 1
ATOM 2694 O O . ALA A 1 336 ? -22.118 4.398 41.934 1.00 84.50 336 ALA A O 1
ATOM 2695 N N . ALA A 1 337 ? -21.355 5.936 43.374 1.00 82.69 337 ALA A N 1
ATOM 2696 C CA . ALA A 1 337 ? -20.387 6.509 42.439 1.00 82.69 337 ALA A CA 1
ATOM 2697 C C . ALA A 1 337 ? -19.267 5.519 42.056 1.00 82.69 337 ALA A C 1
ATOM 2699 O O . ALA A 1 337 ? -18.872 5.460 40.891 1.00 82.69 337 ALA A O 1
ATOM 2700 N N . ALA A 1 338 ? -18.775 4.719 43.006 1.00 84.94 338 ALA A N 1
ATOM 2701 C CA . ALA A 1 338 ? -17.770 3.691 42.736 1.00 84.94 338 ALA A CA 1
ATOM 2702 C C . ALA A 1 338 ? -18.325 2.565 41.847 1.00 84.94 338 ALA A C 1
ATOM 2704 O O . ALA A 1 338 ? -17.665 2.140 40.895 1.00 84.94 338 ALA A O 1
ATOM 2705 N N . TRP A 1 339 ? -19.551 2.115 42.121 1.00 87.38 339 TRP A N 1
ATOM 2706 C CA . TRP A 1 339 ? -20.254 1.147 41.282 1.00 87.38 339 TRP A CA 1
ATOM 2707 C C . TRP A 1 339 ? -20.593 1.710 39.901 1.00 87.38 339 TRP A C 1
ATOM 2709 O O . TRP A 1 339 ? -20.434 0.999 38.918 1.00 87.38 339 TRP A O 1
ATOM 2719 N N . GLU A 1 340 ? -20.978 2.982 39.795 1.00 88.06 340 GLU A N 1
ATOM 2720 C CA . GLU A 1 340 ? -21.208 3.655 38.512 1.00 88.06 340 GLU A CA 1
ATOM 2721 C C . GLU A 1 340 ? -19.929 3.696 37.668 1.00 88.06 340 GLU A C 1
ATOM 2723 O O . GLU A 1 340 ? -19.962 3.372 36.483 1.00 88.06 340 GLU A O 1
ATOM 2728 N N . SER A 1 341 ? -18.785 4.021 38.282 1.00 85.44 341 SER A N 1
ATOM 2729 C CA . SER A 1 341 ? -17.480 3.968 37.613 1.00 85.44 341 SER A CA 1
ATOM 2730 C C . SER A 1 341 ? -17.193 2.557 37.088 1.00 85.44 341 SER A C 1
ATOM 2732 O O . SER A 1 341 ? -16.929 2.375 35.898 1.00 85.44 341 SER A O 1
ATOM 2734 N N . PHE A 1 342 ? -17.361 1.542 37.942 1.00 88.06 342 PHE A N 1
ATOM 2735 C CA . PHE A 1 342 ? -17.175 0.138 37.571 1.00 88.06 342 PHE A CA 1
ATOM 2736 C C . PHE A 1 342 ? -18.096 -0.303 36.424 1.00 88.06 342 PHE A C 1
ATOM 2738 O O . PHE A 1 342 ? -17.641 -0.942 35.473 1.00 88.06 342 PHE A O 1
ATOM 2745 N N . VAL A 1 343 ? -19.383 0.039 36.497 1.00 88.12 343 VAL A N 1
ATOM 2746 C CA . VAL A 1 343 ? -20.368 -0.297 35.468 1.00 88.12 343 VAL A CA 1
ATOM 2747 C C . VAL A 1 343 ? -20.018 0.408 34.161 1.00 88.12 343 VAL A C 1
ATOM 2749 O O . VAL A 1 343 ? -19.960 -0.252 33.131 1.00 88.12 343 VAL A O 1
ATOM 2752 N N . SER A 1 344 ? -19.681 1.698 34.186 1.00 85.19 344 SER A N 1
ATOM 2753 C CA . SER A 1 344 ? -19.299 2.444 32.978 1.00 85.19 344 SER A CA 1
ATOM 2754 C C . SER A 1 344 ? -18.046 1.881 32.281 1.00 85.19 344 SER A C 1
ATOM 2756 O O . SER A 1 344 ? -17.880 1.998 31.062 1.00 85.19 344 SER A O 1
ATOM 2758 N N . GLU A 1 345 ? -17.169 1.227 33.047 1.00 84.81 345 GLU A N 1
ATOM 2759 C CA . GLU A 1 345 ? -15.963 0.566 32.553 1.00 84.81 345 GLU A CA 1
ATOM 2760 C C . GLU A 1 345 ? -16.266 -0.790 31.879 1.00 84.81 345 GLU A C 1
ATOM 2762 O O . GLU A 1 345 ? -15.602 -1.148 30.902 1.00 84.81 345 GLU A O 1
ATOM 2767 N N . HIS A 1 346 ? -17.286 -1.528 32.330 1.00 84.75 346 HIS A N 1
ATOM 2768 C CA . HIS A 1 346 ? -17.533 -2.919 31.908 1.00 84.75 346 HIS A CA 1
ATOM 2769 C C . HIS A 1 346 ? -18.874 -3.149 31.183 1.00 84.75 346 HIS A C 1
ATOM 2771 O O . HIS A 1 346 ? -19.083 -4.201 30.581 1.00 84.75 346 HIS A O 1
ATOM 2777 N N . VAL A 1 347 ? -19.797 -2.189 31.194 1.00 84.19 347 VAL A N 1
ATOM 2778 C CA . VAL A 1 347 ? -21.124 -2.307 30.569 1.00 84.19 347 VAL A CA 1
ATOM 2779 C C . VAL A 1 347 ? -21.200 -1.413 29.340 1.00 84.19 347 VAL A C 1
ATOM 2781 O O . VAL A 1 347 ? -21.034 -0.198 29.398 1.00 84.19 347 VAL A O 1
ATOM 2784 N N . THR A 1 348 ? -21.454 -2.044 28.192 1.00 72.88 348 THR A N 1
ATOM 2785 C CA . THR A 1 348 ? -21.484 -1.410 26.863 1.00 72.88 348 THR A CA 1
ATOM 2786 C C . THR A 1 348 ? -22.904 -1.114 26.368 1.00 72.88 348 THR A C 1
ATO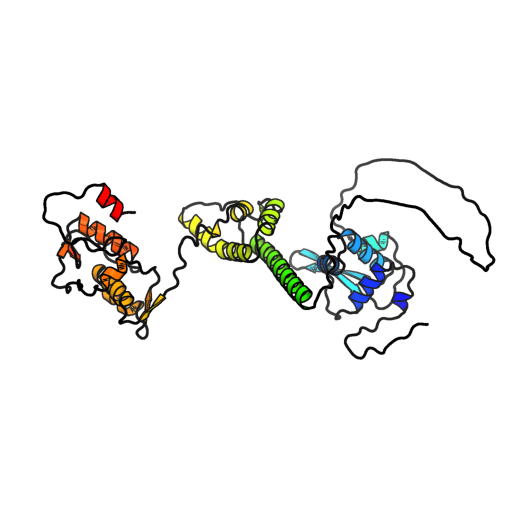M 2788 O O . THR A 1 348 ? -23.153 -1.021 25.166 1.00 72.88 348 THR A O 1
ATOM 2791 N N . ALA A 1 349 ? -23.835 -0.944 27.307 1.00 78.38 349 ALA A N 1
ATOM 2792 C CA . ALA A 1 349 ? -25.234 -0.611 27.076 1.00 78.38 349 ALA A CA 1
ATOM 2793 C C . ALA A 1 349 ? -25.592 0.697 27.789 1.00 78.38 349 ALA A C 1
ATOM 2795 O O . ALA A 1 349 ? -25.045 0.997 28.847 1.00 78.38 349 ALA A O 1
ATOM 2796 N N . ASN A 1 350 ? -26.526 1.469 27.230 1.00 80.62 350 ASN A N 1
ATOM 2797 C CA . ASN A 1 350 ? -27.036 2.658 27.907 1.00 80.62 350 ASN A CA 1
ATOM 2798 C C . ASN A 1 350 ? -27.834 2.226 29.148 1.00 80.62 350 ASN A C 1
ATOM 2800 O O . ASN A 1 350 ? -28.814 1.493 29.011 1.00 80.62 350 ASN A O 1
ATOM 2804 N N . HIS A 1 351 ? -27.408 2.655 30.333 1.00 83.25 351 HIS A N 1
ATOM 2805 C CA . HIS A 1 351 ? -28.017 2.290 31.609 1.00 83.25 351 HIS A CA 1
ATOM 2806 C C . HIS A 1 351 ? -28.326 3.545 32.438 1.00 83.25 351 HIS A C 1
ATOM 2808 O O . HIS A 1 351 ? -27.662 4.574 32.277 1.00 83.25 351 HIS A O 1
ATOM 2814 N N . PRO A 1 352 ? -29.338 3.503 33.323 1.00 83.38 352 PRO A N 1
ATOM 2815 C CA . PRO A 1 352 ? -29.541 4.574 34.288 1.00 83.38 352 PRO A CA 1
ATOM 2816 C C . PRO A 1 352 ? -28.312 4.683 35.196 1.00 83.38 352 PRO A C 1
ATOM 2818 O O . PRO A 1 352 ? -27.749 3.668 35.612 1.00 83.38 352 PRO A O 1
ATOM 2821 N N . ARG A 1 353 ? -27.899 5.916 35.507 1.00 84.38 353 ARG A N 1
ATOM 2822 C CA . ARG A 1 353 ? -26.813 6.139 36.466 1.00 84.38 353 ARG A CA 1
ATOM 2823 C C . ARG A 1 353 ? -27.200 5.572 37.824 1.00 84.38 353 ARG A C 1
ATOM 2825 O O . ARG A 1 353 ? -28.275 5.894 38.333 1.00 84.38 353 ARG A O 1
ATOM 2832 N N . LEU A 1 354 ? -26.293 4.832 38.444 1.00 86.50 354 LEU A N 1
ATOM 2833 C CA . LEU A 1 354 ? -26.428 4.423 39.832 1.00 86.50 354 LEU A CA 1
ATOM 2834 C C . LEU A 1 354 ? -26.334 5.664 40.725 1.00 86.50 354 LEU A C 1
ATOM 2836 O O . LEU A 1 354 ? -25.419 6.483 40.617 1.00 86.50 354 LEU A O 1
ATOM 2840 N N . GLN A 1 355 ? -27.343 5.837 41.568 1.00 86.25 355 GLN A N 1
ATOM 2841 C CA . GLN A 1 355 ? -27.451 6.919 42.546 1.00 86.25 355 GLN A CA 1
ATOM 2842 C C . GLN A 1 355 ? -27.569 6.332 43.954 1.00 86.25 355 GLN A C 1
ATOM 2844 O O . GLN A 1 355 ? -27.733 5.122 44.128 1.00 86.25 355 GLN A O 1
ATOM 2849 N N . GLU A 1 356 ? -27.493 7.193 44.962 1.00 85.56 356 GLU A N 1
ATOM 2850 C CA . GLU A 1 356 ? -27.781 6.820 46.346 1.00 85.56 356 GLU A CA 1
ATOM 2851 C C . GLU A 1 356 ? -29.140 6.103 46.449 1.00 85.56 356 GLU A C 1
ATOM 2853 O O . GLU A 1 356 ? -30.130 6.549 45.868 1.00 85.56 356 GLU A O 1
ATOM 2858 N N . GLY A 1 357 ? -29.162 4.950 47.122 1.00 83.31 357 GLY A N 1
ATOM 2859 C CA . GLY A 1 357 ? -30.322 4.054 47.193 1.00 83.31 357 GLY A CA 1
ATOM 2860 C C . GLY A 1 357 ? -30.357 2.943 46.135 1.00 83.31 357 GLY A C 1
ATOM 2861 O O . GLY A 1 357 ? -31.196 2.050 46.229 1.00 83.31 357 GLY A O 1
ATOM 2862 N N . SER A 1 358 ? -29.439 2.941 45.161 1.00 86.50 358 SER A N 1
ATOM 2863 C CA . SER A 1 358 ? -29.272 1.802 44.240 1.00 86.50 358 SER A CA 1
ATOM 2864 C C . SER A 1 358 ? -28.772 0.565 44.989 1.00 86.50 358 SER A C 1
ATOM 2866 O O . SER A 1 358 ? -28.188 0.687 46.063 1.00 86.50 358 SER A O 1
ATOM 2868 N N . SER A 1 359 ? -28.965 -0.628 44.429 1.00 86.19 359 SER A N 1
ATOM 2869 C CA . SER A 1 359 ? -28.573 -1.886 45.075 1.00 86.19 359 SER A CA 1
ATOM 2870 C C . SER A 1 359 ? -27.451 -2.582 44.311 1.00 86.19 359 SER A C 1
ATOM 2872 O O . SER A 1 359 ? -27.486 -2.628 43.082 1.00 86.19 359 SER A O 1
ATOM 2874 N N . ALA A 1 360 ? -26.494 -3.171 45.028 1.00 85.62 360 ALA A N 1
ATOM 2875 C CA . ALA A 1 360 ? -25.461 -4.024 44.439 1.00 85.62 360 ALA A CA 1
ATOM 2876 C C . ALA A 1 360 ? -25.103 -5.206 45.361 1.00 85.62 360 ALA A C 1
ATOM 2878 O O . ALA A 1 360 ? -25.436 -5.184 46.549 1.00 85.62 360 ALA A O 1
ATOM 2879 N N . PRO A 1 361 ? -24.412 -6.241 44.842 1.00 84.31 361 PRO A N 1
ATOM 2880 C CA . PRO A 1 361 ? -24.066 -7.428 45.620 1.00 84.31 361 PRO A CA 1
ATOM 2881 C C . PRO A 1 361 ? -23.212 -7.149 46.860 1.00 84.31 361 PRO A C 1
ATOM 2883 O O . PRO A 1 361 ? -23.321 -7.855 47.857 1.00 84.31 361 PRO A O 1
ATOM 2886 N N . TRP A 1 362 ? -22.364 -6.122 46.803 1.00 84.94 362 TRP A N 1
ATOM 2887 C CA . TRP A 1 362 ? -21.465 -5.733 47.887 1.00 84.94 362 TRP A CA 1
ATOM 2888 C C . TRP A 1 362 ? -21.448 -4.211 48.036 1.00 84.94 362 TRP A C 1
ATOM 2890 O O . TRP A 1 362 ? -21.755 -3.482 47.091 1.00 84.94 362 TRP A O 1
ATOM 2900 N N . LEU A 1 363 ? -21.030 -3.722 49.209 1.00 82.31 363 LEU A N 1
ATOM 2901 C CA . LEU A 1 363 ? -20.893 -2.283 49.479 1.00 82.31 363 LEU A CA 1
ATOM 2902 C C . LEU A 1 363 ? -19.951 -1.589 48.489 1.00 82.31 363 LEU A C 1
ATOM 2904 O O . LEU A 1 363 ? -20.193 -0.453 48.095 1.00 82.31 363 LEU A O 1
ATOM 2908 N N . TRP A 1 364 ? -18.904 -2.293 48.059 1.00 83.12 364 TRP A N 1
ATOM 2909 C CA . TRP A 1 364 ? -17.900 -1.783 47.136 1.00 83.12 364 TRP A CA 1
ATOM 2910 C C . TRP A 1 364 ? -17.693 -2.754 45.972 1.00 83.12 364 TRP A C 1
ATOM 2912 O O . TRP A 1 364 ? -17.744 -3.970 46.183 1.00 83.12 364 TRP A O 1
ATOM 2922 N N . PRO A 1 365 ? -17.438 -2.246 44.753 1.00 85.88 365 PRO A N 1
ATOM 2923 C CA . PRO A 1 365 ? -17.064 -3.096 43.633 1.00 85.88 365 PRO A CA 1
ATOM 2924 C C . PRO A 1 365 ? -15.723 -3.801 43.905 1.00 85.88 365 PRO A C 1
ATOM 2926 O O . PRO A 1 365 ? -14.915 -3.294 44.691 1.00 85.88 365 PRO A O 1
ATOM 2929 N N . PRO A 1 366 ? -15.441 -4.931 43.228 1.00 85.69 366 PRO A N 1
ATOM 2930 C CA . PRO A 1 366 ? -14.145 -5.600 43.315 1.00 85.69 366 PRO A CA 1
ATOM 2931 C C . PRO A 1 366 ? -12.989 -4.641 43.013 1.00 85.69 366 PRO A C 1
ATOM 2933 O O . PRO A 1 366 ? -13.132 -3.714 42.204 1.00 85.69 366 PRO A O 1
ATOM 2936 N N . ARG A 1 367 ? -11.836 -4.866 43.644 1.00 79.94 367 ARG A N 1
ATOM 2937 C CA . ARG A 1 367 ? -10.591 -4.138 43.354 1.00 79.94 367 ARG A CA 1
ATOM 2938 C C . ARG A 1 367 ? -9.996 -4.599 42.016 1.00 79.94 367 ARG A C 1
ATOM 2940 O O . ARG A 1 367 ? -10.416 -5.610 41.455 1.00 79.94 367 ARG A O 1
ATOM 2947 N N . LYS A 1 368 ? -9.018 -3.862 41.475 1.00 75.81 368 LYS A N 1
ATOM 2948 C CA . LYS A 1 368 ? -8.395 -4.162 40.163 1.00 75.81 368 LYS A CA 1
ATOM 2949 C C . LYS A 1 368 ? -7.808 -5.576 40.064 1.00 75.81 368 LYS A C 1
ATOM 2951 O O . LYS A 1 368 ? -7.832 -6.174 38.992 1.00 75.81 368 LYS A O 1
ATOM 2956 N N . ASP A 1 369 ? -7.318 -6.104 41.179 1.00 69.50 369 ASP A N 1
ATOM 2957 C CA . ASP A 1 369 ? -6.775 -7.457 41.328 1.00 69.50 369 ASP A CA 1
ATOM 2958 C C . ASP A 1 369 ? -7.857 -8.553 41.437 1.00 69.50 369 ASP A C 1
ATOM 2960 O O . ASP A 1 369 ? -7.531 -9.736 41.451 1.00 69.50 369 ASP A O 1
ATOM 2964 N N . GLY A 1 370 ? -9.142 -8.182 41.483 1.00 68.69 370 GLY A N 1
ATOM 2965 C CA . GLY A 1 370 ? -10.263 -9.103 41.673 1.00 68.69 370 GLY A CA 1
ATOM 2966 C C . GLY A 1 370 ? -10.571 -9.425 43.138 1.00 68.69 370 GLY A C 1
ATOM 2967 O O . GLY A 1 370 ? -11.472 -10.223 43.398 1.00 68.69 370 GLY A O 1
ATOM 2968 N N . SER A 1 371 ? -9.875 -8.811 44.102 1.00 76.06 371 SER A N 1
ATOM 2969 C CA . SER A 1 371 ? -10.157 -9.013 45.526 1.00 76.06 371 SER A CA 1
ATOM 2970 C C . SER A 1 371 ? -11.419 -8.261 45.973 1.00 76.06 371 SER A C 1
ATOM 2972 O O . SER A 1 371 ? -11.726 -7.156 45.510 1.00 76.06 371 SER A O 1
ATOM 2974 N N . LEU A 1 372 ? -12.183 -8.885 46.875 1.00 72.38 372 LEU A N 1
ATOM 2975 C CA . LEU A 1 372 ? -13.380 -8.304 47.486 1.00 72.38 372 LEU A CA 1
ATOM 2976 C C . LEU A 1 372 ? -13.002 -7.654 48.820 1.00 72.38 372 LEU A C 1
ATOM 2978 O O . LEU A 1 372 ? -12.350 -8.281 49.652 1.00 72.38 372 LEU A O 1
ATOM 2982 N N . SER A 1 373 ? -13.435 -6.413 49.050 1.00 64.94 373 SER A N 1
ATOM 2983 C CA . SER A 1 373 ? -13.284 -5.767 50.360 1.00 64.94 373 SER A CA 1
ATOM 2984 C C . SER A 1 373 ? -14.246 -6.417 51.364 1.00 64.94 373 SER A C 1
ATOM 2986 O O . SER A 1 373 ? -15.447 -6.163 51.328 1.00 64.94 373 SER A O 1
ATOM 2988 N N . THR A 1 374 ? -13.732 -7.255 52.263 1.00 51.00 374 THR A N 1
ATOM 2989 C CA . THR A 1 374 ? -14.520 -8.033 53.240 1.00 51.00 374 THR A CA 1
ATOM 2990 C C . THR A 1 374 ? -14.648 -7.392 54.631 1.00 51.00 374 THR A C 1
ATOM 2992 O O . THR A 1 374 ? -14.847 -8.102 55.612 1.00 51.00 374 THR A O 1
ATOM 2995 N N . ALA A 1 375 ? -14.595 -6.063 54.772 1.00 39.09 375 ALA A N 1
ATOM 2996 C CA . ALA A 1 375 ? -14.853 -5.410 56.067 1.00 39.09 375 ALA A CA 1
ATOM 2997 C C . ALA A 1 375 ? -15.309 -3.946 55.910 1.00 39.09 375 ALA A C 1
ATOM 2999 O O . ALA A 1 375 ? -14.727 -3.223 55.106 1.00 39.09 375 ALA A O 1
ATOM 3000 N N . SER A 1 376 ? -16.317 -3.472 56.661 1.00 37.38 37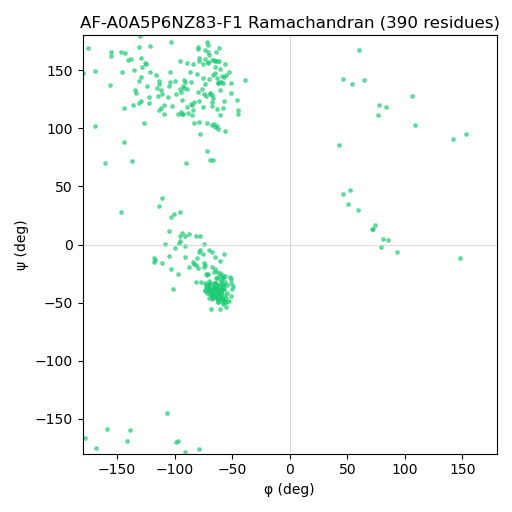6 SER A N 1
ATOM 3001 C CA . SER A 1 376 ? -16.690 -2.033 56.744 1.00 37.38 376 SER A CA 1
ATOM 3002 C C . SER A 1 376 ? -17.539 -1.635 57.989 1.00 37.38 376 SER A C 1
ATOM 3004 O O . SER A 1 376 ? -18.717 -1.320 57.820 1.00 37.38 376 SER A O 1
ATOM 3006 N N . PRO A 1 377 ? -17.002 -1.618 59.235 1.00 44.94 377 PRO A N 1
ATOM 3007 C CA . PRO A 1 377 ? -17.724 -1.065 60.394 1.00 44.94 377 PRO A CA 1
ATOM 3008 C C . PRO A 1 377 ? -16.914 -0.062 61.260 1.00 44.94 377 PRO A C 1
ATOM 3010 O O . PRO A 1 377 ? -15.949 -0.454 61.914 1.00 44.94 377 PRO A O 1
ATOM 3013 N N . PRO A 1 378 ? -17.381 1.185 61.447 1.00 46.25 378 PRO A N 1
ATOM 3014 C CA . PRO A 1 378 ? -17.987 2.055 60.436 1.00 46.25 378 PRO A CA 1
ATOM 3015 C C . PRO A 1 378 ? -17.189 3.364 60.198 1.00 46.25 378 PRO A C 1
ATOM 3017 O O . PRO A 1 378 ? -17.436 4.060 59.221 1.00 46.25 378 PRO A O 1
ATOM 3020 N N . ASP A 1 379 ? -16.261 3.708 61.097 1.00 34.28 379 ASP A N 1
ATOM 3021 C CA . ASP A 1 379 ? -15.961 5.094 61.509 1.00 34.28 379 ASP A CA 1
ATOM 3022 C C . ASP A 1 379 ? -14.682 5.708 60.908 1.00 34.28 379 ASP A C 1
ATOM 3024 O O . ASP A 1 379 ? -14.090 6.639 61.454 1.00 34.28 379 ASP A O 1
ATOM 3028 N N . GLN A 1 380 ? -14.223 5.201 59.768 1.00 40.47 380 GLN A N 1
ATOM 3029 C CA . GLN A 1 380 ? -13.150 5.846 59.014 1.00 40.47 380 GLN A CA 1
ATOM 3030 C C . GLN A 1 380 ? -13.624 6.058 57.585 1.00 40.47 380 GLN A C 1
ATOM 3032 O O . GLN A 1 380 ? -13.692 5.125 56.787 1.00 40.47 380 GLN A O 1
ATOM 3037 N N . LEU A 1 381 ? -13.958 7.314 57.274 1.00 45.12 381 LEU A N 1
ATOM 3038 C CA . LEU A 1 381 ? -13.920 7.824 55.908 1.00 45.12 381 LEU A CA 1
ATOM 3039 C C . LEU A 1 381 ? -12.601 7.342 55.291 1.00 45.12 381 LEU A C 1
ATOM 3041 O O . LEU A 1 381 ? -11.531 7.730 55.762 1.00 45.12 381 LEU A O 1
ATOM 3045 N N . MET A 1 382 ? -12.687 6.438 54.307 1.00 48.22 382 MET A N 1
ATOM 3046 C CA . MET A 1 382 ? -11.515 5.966 53.569 1.00 48.22 382 MET A CA 1
ATOM 3047 C C . MET A 1 382 ? -10.733 7.177 53.066 1.00 48.22 382 MET A C 1
ATOM 3049 O O . MET A 1 382 ? -11.323 8.177 52.647 1.00 48.22 382 MET A O 1
ATOM 3053 N N . SER A 1 383 ? -9.408 7.087 53.158 1.00 58.41 383 SER A N 1
ATOM 3054 C CA . SER A 1 383 ? -8.520 8.185 52.806 1.00 58.41 383 SER A CA 1
ATOM 3055 C C . SER A 1 383 ? -8.703 8.575 51.337 1.00 58.41 383 SER A C 1
ATOM 3057 O O . SER A 1 383 ? -9.021 7.730 50.496 1.00 58.41 383 SER A O 1
ATOM 3059 N N . ASP A 1 384 ? -8.464 9.848 51.003 1.00 51.06 384 ASP A N 1
ATOM 3060 C CA . ASP A 1 384 ? -8.513 10.325 49.614 1.00 51.06 384 ASP A CA 1
ATOM 3061 C C . ASP A 1 384 ? -7.644 9.465 48.680 1.00 51.06 384 ASP A C 1
ATOM 3063 O O . ASP A 1 384 ? -7.971 9.312 47.506 1.00 51.06 384 ASP A O 1
ATOM 3067 N N . GLN A 1 385 ? -6.580 8.847 49.202 1.00 48.44 385 GLN A N 1
ATOM 3068 C CA . GLN A 1 385 ? -5.703 7.961 48.446 1.00 48.44 385 GLN A CA 1
ATOM 3069 C C . GLN A 1 385 ? -6.409 6.670 48.006 1.00 48.44 385 GLN A C 1
ATOM 3071 O O . GLN A 1 385 ? -6.318 6.294 46.839 1.00 48.44 385 GLN A O 1
ATOM 3076 N N . ASP A 1 386 ? -7.179 6.043 48.897 1.00 53.78 386 ASP A N 1
ATOM 3077 C CA . ASP A 1 386 ? -7.951 4.846 48.558 1.00 53.78 386 ASP A CA 1
ATOM 3078 C C . ASP A 1 386 ? -9.049 5.167 47.534 1.00 53.78 386 ASP A C 1
ATOM 3080 O O . ASP A 1 386 ? -9.324 4.371 46.639 1.00 53.78 386 ASP A O 1
ATOM 3084 N N . TYR A 1 387 ? -9.649 6.362 47.616 1.00 54.38 387 TYR A N 1
ATOM 3085 C CA . TYR A 1 387 ? -10.624 6.839 46.631 1.00 54.38 387 TYR A CA 1
ATOM 3086 C C . TYR A 1 387 ? -9.998 7.071 45.244 1.00 54.38 387 TYR A C 1
ATOM 3088 O O . TYR A 1 387 ? -10.637 6.791 44.225 1.00 54.38 387 TYR A O 1
ATOM 3096 N N . GLN A 1 388 ? -8.747 7.543 45.175 1.00 54.47 388 GLN A N 1
ATOM 3097 C CA . GLN A 1 388 ? -8.033 7.709 43.901 1.00 54.47 388 GLN A CA 1
ATOM 3098 C C . GLN A 1 388 ? -7.682 6.369 43.241 1.00 54.47 388 GLN A C 1
ATOM 3100 O O . GLN A 1 388 ? -7.759 6.264 42.012 1.00 54.47 388 GLN A O 1
ATOM 3105 N N . ASP A 1 389 ? -7.395 5.331 44.030 1.00 56.75 389 ASP A N 1
ATOM 3106 C CA . ASP A 1 389 ? -7.131 3.981 43.514 1.00 56.75 389 ASP A CA 1
ATOM 3107 C C . ASP A 1 389 ? -8.367 3.342 42.851 1.00 56.75 389 ASP A C 1
ATOM 3109 O O . ASP A 1 389 ? -8.228 2.498 41.959 1.00 56.75 389 ASP A O 1
ATOM 3113 N N . PHE A 1 390 ? -9.580 3.788 43.207 1.00 52.53 390 PHE A N 1
ATOM 3114 C CA . PHE A 1 390 ? -10.825 3.400 42.528 1.00 52.53 390 PHE A CA 1
ATOM 3115 C C . PHE A 1 390 ? -11.110 4.181 41.236 1.00 52.53 390 PHE A C 1
ATOM 3117 O O . PHE A 1 390 ? -11.964 3.752 40.452 1.00 52.53 390 PHE A O 1
ATOM 3124 N N . LYS A 1 391 ? -10.454 5.331 41.025 1.00 43.41 391 LYS A N 1
ATOM 3125 C CA . LYS A 1 391 ? -10.770 6.281 39.945 1.00 43.41 391 LYS A CA 1
ATOM 3126 C C . LYS A 1 391 ? -9.804 6.222 38.755 1.00 43.41 391 LYS A C 1
ATOM 3128 O O . LYS A 1 391 ? -10.181 6.683 37.679 1.00 43.41 391 LYS A O 1
ATOM 3133 N N . SER A 1 392 ? -8.590 5.700 38.948 1.00 37.38 392 SER A N 1
ATOM 3134 C CA . SER A 1 392 ? -7.548 5.639 37.903 1.00 37.38 392 SER A CA 1
ATOM 3135 C C . SER A 1 392 ? -7.577 4.357 37.096 1.00 37.38 392 SER A C 1
ATOM 3137 O O . SER A 1 392 ? -7.805 3.296 37.713 1.00 37.38 392 SER A O 1
#

Secondary structure (DSSP, 8-state):
---PPPP-SS-----THHHH-TTS-HHHHHHHHHHHTS-TT----HHHHHHHHT--HHHHHHHHHHHHHTTSEEEEEEE-TTS-EEEEEEE-SS--PPPPHHHHHHHHH--PPP-------------------------------------------------------HHHHHHHHHHHHHHHHHHHHHHHHHHH-TTGGGS-HHHHHHHHHTS-HHHHHHHHHHHHHHHHHHHHTT--SPPPHHHHHHTTTTGGGTSS-----EEEETTSHHHHHHHHHHHHTT-HHHHHHHTEETTEEEE-S---HHHHGGG-BTTBPPPPGGGPEEPPHHHHHHHHHHHHHH--S--PPP-TT-EESSSSPPPTTS-------SS----HHHHHHTT-

Sequence (392 aa):
MIIRRRHTANYTTIGNVLFEDERLAADEVGILAYLLSRPHDWEVRRPALMRRWSMGRDAIKRVITNLVRFGWCRPEKTRLPNGTYFFIYEIRDQPGPELSDEEVRRALSLVSSEAAPDASEDVLRSEGAPEGQLPPQHPPTGYPSLADPPPADPQVAYKDIQTNDLPRTESTQKLERERERTREKHALNLAEFKRRWPTNADDDQTRVDRAWFAMDAGEGEAALAGITPFLEHRKKLGRKFPPAGFTYLEQKRWTLLEEQPKASSSGYARDSAEARAVLTAHEIAGVRDHARLTMLRGGVLYYYRPITPRLLALAGAPGAPIPPRDQWVTLGRQQAAAWESFVSEHVTANHPRLQEGSSAPWLWPPRKDGSLSTASPPDQLMSDQDYQDFKS

pLDDT: mean 72.21, std 19.87, range [25.92, 95.31]

Solvent-accessible surface area (backbone atoms only — not comparable to full-atom values): 24669 Å² total; per-residue (Å²): 139,86,89,82,80,87,80,89,70,98,76,71,92,72,60,65,68,62,82,66,42,82,90,54,52,75,67,42,45,50,51,50,54,51,57,72,62,49,65,95,85,64,79,79,49,69,72,59,53,27,67,75,68,76,38,53,73,66,57,53,50,50,40,54,51,49,35,37,22,43,27,31,31,47,67,42,82,44,77,44,97,85,72,48,74,48,69,48,70,49,76,50,91,54,73,42,72,73,47,52,75,66,55,40,44,55,58,75,59,75,75,73,85,90,83,86,87,83,87,80,88,83,89,85,88,87,86,82,85,83,89,84,91,85,89,90,88,86,90,87,88,83,88,86,89,84,88,84,89,90,84,91,87,90,84,90,76,93,74,82,81,83,77,81,81,66,85,79,46,72,66,54,53,50,52,48,54,51,52,48,51,47,50,52,50,40,54,51,48,50,56,52,41,54,72,71,40,91,48,40,89,82,36,65,60,70,54,32,50,52,40,54,70,73,44,55,57,66,57,51,52,48,46,57,65,28,49,63,61,49,55,54,52,37,52,75,72,68,50,89,70,82,74,50,54,35,57,42,51,70,66,46,54,41,53,78,57,58,77,44,71,78,62,67,56,50,72,30,50,56,88,37,53,64,32,37,9,54,49,46,51,26,43,60,43,72,38,41,65,57,48,56,70,72,30,44,54,96,62,28,29,54,40,65,63,87,87,44,51,29,47,46,44,48,37,37,51,104,88,52,68,72,55,57,83,92,65,36,40,70,22,51,60,69,34,12,49,51,39,36,52,53,38,66,74,74,45,95,64,95,56,73,78,53,41,63,69,36,58,32,69,50,75,58,66,52,38,82,83,28,49,71,84,89,76,87,90,80,91,64,82,75,52,73,67,62,57,48,68,74,72,108

Nearest PDB structures (foldseek):
  3r0a-assembly1_A  TM=6.945E-01  e=3.011E-02  Methanosarcina mazei
  2v79-assembly1_B  TM=6.697E-01  e=5.446E-02  Bacillus subtilis
  1sfx-assembly1_A  TM=6.382E-01  e=8.846E-02  Archaeoglobus fulgidus DSM 4304
  6eu2-assembly1_O  TM=5.580E-01  e=3.403E-01  Saccharomyces cerevisiae S288C

Mean predicted aligned error: 22.54 Å

Organism: NCBI:txid244734

Foldseek 3Di:
DDDDDDDDDDDADADCQLVVPPLDDPVLSVVLRVVSSDDPPDFDDQVVVCVVVVHDSVRSVVSVLSCVQFQQWFWDWDADPVRDIDTGIDGDSHTDHGDDPVVSCCRPPPDDDDDDDDDDDDDDDDDDDDDDDDDDDDDDDDDDDDDDDDDDDDDDDDDDDPPPPDPCDVVNVVVVVVVVVLVVLLVVLLVLLLVLAPCSVVADPVLLVVLSVVDGSVLSVLLSVQRVVVVVVVVVVVNPDDDHNSCCSNVVVSVVVCVVPQQPFDKDACLDLQNQLLLQLCVLLVNNVVQCVPQADPRIGGARADDALLSSLSSADPVGRQDPQVPWDFEAALLLVLSQLVSVRRPPDDGPRRGGRRTHSDRHRAARNNDDDPDDDDPDPPDVVVSVSSVD